Protein AF-0000000079468523 (afdb_homodimer)

Nearest PDB structures (foldseek):
  3sso-assembly1_D  TM=6.109E-01  e=6.628E-08  Micromonospora griseorubida
  3ssn-assembly1_C  TM=5.240E-01  e=1.133E-08  Micromonospora griseorubida
  3ssm-assembly1_A  TM=5.207E-01  e=1.472E-08  Micromonospora griseorubida
  3bkx-assembly1_B  TM=5.300E-01  e=3.358E-06  Lacticaseibacillus paracasei ATCC 334
  5eg5-assembly1_A  TM=4.631E-01  e=4.847E-04  Cyanidioschyzon sp. 5508

Solvent-accessible surface area (backbone atoms only — not comparable to full-atom values): 25161 Å² total; per-residue (Å²): 103,72,56,56,54,51,32,62,75,64,50,55,75,84,49,46,63,39,25,50,40,41,72,70,66,46,75,64,37,69,62,50,42,59,51,48,51,52,48,39,60,74,72,63,56,79,74,91,74,67,84,65,51,81,46,36,24,62,48,48,54,55,51,51,59,61,47,70,81,45,72,76,36,37,32,35,35,33,44,44,69,49,33,62,68,57,50,48,48,42,69,75,44,66,76,30,39,40,38,36,38,29,32,54,59,91,52,81,84,47,51,72,75,58,29,60,75,24,52,55,51,38,18,53,60,38,54,68,72,54,66,58,80,39,80,45,77,43,80,34,53,61,79,53,48,45,45,53,41,48,75,71,65,52,70,28,40,34,36,40,44,51,57,67,46,20,19,57,46,34,39,51,48,51,54,47,47,60,70,27,38,36,70,74,11,38,38,37,36,52,52,36,55,32,56,54,18,96,80,42,56,46,2,27,29,49,26,51,52,36,50,42,68,60,45,45,90,29,38,44,78,71,36,34,66,61,34,39,29,37,31,28,72,41,84,75,50,110,103,72,65,54,51,52,37,61,76,64,51,55,76,85,49,44,65,38,26,49,40,41,72,73,67,45,74,64,37,70,62,51,42,59,53,50,52,52,47,39,61,75,71,62,57,78,70,92,74,66,83,65,52,82,45,37,23,63,48,48,52,55,50,49,58,60,48,70,80,45,72,77,36,38,32,36,36,32,43,45,70,49,33,62,68,57,51,49,46,42,68,74,44,65,76,29,39,39,38,38,37,30,34,54,57,94,53,81,86,47,50,73,76,58,29,61,74,26,52,56,52,38,18,52,60,37,53,68,72,54,67,58,80,39,81,45,78,42,80,34,55,62,78,54,48,43,46,52,41,49,74,70,66,51,70,28,40,35,36,40,43,49,58,66,46,19,19,57,46,36,38,52,48,50,54,48,47,58,70,24,38,36,69,75,12,37,36,39,35,52,52,36,70,33,56,55,17,98,81,42,56,47,2,29,30,50,26,51,52,35,51,43,69,60,45,46,89,29,39,44,79,71,35,34,64,59,35,38,30,36,30,27,72,40,84,75,50,109

Structure (mmCIF, N/CA/C/O backbone):
data_AF-0000000079468523-model_v1
#
loop_
_entity.id
_entity.type
_entity.pdbx_description
1 polymer 'Class I SAM-dependent methyltransferase'
#
loop_
_atom_site.group_PDB
_atom_site.id
_atom_site.type_symbol
_atom_site.label_atom_id
_atom_site.label_alt_id
_atom_site.label_comp_id
_atom_site.label_asym_id
_atom_site.label_entity_id
_atom_site.label_seq_id
_atom_site.pdbx_PDB_ins_code
_atom_site.Cartn_x
_atom_site.Cartn_y
_atom_site.Cartn_z
_atom_site.occupancy
_atom_site.B_iso_or_equiv
_atom_site.auth_seq_id
_atom_site.auth_comp_id
_atom_site.auth_asym_id
_atom_site.auth_atom_id
_atom_site.pdbx_PDB_model_num
ATOM 1 N N . MET A 1 1 ? -14.297 -13.578 -23.281 1 49.81 1 MET A N 1
ATOM 2 C CA . MET A 1 1 ? -13.938 -12.977 -24.562 1 49.81 1 MET A CA 1
ATOM 3 C C . MET A 1 1 ? -14.062 -11.461 -24.5 1 49.81 1 MET A C 1
ATOM 5 O O . MET A 1 1 ? -13.133 -10.742 -24.891 1 49.81 1 MET A O 1
ATOM 9 N N . ALA A 1 2 ? -15.383 -11.062 -24.172 1 51.56 2 ALA A N 1
ATOM 10 C CA . ALA A 1 2 ? -15.625 -9.617 -24.141 1 51.56 2 ALA A CA 1
ATOM 11 C C . ALA A 1 2 ? -14.633 -8.93 -23.203 1 51.56 2 ALA A C 1
ATOM 13 O O . ALA A 1 2 ? -14.086 -7.875 -23.531 1 51.56 2 ALA A O 1
ATOM 14 N N . ASP A 1 3 ? -14.227 -9.609 -22.062 1 54.97 3 ASP A N 1
ATOM 15 C CA . ASP A 1 3 ? -13.297 -9.023 -21.109 1 54.97 3 ASP A CA 1
ATOM 16 C C . ASP A 1 3 ? -11.891 -8.938 -21.703 1 54.97 3 ASP A C 1
ATOM 18 O O . ASP A 1 3 ? -11.188 -7.945 -21.5 1 54.97 3 ASP A O 1
ATOM 22 N N . ALA A 1 4 ? -11.633 -9.938 -22.516 1 57.12 4 ALA A N 1
ATOM 23 C CA . ALA A 1 4 ? -10.32 -9.969 -23.156 1 57.12 4 ALA A CA 1
ATOM 24 C C . ALA A 1 4 ? -10.203 -8.891 -24.219 1 57.12 4 ALA A C 1
ATOM 26 O O . ALA A 1 4 ? -9.18 -8.219 -24.328 1 57.12 4 ALA A O 1
ATOM 27 N N . LEU A 1 5 ? -11.234 -8.75 -24.953 1 58.38 5 LEU A N 1
ATOM 28 C CA . LEU A 1 5 ? -11.219 -7.746 -26 1 58.38 5 LEU A CA 1
ATOM 29 C C . LEU A 1 5 ? -11.172 -6.344 -25.422 1 58.38 5 LEU A C 1
ATOM 31 O O . LEU A 1 5 ? -10.453 -5.477 -25.922 1 58.38 5 LEU A O 1
ATOM 35 N N . ARG A 1 6 ? -11.977 -6.133 -24.422 1 60.69 6 ARG A N 1
ATOM 36 C CA . ARG A 1 6 ? -11.93 -4.836 -23.75 1 60.69 6 ARG A CA 1
ATOM 37 C C . ARG A 1 6 ? -10.547 -4.57 -23.172 1 60.69 6 ARG A C 1
ATOM 39 O O . ARG A 1 6 ? -10.039 -3.447 -23.25 1 60.69 6 ARG A O 1
ATOM 46 N N . ALA A 1 7 ? -10.023 -5.664 -22.641 1 61.72 7 ALA A N 1
ATOM 47 C CA . ALA A 1 7 ? -8.688 -5.531 -22.062 1 61.72 7 ALA A CA 1
ATOM 48 C C . ALA A 1 7 ? -7.66 -5.152 -23.125 1 61.72 7 ALA A C 1
ATOM 50 O O . ALA A 1 7 ? -6.801 -4.301 -22.891 1 61.72 7 ALA A O 1
ATOM 51 N N . LEU A 1 8 ? -7.84 -5.707 -24.266 1 65.69 8 LEU A N 1
ATOM 52 C CA . LEU A 1 8 ? -6.902 -5.406 -25.328 1 65.69 8 LEU A CA 1
ATOM 53 C C . LEU A 1 8 ? -7.031 -3.951 -25.781 1 65.69 8 LEU A C 1
ATOM 55 O O . LEU A 1 8 ? -6.027 -3.295 -26.062 1 65.69 8 LEU A O 1
ATOM 59 N N . ALA A 1 9 ? -8.25 -3.422 -25.688 1 69.38 9 ALA A N 1
ATOM 60 C CA . ALA A 1 9 ? -8.492 -2.049 -26.109 1 69.38 9 ALA A CA 1
ATOM 61 C C . ALA A 1 9 ? -7.934 -1.047 -25.109 1 69.38 9 ALA A C 1
ATOM 63 O O . ALA A 1 9 ? -7.582 0.077 -25.469 1 69.38 9 ALA A O 1
ATOM 64 N N . THR A 1 10 ? -7.773 -1.54 -23.938 1 73.5 10 THR A N 1
ATOM 65 C CA . THR A 1 10 ? -7.348 -0.632 -22.875 1 73.5 10 THR A CA 1
ATOM 66 C C . THR A 1 10 ? -5.973 -1.032 -22.344 1 73.5 10 THR A C 1
ATOM 68 O O . THR A 1 10 ? -5.582 -0.618 -21.25 1 73.5 10 THR A O 1
ATOM 71 N N . MET A 1 11 ? -5.328 -1.744 -23.141 1 79.88 11 MET A N 1
ATOM 72 C CA . MET A 1 11 ? -4.039 -2.273 -22.703 1 79.88 11 MET A CA 1
ATOM 73 C C . MET A 1 11 ? -3.055 -1.144 -22.422 1 79.88 11 MET A C 1
ATOM 75 O O . MET A 1 11 ? -2.969 -0.183 -23.188 1 79.88 11 MET A O 1
ATOM 79 N N . ASN A 1 12 ? -2.447 -1.271 -21.281 1 85.56 12 ASN A N 1
ATOM 80 C CA . ASN A 1 12 ? -1.345 -0.375 -20.953 1 85.56 12 ASN A CA 1
ATOM 81 C C . ASN A 1 12 ? -0.247 -0.422 -22 1 85.56 12 ASN A C 1
ATOM 83 O O . ASN A 1 12 ? 0.293 -1.489 -22.297 1 85.56 12 ASN A O 1
ATOM 87 N N . HIS A 1 13 ? 0.104 0.684 -22.578 1 85.94 13 HIS A N 1
ATOM 88 C CA . HIS A 1 13 ? 1.059 0.738 -23.672 1 85.94 13 HIS A CA 1
ATOM 89 C C . HIS A 1 13 ? 2.416 0.183 -23.25 1 85.94 13 HIS A C 1
ATOM 91 O O . HIS A 1 13 ? 3.17 -0.323 -24.094 1 85.94 13 HIS A O 1
ATOM 97 N N . ARG A 1 14 ? 2.695 0.164 -22.047 1 87.44 14 ARG A N 1
ATOM 98 C CA . ARG A 1 14 ? 3.969 -0.344 -21.547 1 87.44 14 ARG A CA 1
ATOM 99 C C . ARG A 1 14 ? 3.996 -1.869 -21.562 1 87.44 14 ARG A C 1
ATOM 101 O O . ARG A 1 14 ? 5.066 -2.477 -21.656 1 87.44 14 ARG A O 1
ATOM 108 N N . PHE A 1 15 ? 2.803 -2.422 -21.5 1 89.56 15 PHE A N 1
ATOM 109 C CA . PHE A 1 15 ? 2.711 -3.877 -21.453 1 89.56 15 PHE A CA 1
ATOM 110 C C . PHE A 1 15 ? 2.49 -4.461 -22.844 1 89.56 15 PHE A C 1
ATOM 112 O O . PHE A 1 15 ? 2.688 -5.656 -23.047 1 89.56 15 PHE A O 1
ATOM 119 N N . ALA A 1 16 ? 2.145 -3.643 -23.812 1 87.81 16 ALA A N 1
ATOM 120 C CA . ALA A 1 16 ? 1.705 -4.086 -25.141 1 87.81 16 ALA A CA 1
ATOM 121 C C . ALA A 1 16 ? 2.818 -4.832 -25.859 1 87.81 16 ALA A C 1
ATOM 123 O O . ALA A 1 16 ? 2.592 -5.91 -26.422 1 87.81 16 ALA A O 1
ATOM 124 N N . PRO A 1 17 ? 4.043 -4.316 -25.859 1 85.94 17 PRO A N 1
ATOM 125 C CA . PRO A 1 17 ? 5.094 -5.047 -26.562 1 85.94 17 PRO A CA 1
ATOM 126 C C . PRO A 1 17 ? 5.332 -6.441 -25.984 1 85.94 17 PRO A C 1
ATOM 128 O O . PRO A 1 17 ? 5.484 -7.406 -26.75 1 85.94 17 PRO A O 1
ATOM 131 N N . GLN A 1 18 ? 5.332 -6.516 -24.734 1 87.31 18 GLN A N 1
ATOM 132 C CA . GLN A 1 18 ? 5.566 -7.812 -24.109 1 87.31 18 GLN A CA 1
ATOM 133 C C . GLN A 1 18 ? 4.363 -8.734 -24.297 1 87.31 18 GLN A C 1
ATOM 135 O O . GLN A 1 18 ? 4.52 -9.953 -24.406 1 87.31 18 GLN A O 1
ATOM 140 N N . PHE A 1 19 ? 3.221 -8.18 -24.266 1 86.12 19 PHE A N 1
ATOM 141 C CA . PHE A 1 19 ? 2.035 -8.969 -24.562 1 86.12 19 PHE A CA 1
ATOM 142 C C . PHE A 1 19 ? 2.16 -9.617 -25.938 1 86.12 19 PHE A C 1
ATOM 144 O O . PHE A 1 19 ? 1.941 -10.82 -26.094 1 86.12 19 PHE A O 1
ATOM 151 N N . ALA A 1 20 ? 2.518 -8.789 -26.859 1 83.5 20 ALA A N 1
ATOM 152 C CA . ALA A 1 20 ? 2.707 -9.281 -28.219 1 83.5 20 ALA A CA 1
ATOM 153 C C . ALA A 1 20 ? 3.766 -10.383 -28.25 1 83.5 20 ALA A C 1
ATOM 155 O O . ALA A 1 20 ? 3.561 -11.43 -28.875 1 83.5 20 ALA A O 1
ATOM 156 N N . LYS A 1 21 ? 4.812 -10.172 -27.625 1 85.31 21 LYS A N 1
ATOM 157 C CA . LYS A 1 21 ? 5.887 -11.164 -27.578 1 85.31 21 LYS A CA 1
ATOM 158 C C . LYS A 1 21 ? 5.422 -12.453 -26.906 1 85.31 21 LYS A C 1
ATOM 160 O O . LYS A 1 21 ? 5.684 -13.547 -27.406 1 85.31 21 LYS A O 1
ATOM 165 N N . THR A 1 22 ? 4.715 -12.344 -25.812 1 84.06 22 THR A N 1
ATOM 166 C CA . THR A 1 22 ? 4.223 -13.5 -25.078 1 84.06 22 THR A CA 1
ATOM 167 C C . THR A 1 22 ? 3.25 -14.312 -25.922 1 84.06 22 THR A C 1
ATOM 169 O O . THR A 1 22 ? 3.303 -15.539 -25.938 1 84.06 22 THR A O 1
ATOM 172 N N . MET A 1 23 ? 2.428 -13.586 -26.625 1 79.5 23 MET A N 1
ATOM 173 C CA . MET A 1 23 ? 1.366 -14.242 -27.391 1 79.5 23 MET A CA 1
ATOM 174 C C . MET A 1 23 ? 1.905 -14.812 -28.703 1 79.5 23 MET A C 1
ATOM 176 O O . MET A 1 23 ? 1.467 -15.875 -29.141 1 79.5 23 MET A O 1
ATOM 180 N N . LEU A 1 24 ? 2.902 -14.125 -29.203 1 78.81 24 LEU A N 1
ATOM 181 C CA . LEU A 1 24 ? 3.248 -14.453 -30.578 1 78.81 24 LEU A CA 1
ATOM 182 C C . LEU A 1 24 ? 4.598 -15.156 -30.641 1 78.81 24 LEU A C 1
ATOM 184 O O . LEU A 1 24 ? 4.867 -15.906 -31.578 1 78.81 24 LEU A O 1
ATOM 188 N N . ALA A 1 25 ? 5.453 -14.914 -29.688 1 76.62 25 ALA A N 1
ATOM 189 C CA . ALA A 1 25 ? 6.836 -15.336 -29.875 1 76.62 25 ALA A CA 1
ATOM 190 C C . ALA A 1 25 ? 7.258 -16.344 -28.812 1 76.62 25 ALA A C 1
ATOM 192 O O . ALA A 1 25 ? 8.219 -17.078 -28.984 1 76.62 25 ALA A O 1
ATOM 193 N N . THR A 1 26 ? 6.613 -16.375 -27.797 1 77.75 26 THR A N 1
ATOM 194 C CA . THR A 1 26 ? 6.988 -17.266 -26.688 1 77.75 26 THR A CA 1
ATOM 195 C C . THR A 1 26 ? 6.348 -18.641 -26.859 1 77.75 26 THR A C 1
ATOM 197 O O . THR A 1 26 ? 5.141 -18.75 -27.094 1 77.75 26 THR A O 1
ATOM 200 N N . PRO A 1 27 ? 7.164 -19.672 -26.797 1 78.94 27 PRO A N 1
ATOM 201 C CA . PRO A 1 27 ? 6.605 -21.031 -26.906 1 78.94 27 PRO A CA 1
ATOM 202 C C . PRO A 1 27 ? 5.59 -21.344 -25.797 1 78.94 27 PRO A C 1
ATOM 204 O O . PRO A 1 27 ? 5.812 -21 -24.641 1 78.94 27 PRO A O 1
ATOM 207 N N . ARG A 1 28 ? 4.496 -21.844 -26.219 1 86.31 28 ARG A N 1
ATOM 208 C CA . ARG A 1 28 ? 3.475 -22.312 -25.281 1 86.31 28 ARG A CA 1
ATOM 209 C C . ARG A 1 28 ? 3.637 -23.797 -25 1 86.31 28 ARG A C 1
ATOM 211 O O . ARG A 1 28 ? 4.012 -24.578 -25.891 1 86.31 28 ARG A O 1
ATOM 218 N N . ALA A 1 29 ? 3.443 -24.125 -23.734 1 90.38 29 ALA A N 1
ATOM 219 C CA . ALA A 1 29 ? 3.447 -25.547 -23.359 1 90.38 29 ALA A CA 1
ATOM 220 C C . ALA A 1 29 ? 2.029 -26.109 -23.328 1 90.38 29 ALA A C 1
ATOM 222 O O . ALA A 1 29 ? 1.544 -26.516 -22.266 1 90.38 29 ALA A O 1
ATOM 223 N N . ASP A 1 30 ? 1.417 -26.266 -24.422 1 87.75 30 ASP A N 1
ATOM 224 C CA . ASP A 1 30 ? 0.007 -26.625 -24.547 1 87.75 30 ASP A CA 1
ATOM 225 C C . ASP A 1 30 ? -0.266 -28.016 -23.953 1 87.75 30 ASP A C 1
ATOM 227 O O . ASP A 1 30 ? -1.351 -28.266 -23.422 1 87.75 30 ASP A O 1
ATOM 231 N N . ALA A 1 31 ? 0.771 -28.844 -23.969 1 92.38 31 ALA A N 1
ATOM 232 C CA . ALA A 1 31 ? 0.594 -30.219 -23.484 1 92.38 31 ALA A CA 1
ATOM 233 C C . ALA A 1 31 ? 0.616 -30.266 -21.969 1 92.38 31 ALA A C 1
ATOM 235 O O . ALA A 1 31 ? 0.189 -31.25 -21.359 1 92.38 31 ALA A O 1
ATOM 236 N N . ASP A 1 32 ? 1.139 -29.203 -21.359 1 94.25 32 ASP A N 1
ATOM 237 C CA . ASP A 1 32 ? 1.349 -29.219 -19.922 1 94.25 32 ASP A CA 1
ATOM 238 C C . ASP A 1 32 ? 0.017 -29.234 -19.172 1 94.25 32 ASP A C 1
ATOM 240 O O . ASP A 1 32 ? -0.102 -29.859 -18.125 1 94.25 32 ASP A O 1
ATOM 244 N N . ALA A 1 33 ? -0.964 -28.562 -19.719 1 92.38 33 ALA A N 1
ATOM 245 C CA . ALA A 1 33 ? -2.262 -28.547 -19.031 1 92.38 33 ALA A CA 1
ATOM 246 C C . ALA A 1 33 ? -2.842 -29.953 -18.922 1 92.38 33 ALA A C 1
ATOM 248 O O . ALA A 1 33 ? -3.281 -30.359 -17.859 1 92.38 33 ALA A O 1
ATOM 249 N N . ALA A 1 34 ? -2.781 -30.641 -20.031 1 93.31 34 ALA A N 1
ATOM 250 C CA . ALA A 1 34 ? -3.307 -32 -20.062 1 93.31 34 ALA A CA 1
ATOM 251 C C . ALA A 1 34 ? -2.471 -32.938 -19.188 1 93.31 34 ALA A C 1
ATOM 253 O O . ALA A 1 34 ? -3.012 -33.781 -18.5 1 93.31 34 ALA A O 1
ATOM 254 N N . ALA A 1 35 ? -1.186 -32.781 -19.281 1 96.31 35 ALA A N 1
ATOM 255 C CA . ALA A 1 35 ? -0.289 -33.594 -18.453 1 96.31 35 ALA A CA 1
ATOM 256 C C . ALA A 1 35 ? -0.535 -33.375 -16.969 1 96.31 35 ALA A C 1
ATOM 258 O O . ALA A 1 35 ? -0.549 -34.312 -16.188 1 96.31 35 ALA A O 1
ATOM 259 N N . PHE A 1 36 ? -0.731 -32.156 -16.594 1 96.31 36 PHE A N 1
ATOM 260 C CA . PHE A 1 36 ? -1.006 -31.812 -15.195 1 96.31 36 PHE A CA 1
ATOM 261 C C . PHE A 1 36 ? -2.355 -32.375 -14.766 1 96.31 36 PHE A C 1
ATOM 263 O O . PHE A 1 36 ? -2.498 -32.875 -13.648 1 96.31 36 PHE A O 1
ATOM 270 N N . ALA A 1 37 ? -3.322 -32.312 -15.648 1 94.81 37 ALA A N 1
ATOM 271 C CA . ALA A 1 37 ? -4.633 -32.875 -15.344 1 94.81 37 ALA A CA 1
ATOM 272 C C . ALA A 1 37 ? -4.527 -34.375 -15.055 1 94.81 37 ALA A C 1
ATOM 274 O O . ALA A 1 37 ? -5.145 -34.875 -14.109 1 94.81 37 ALA A O 1
ATOM 275 N N . ARG A 1 38 ? -3.771 -35.094 -15.852 1 96.38 38 ARG A N 1
ATOM 276 C CA . ARG A 1 38 ? -3.551 -36.5 -15.633 1 96.38 38 ARG A CA 1
ATOM 277 C C . ARG A 1 38 ? -2.854 -36.75 -14.297 1 96.38 38 ARG A C 1
ATOM 279 O O . ARG A 1 38 ? -3.182 -37.719 -13.586 1 96.38 38 ARG A O 1
ATOM 286 N N . HIS A 1 39 ? -1.91 -35.906 -14.016 1 96.75 39 HIS A N 1
ATOM 287 C CA . HIS A 1 39 ? -1.209 -36 -12.742 1 96.75 39 HIS A CA 1
ATOM 288 C C . HIS A 1 39 ? -2.17 -35.812 -11.57 1 96.75 39 HIS A C 1
ATOM 290 O O . HIS A 1 39 ? -2.094 -36.562 -10.586 1 96.75 39 HIS A O 1
ATOM 296 N N . CYS A 1 40 ? -3.051 -34.844 -11.648 1 96.44 40 CYS A N 1
ATOM 297 C CA . CYS A 1 40 ? -4.027 -34.594 -10.594 1 96.44 40 CYS A CA 1
ATOM 298 C C . CYS A 1 40 ? -4.91 -35.812 -10.367 1 96.44 40 CYS A C 1
ATOM 300 O O . CYS A 1 40 ? -5.176 -36.188 -9.219 1 96.44 40 CYS A O 1
ATOM 302 N N . GLU A 1 41 ? -5.348 -36.438 -11.469 1 95.62 41 GLU A N 1
ATOM 303 C CA . GLU A 1 41 ? -6.172 -37.625 -11.375 1 95.62 41 GLU A CA 1
ATOM 304 C C . GLU A 1 41 ? -5.406 -38.781 -10.719 1 95.62 41 GLU A C 1
ATOM 306 O O . GLU A 1 41 ? -5.93 -39.438 -9.82 1 95.62 41 GLU A O 1
ATOM 311 N N . ALA A 1 42 ? -4.262 -38.969 -11.086 1 97.25 42 ALA A N 1
ATOM 312 C CA . ALA A 1 42 ? -3.432 -40.062 -10.586 1 97.25 42 ALA A CA 1
ATOM 313 C C . ALA A 1 42 ? -3.148 -39.875 -9.094 1 97.25 42 ALA A C 1
ATOM 315 O O . ALA A 1 42 ? -3.092 -40.875 -8.352 1 97.25 42 ALA A O 1
ATOM 316 N N . LYS A 1 43 ? -2.939 -38.656 -8.641 1 97.19 43 LYS A N 1
ATOM 317 C CA . LYS A 1 43 ? -2.604 -38.375 -7.25 1 97.19 43 LYS A CA 1
ATOM 318 C C . LYS A 1 43 ? -3.857 -38.312 -6.383 1 97.19 43 LYS A C 1
ATOM 320 O O . LYS A 1 43 ? -3.768 -38.375 -5.152 1 97.19 43 LYS A O 1
ATOM 325 N N . GLY A 1 44 ? -5.043 -38.219 -6.969 1 96.69 44 GLY A N 1
ATOM 326 C CA . GLY A 1 44 ? -6.301 -38.188 -6.238 1 96.69 44 GLY A CA 1
ATOM 327 C C . GLY A 1 44 ? -6.566 -36.875 -5.555 1 96.69 44 GLY A C 1
ATOM 328 O O . GLY A 1 44 ? -7.066 -36.844 -4.43 1 96.69 44 GLY A O 1
ATOM 329 N N . PHE A 1 45 ? -6.164 -35.75 -6.168 1 96 45 PHE A N 1
ATOM 330 C CA . PHE A 1 45 ? -6.473 -34.438 -5.621 1 96 45 PHE A CA 1
ATOM 331 C C . PHE A 1 45 ? -7.973 -34.188 -5.672 1 96 45 PHE A C 1
ATOM 333 O O . PHE A 1 45 ? -8.672 -34.688 -6.547 1 96 45 PHE A O 1
ATOM 340 N N . GLU A 1 46 ? -8.531 -33.344 -4.754 1 93.38 46 GLU A N 1
ATOM 341 C CA . GLU A 1 46 ? -9.953 -33.062 -4.637 1 93.38 46 GLU A CA 1
ATOM 342 C C . GLU A 1 46 ? -10.258 -31.625 -5.047 1 93.38 46 GLU A C 1
ATOM 344 O O . GLU A 1 46 ? -10.961 -30.906 -4.332 1 93.38 46 GLU A O 1
ATOM 349 N N . PHE A 1 47 ? -9.758 -31.219 -6.145 1 92.88 47 PHE A N 1
ATOM 350 C CA . PHE A 1 47 ? -10.023 -29.875 -6.641 1 92.88 47 PHE A CA 1
ATOM 351 C C . PHE A 1 47 ? -11.43 -29.766 -7.219 1 92.88 47 PHE A C 1
ATOM 353 O O . PHE A 1 47 ? -11.852 -30.641 -7.977 1 92.88 47 PHE A O 1
ATOM 360 N N . THR A 1 48 ? -12.18 -28.672 -6.938 1 89.94 48 THR A N 1
ATOM 361 C CA . THR A 1 48 ? -13.523 -28.469 -7.461 1 89.94 48 THR A CA 1
ATOM 362 C C . THR A 1 48 ? -13.516 -27.438 -8.586 1 89.94 48 THR A C 1
ATOM 364 O O . THR A 1 48 ? -14.477 -27.328 -9.352 1 89.94 48 THR A O 1
ATOM 367 N N . GLU A 1 49 ? -12.391 -26.672 -8.695 1 85.62 49 GLU A N 1
ATOM 368 C CA . GLU A 1 49 ? -12.242 -25.625 -9.711 1 85.62 49 GLU A CA 1
ATOM 369 C C . GLU A 1 49 ? -10.883 -25.719 -10.398 1 85.62 49 GLU A C 1
ATOM 371 O O . GLU A 1 49 ? -9.914 -26.219 -9.812 1 85.62 49 GLU A O 1
ATOM 376 N N . GLY A 1 50 ? -10.883 -25.312 -11.734 1 85.25 50 GLY A N 1
ATOM 377 C CA . GLY A 1 50 ? -9.641 -25.281 -12.492 1 85.25 50 GLY A CA 1
ATOM 378 C C . GLY A 1 50 ? -9.359 -23.922 -13.094 1 85.25 50 GLY A C 1
ATOM 379 O O . GLY A 1 50 ? -8.938 -23.812 -14.25 1 85.25 50 GLY A O 1
ATOM 380 N N . TRP A 1 51 ? -9.578 -22.875 -12.312 1 77.38 51 TRP A N 1
ATOM 381 C CA . TRP A 1 51 ? -9.539 -21.516 -12.828 1 77.38 51 TRP A CA 1
ATOM 382 C C . TRP A 1 51 ? -8.164 -21.188 -13.406 1 77.38 51 TRP A C 1
ATOM 384 O O . TRP A 1 51 ? -8.062 -20.484 -14.406 1 77.38 51 TRP A O 1
ATOM 394 N N . ALA A 1 52 ? -7.133 -21.797 -12.859 1 77 52 ALA A N 1
ATOM 395 C CA . ALA A 1 52 ? -5.773 -21.391 -13.211 1 77 52 ALA A CA 1
ATOM 396 C C . ALA A 1 52 ? -5.242 -22.203 -14.391 1 77 52 ALA A C 1
ATOM 398 O O . ALA A 1 52 ? -4.164 -21.922 -14.914 1 77 52 ALA A O 1
ATOM 399 N N . ASP A 1 53 ? -6.047 -23.125 -14.875 1 85.25 53 ASP A N 1
ATOM 400 C CA . ASP A 1 53 ? -5.543 -24.047 -15.875 1 85.25 53 ASP A CA 1
ATOM 401 C C . ASP A 1 53 ? -5.258 -23.344 -17.188 1 85.25 53 ASP A C 1
ATOM 403 O O . ASP A 1 53 ? -4.344 -23.719 -17.922 1 85.25 53 ASP A O 1
ATOM 407 N N . GLN A 1 54 ? -6 -22.297 -17.406 1 84.25 54 GLN A N 1
ATOM 408 C CA . GLN A 1 54 ? -5.844 -21.578 -18.656 1 84.25 54 GLN A CA 1
ATOM 409 C C . GLN A 1 54 ? -4.504 -20.844 -18.719 1 84.25 54 GLN A C 1
ATOM 411 O O . GLN A 1 54 ? -4.039 -20.469 -19.797 1 84.25 54 GLN A O 1
ATOM 416 N N . ASN A 1 55 ? -3.9 -20.719 -17.562 1 90.81 55 ASN A N 1
ATOM 417 C CA . ASN A 1 55 ? -2.633 -20 -17.5 1 90.81 55 ASN A CA 1
ATOM 418 C C . ASN A 1 55 ? -1.449 -20.938 -17.75 1 90.81 55 ASN A C 1
ATOM 420 O O . ASN A 1 55 ? -0.347 -20.469 -18.062 1 90.81 55 ASN A O 1
ATOM 424 N N . ILE A 1 56 ? -1.635 -22.234 -17.656 1 92.94 56 ILE A N 1
ATOM 425 C CA . ILE A 1 56 ? -0.569 -23.234 -17.578 1 92.94 56 ILE A CA 1
ATOM 426 C C . ILE A 1 56 ? 0.274 -23.172 -18.859 1 92.94 56 ILE A C 1
ATOM 428 O O . ILE A 1 56 ? 1.504 -23.109 -18.797 1 92.94 56 ILE A O 1
ATOM 432 N N . PRO A 1 57 ? -0.333 -23.094 -20.062 1 90.94 57 PRO A N 1
ATOM 433 C CA . PRO A 1 57 ? 0.48 -23.094 -21.281 1 90.94 57 PRO A CA 1
ATOM 434 C C . PRO A 1 57 ? 1.426 -21.891 -21.344 1 90.94 57 PRO A C 1
ATOM 436 O O . PRO A 1 57 ? 2.486 -21.984 -21.969 1 90.94 57 PRO A O 1
ATOM 439 N N . PHE A 1 58 ? 1.087 -20.844 -20.703 1 88.88 58 PHE A N 1
ATOM 440 C CA . PHE A 1 58 ? 1.856 -19.609 -20.797 1 88.88 58 PHE A CA 1
ATOM 441 C C . PHE A 1 58 ? 2.885 -19.531 -19.672 1 88.88 58 PHE A C 1
ATOM 443 O O . PHE A 1 58 ? 4.031 -19.141 -19.906 1 88.88 58 PHE A O 1
ATOM 450 N N . VAL A 1 59 ? 2.533 -19.953 -18.5 1 92.75 59 VAL A N 1
ATOM 451 C CA . VAL A 1 59 ? 3.381 -19.688 -17.344 1 92.75 59 VAL A CA 1
ATOM 452 C C . VAL A 1 59 ? 4.387 -20.828 -17.172 1 92.75 59 VAL A C 1
ATOM 454 O O . VAL A 1 59 ? 5.461 -20.625 -16.594 1 92.75 59 VAL A O 1
ATOM 457 N N . SER A 1 60 ? 4.125 -22.031 -17.719 1 95.12 60 SER A N 1
ATOM 458 C CA . SER A 1 60 ? 4.988 -23.188 -17.516 1 95.12 60 SER A CA 1
ATOM 459 C C . SER A 1 60 ? 6.395 -22.922 -18.047 1 95.12 60 SER A C 1
ATOM 461 O O . SER A 1 60 ? 7.375 -23.078 -17.312 1 95.12 60 SER A O 1
ATOM 463 N N . PRO A 1 61 ? 6.531 -22.516 -19.297 1 93.69 61 PRO A N 1
ATOM 464 C CA . PRO A 1 61 ? 7.891 -22.281 -19.797 1 93.69 61 PRO A CA 1
ATOM 465 C C . PRO A 1 61 ? 8.609 -21.172 -19.031 1 93.69 61 PRO A C 1
ATOM 467 O O . PRO A 1 61 ? 9.812 -21.25 -18.797 1 93.69 61 PRO A O 1
ATOM 470 N N . LEU A 1 62 ? 7.875 -20.156 -18.641 1 93.75 62 LEU A N 1
ATOM 471 C CA . LEU A 1 62 ? 8.422 -19.047 -17.875 1 93.75 62 LEU A CA 1
ATOM 472 C C . LEU A 1 62 ? 8.977 -19.516 -16.531 1 93.75 62 LEU A C 1
ATOM 474 O O . LEU A 1 62 ? 10.094 -19.172 -16.156 1 93.75 62 LEU A O 1
ATOM 478 N N . LEU A 1 63 ? 8.25 -20.344 -15.859 1 95.88 63 LEU A N 1
ATOM 479 C CA . LEU A 1 63 ? 8.617 -20.828 -14.539 1 95.88 63 LEU A CA 1
ATOM 480 C C . LEU A 1 63 ? 9.781 -21.812 -14.625 1 95.88 63 LEU A C 1
ATOM 482 O O . LEU A 1 63 ? 10.672 -21.797 -13.773 1 95.88 63 LEU A O 1
ATOM 486 N N . ARG A 1 64 ? 9.789 -22.641 -15.617 1 95.06 64 ARG A N 1
ATOM 487 C CA . ARG A 1 64 ? 10.906 -23.562 -15.82 1 95.06 64 ARG A CA 1
ATOM 488 C C . ARG A 1 64 ? 12.203 -22.797 -16.062 1 95.06 64 ARG A C 1
ATOM 490 O O . ARG A 1 64 ? 13.242 -23.156 -15.508 1 95.06 64 ARG A O 1
ATOM 497 N N . ASP A 1 65 ? 12.109 -21.812 -16.922 1 93.88 65 ASP A N 1
ATOM 498 C CA . ASP A 1 65 ? 13.281 -20.984 -17.203 1 93.88 65 ASP A CA 1
ATOM 499 C C . ASP A 1 65 ? 13.773 -20.281 -15.938 1 93.88 65 ASP A C 1
ATOM 501 O O . ASP A 1 65 ? 14.977 -20.234 -15.672 1 93.88 65 ASP A O 1
ATOM 505 N N . PHE A 1 66 ? 12.859 -19.766 -15.164 1 95.88 66 PHE A N 1
ATOM 506 C CA . PHE A 1 66 ? 13.172 -19.062 -13.93 1 95.88 66 PHE A CA 1
ATOM 507 C C . PHE A 1 66 ? 13.883 -20 -12.945 1 95.88 66 PHE A C 1
ATOM 509 O O . PHE A 1 66 ? 14.883 -19.625 -12.328 1 95.88 66 PHE A O 1
ATOM 516 N N . ALA A 1 67 ? 13.391 -21.219 -12.844 1 94.88 67 ALA A N 1
ATOM 517 C CA . ALA A 1 67 ? 13.883 -22.172 -11.844 1 94.88 67 ALA A CA 1
ATOM 518 C C . ALA A 1 67 ? 15.18 -22.828 -12.312 1 94.88 67 ALA A C 1
ATOM 520 O O . ALA A 1 67 ? 15.969 -23.297 -11.492 1 94.88 67 ALA A O 1
ATOM 521 N N . ALA A 1 68 ? 15.398 -22.906 -13.594 1 93.31 68 ALA A N 1
ATOM 522 C CA . ALA A 1 68 ? 16.562 -23.594 -14.156 1 93.31 68 ALA A CA 1
ATOM 523 C C . ALA A 1 68 ? 17.859 -22.953 -13.688 1 93.31 68 ALA A C 1
ATOM 525 O O . ALA A 1 68 ? 18.875 -23.641 -13.523 1 93.31 68 ALA A O 1
ATOM 526 N N . GLN A 1 69 ? 17.812 -21.734 -13.367 1 87.06 69 GLN A N 1
ATOM 527 C CA . GLN A 1 69 ? 19.016 -20.984 -13.023 1 87.06 69 GLN A CA 1
ATOM 528 C C . GLN A 1 69 ? 19.156 -20.828 -11.508 1 87.06 69 GLN A C 1
ATOM 530 O O . GLN A 1 69 ? 19.984 -20.047 -11.039 1 87.06 69 GLN A O 1
ATOM 535 N N . ARG A 1 70 ? 18.375 -21.672 -10.867 1 91.75 70 ARG A N 1
ATOM 536 C CA . ARG A 1 70 ? 18.312 -21.469 -9.422 1 91.75 70 ARG A CA 1
ATOM 537 C C . ARG A 1 70 ? 18.312 -22.797 -8.688 1 91.75 70 ARG A C 1
ATOM 539 O O . ARG A 1 70 ? 17.922 -23.828 -9.25 1 91.75 70 ARG A O 1
ATOM 546 N N . GLY A 1 71 ? 18.938 -22.781 -7.504 1 90.06 71 GLY A N 1
ATOM 547 C CA . GLY A 1 71 ? 18.75 -23.922 -6.613 1 90.06 71 GLY A CA 1
ATOM 548 C C . GLY A 1 71 ? 17.391 -23.938 -5.949 1 90.06 71 GLY A C 1
ATOM 549 O O . GLY A 1 71 ? 16.359 -23.906 -6.629 1 90.06 71 GLY A O 1
ATOM 550 N N . SER A 1 72 ? 17.375 -23.859 -4.719 1 93.75 72 SER A N 1
ATOM 551 C CA . SER A 1 72 ? 16.109 -23.75 -3.988 1 93.75 72 SER A CA 1
ATOM 552 C C . SER A 1 72 ? 15.461 -22.391 -4.207 1 93.75 72 SER A C 1
ATOM 554 O O . SER A 1 72 ? 16.156 -21.375 -4.305 1 93.75 72 SER A O 1
ATOM 556 N N . VAL A 1 73 ? 14.164 -22.469 -4.383 1 96.75 73 VAL A N 1
ATOM 557 C CA . VAL A 1 73 ? 13.391 -21.25 -4.637 1 96.75 73 VAL A CA 1
ATOM 558 C C . VAL A 1 73 ? 12.453 -20.984 -3.463 1 96.75 73 VAL A C 1
ATOM 560 O O . VAL A 1 73 ? 11.625 -21.828 -3.115 1 96.75 73 VAL A O 1
ATOM 563 N N . ARG A 1 74 ? 12.625 -19.875 -2.789 1 97.94 74 ARG A N 1
ATOM 564 C CA . ARG A 1 74 ? 11.641 -19.422 -1.809 1 97.94 74 ARG A CA 1
ATOM 565 C C . ARG A 1 74 ? 10.406 -18.859 -2.494 1 97.94 74 ARG A C 1
ATOM 567 O O . ARG A 1 74 ? 10.477 -17.797 -3.133 1 97.94 74 ARG A O 1
ATOM 574 N N . TYR A 1 75 ? 9.312 -19.594 -2.361 1 98.38 75 TYR A N 1
ATOM 575 C CA . TYR A 1 75 ? 8.086 -19.312 -3.102 1 98.38 75 TYR A CA 1
ATOM 576 C C . TYR A 1 75 ? 6.965 -18.906 -2.16 1 98.38 75 TYR A C 1
ATOM 578 O O . TYR A 1 75 ? 6.742 -19.531 -1.127 1 98.38 75 TYR A O 1
ATOM 586 N N . MET A 1 76 ? 6.27 -17.719 -2.494 1 98.81 76 MET A N 1
ATOM 587 C CA . MET A 1 76 ? 5.09 -17.297 -1.751 1 98.81 76 MET A CA 1
ATOM 588 C C . MET A 1 76 ? 3.873 -17.203 -2.664 1 98.81 76 MET A C 1
ATOM 590 O O . MET A 1 76 ? 3.971 -16.703 -3.789 1 98.81 76 MET A O 1
ATOM 594 N N . GLU A 1 77 ? 2.77 -17.672 -2.166 1 98.62 77 GLU A N 1
ATOM 595 C CA . GLU A 1 77 ? 1.506 -17.594 -2.895 1 98.62 77 GLU A CA 1
ATOM 596 C C . GLU A 1 77 ? 0.426 -16.922 -2.051 1 98.62 77 GLU A C 1
ATOM 598 O O . GLU A 1 77 ? 0.187 -17.312 -0.908 1 98.62 77 GLU A O 1
ATOM 603 N N . ILE A 1 78 ? -0.128 -15.852 -2.609 1 98.56 78 ILE A N 1
ATOM 604 C CA . ILE A 1 78 ? -1.289 -15.195 -2.018 1 98.56 78 ILE A CA 1
ATOM 605 C C . ILE A 1 78 ? -2.564 -15.688 -2.699 1 98.56 78 ILE A C 1
ATOM 607 O O . ILE A 1 78 ? -2.742 -15.508 -3.904 1 98.56 78 ILE A O 1
ATOM 611 N N . GLY A 1 79 ? -3.484 -16.25 -1.942 1 96.19 79 GLY A N 1
ATOM 612 C CA . GLY A 1 79 ? -4.656 -16.891 -2.512 1 96.19 79 GLY A CA 1
ATOM 613 C C . GLY A 1 79 ? -4.402 -18.312 -2.939 1 96.19 79 GLY A C 1
ATOM 614 O O . GLY A 1 79 ? -4.082 -18.578 -4.102 1 96.19 79 GLY A O 1
ATOM 615 N N . ALA A 1 80 ? -4.664 -19.266 -1.962 1 94.62 80 ALA A N 1
ATOM 616 C CA . ALA A 1 80 ? -4.348 -20.672 -2.242 1 94.62 80 ALA A CA 1
ATOM 617 C C . ALA A 1 80 ? -5.617 -21.484 -2.477 1 94.62 80 ALA A C 1
ATOM 619 O O . ALA A 1 80 ? -5.574 -22.531 -3.111 1 94.62 80 ALA A O 1
ATOM 620 N N . TYR A 1 81 ? -6.719 -20.953 -1.957 1 92 81 TYR A N 1
ATOM 621 C CA . TYR A 1 81 ? -7.988 -21.656 -2.107 1 92 81 TYR A CA 1
ATOM 622 C C . TYR A 1 81 ? -7.832 -23.141 -1.804 1 92 81 TYR A C 1
ATOM 624 O O . TYR A 1 81 ? -7.422 -23.516 -0.703 1 92 81 TYR A O 1
ATOM 632 N N . GLU A 1 82 ? -8 -24.031 -2.785 1 93.5 82 GLU A N 1
ATOM 633 C CA . GLU A 1 82 ? -7.926 -25.469 -2.547 1 93.5 82 GLU A CA 1
ATOM 634 C C . GLU A 1 82 ? -6.504 -26 -2.748 1 93.5 82 GLU A C 1
ATOM 636 O O . GLU A 1 82 ? -6.234 -27.172 -2.516 1 93.5 82 GLU A O 1
ATOM 641 N N . GLY A 1 83 ? -5.586 -25.203 -3.225 1 95.94 83 GLY A N 1
ATOM 642 C CA . GLY A 1 83 ? -4.188 -25.578 -3.369 1 95.94 83 GLY A CA 1
ATOM 643 C C . GLY A 1 83 ? -3.838 -26.062 -4.762 1 95.94 83 GLY A C 1
ATOM 644 O O . GLY A 1 83 ? -2.801 -26.703 -4.965 1 95.94 83 GLY A O 1
ATOM 645 N N . ARG A 1 84 ? -4.648 -25.781 -5.789 1 96.06 84 ARG A N 1
ATOM 646 C CA . ARG A 1 84 ? -4.418 -26.312 -7.125 1 96.06 84 ARG A CA 1
ATOM 647 C C . ARG A 1 84 ? -3.164 -25.719 -7.75 1 96.06 84 ARG A C 1
ATOM 649 O O . ARG A 1 84 ? -2.381 -26.422 -8.383 1 96.06 84 ARG A O 1
ATOM 656 N N . ASN A 1 85 ? -3.002 -24.406 -7.594 1 96.06 85 ASN A N 1
ATOM 657 C CA . ASN A 1 85 ? -1.785 -23.797 -8.117 1 96.06 85 ASN A CA 1
ATOM 658 C C . ASN A 1 85 ? -0.541 -24.328 -7.414 1 96.06 85 ASN A C 1
ATOM 660 O O . ASN A 1 85 ? 0.507 -24.5 -8.039 1 96.06 85 ASN A O 1
ATOM 664 N N . LEU A 1 86 ? -0.649 -24.609 -6.176 1 96.88 86 LEU A N 1
ATOM 665 C CA . LEU A 1 86 ? 0.466 -25.219 -5.453 1 96.88 86 LEU A CA 1
ATOM 666 C C . LEU A 1 86 ? 0.789 -26.594 -6.008 1 96.88 86 LEU A C 1
ATOM 668 O O . LEU A 1 86 ? 1.961 -26.953 -6.148 1 96.88 86 LEU A O 1
ATOM 672 N N . ALA A 1 87 ? -0.248 -27.375 -6.301 1 96.88 87 ALA A N 1
ATOM 673 C CA . ALA A 1 87 ? -0.041 -28.688 -6.906 1 96.88 87 ALA A CA 1
ATOM 674 C C . ALA A 1 87 ? 0.649 -28.562 -8.258 1 96.88 87 ALA A C 1
ATOM 676 O O . ALA A 1 87 ? 1.542 -29.344 -8.586 1 96.88 87 ALA A O 1
ATOM 677 N N . PHE A 1 88 ? 0.235 -27.578 -9 1 97.12 88 PHE A N 1
ATOM 678 C CA . PHE A 1 88 ? 0.856 -27.312 -10.289 1 97.12 88 PHE A CA 1
ATOM 679 C C . PHE A 1 88 ? 2.33 -26.969 -10.117 1 97.12 88 PHE A C 1
ATOM 681 O O . PHE A 1 88 ? 3.186 -27.5 -10.828 1 97.12 88 PHE A O 1
ATOM 688 N N . MET A 1 89 ? 2.605 -26.125 -9.172 1 96.81 89 MET A N 1
ATOM 689 C CA . MET A 1 89 ? 3.98 -25.703 -8.914 1 96.81 89 MET A CA 1
ATOM 690 C C . MET A 1 89 ? 4.832 -26.906 -8.484 1 96.81 89 MET A C 1
ATOM 692 O O . MET A 1 89 ? 5.98 -27.031 -8.914 1 96.81 89 MET A O 1
ATOM 696 N N . ASP A 1 90 ? 4.301 -27.719 -7.66 1 96.75 90 ASP A N 1
ATOM 697 C CA . ASP A 1 90 ? 5 -28.922 -7.199 1 96.75 90 ASP A CA 1
ATOM 698 C C . ASP A 1 90 ? 5.309 -29.859 -8.367 1 96.75 90 ASP A C 1
ATOM 700 O O . ASP A 1 90 ? 6.398 -30.438 -8.438 1 96.75 90 ASP A O 1
ATOM 704 N N . TRP A 1 91 ? 4.328 -29.984 -9.219 1 96.44 91 TRP A N 1
ATOM 705 C CA . TRP A 1 91 ? 4.469 -30.844 -10.391 1 96.44 91 TRP A CA 1
ATOM 706 C C . TRP A 1 91 ? 5.504 -30.281 -11.359 1 96.44 91 TRP A C 1
ATOM 708 O O . TRP A 1 91 ? 6.32 -31.031 -11.906 1 96.44 91 TRP A O 1
ATOM 718 N N . LEU A 1 92 ? 5.516 -29.016 -11.531 1 96.12 92 LEU A N 1
ATOM 719 C CA . LEU A 1 92 ? 6.363 -28.344 -12.508 1 96.12 92 LEU A CA 1
ATOM 720 C C . LEU A 1 92 ? 7.801 -28.234 -12.008 1 96.12 92 LEU A C 1
ATOM 722 O O . LEU A 1 92 ? 8.75 -28.344 -12.789 1 96.12 92 LEU A O 1
ATOM 726 N N . LEU A 1 93 ? 7.949 -27.984 -10.711 1 95.44 93 LEU A N 1
ATOM 727 C CA . LEU A 1 93 ? 9.25 -27.75 -10.086 1 95.44 93 LEU A CA 1
ATOM 728 C C . LEU A 1 93 ? 9.438 -28.656 -8.875 1 95.44 93 LEU A C 1
ATOM 730 O O . LEU A 1 93 ? 9.609 -28.172 -7.75 1 95.44 93 LEU A O 1
ATOM 734 N N . PRO A 1 94 ? 9.586 -29.922 -9.141 1 92.75 94 PRO A N 1
ATOM 735 C CA . PRO A 1 94 ? 9.656 -30.875 -8.031 1 92.75 94 PRO A CA 1
ATOM 736 C C . PRO A 1 94 ? 10.898 -30.672 -7.16 1 92.75 94 PRO A C 1
ATOM 738 O O . PRO A 1 94 ? 12 -30.516 -7.684 1 92.75 94 PRO A O 1
ATOM 741 N N . ALA A 1 95 ? 10.719 -30.609 -5.809 1 89 95 ALA A N 1
ATOM 742 C CA . ALA A 1 95 ? 11.758 -30.578 -4.781 1 89 95 ALA A CA 1
ATOM 743 C C . ALA A 1 95 ? 12.578 -29.297 -4.863 1 89 95 ALA A C 1
ATOM 745 O O . ALA A 1 95 ? 13.758 -29.281 -4.512 1 89 95 ALA A O 1
ATOM 746 N N . LYS A 1 96 ? 11.984 -28.234 -5.301 1 91.88 96 LYS A N 1
ATOM 747 C CA . LYS A 1 96 ? 12.742 -27 -5.484 1 91.88 96 LYS A CA 1
ATOM 748 C C . LYS A 1 96 ? 12.172 -25.875 -4.625 1 91.88 96 LYS A C 1
ATOM 750 O O . LYS A 1 96 ? 12.836 -24.859 -4.414 1 91.88 96 LYS A O 1
ATOM 755 N N . LEU A 1 97 ? 11.062 -26.109 -4.09 1 95.94 97 LEU A N 1
ATOM 756 C CA . LEU A 1 97 ? 10.336 -24.953 -3.562 1 95.94 97 LEU A CA 1
ATOM 757 C C . LEU A 1 97 ? 10.258 -25.016 -2.039 1 95.94 97 LEU A C 1
ATOM 759 O O . LEU A 1 97 ? 9.938 -26.047 -1.469 1 95.94 97 LEU A O 1
ATOM 763 N N . ASP A 1 98 ? 10.594 -23.953 -1.355 1 96.75 98 ASP A N 1
ATOM 764 C CA . ASP A 1 98 ? 10.203 -23.625 0.008 1 96.75 98 ASP A CA 1
ATOM 765 C C . ASP A 1 98 ? 9 -22.672 0.012 1 96.75 98 ASP A C 1
ATOM 767 O O . ASP A 1 98 ? 9.125 -21.5 -0.372 1 96.75 98 ASP A O 1
ATOM 771 N N . VAL A 1 99 ? 7.879 -23.203 0.516 1 98.06 99 VAL A N 1
ATOM 772 C CA . VAL A 1 99 ? 6.617 -22.578 0.142 1 98.06 99 VAL A CA 1
ATOM 773 C C . VAL A 1 99 ? 6.008 -21.875 1.356 1 98.06 99 VAL A C 1
ATOM 775 O O . VAL A 1 99 ? 5.973 -22.438 2.453 1 98.06 99 VAL A O 1
ATOM 778 N N . THR A 1 100 ? 5.559 -20.594 1.2 1 98.62 100 THR A N 1
ATOM 779 C CA . THR A 1 100 ? 4.695 -19.859 2.109 1 98.62 100 THR A CA 1
ATOM 780 C C . THR A 1 100 ? 3.379 -19.484 1.426 1 98.62 100 THR A C 1
ATOM 782 O O . THR A 1 100 ? 3.375 -19.047 0.278 1 98.62 100 THR A O 1
ATOM 785 N N . VAL A 1 101 ? 2.27 -19.734 2.162 1 98.25 101 VAL A N 1
ATOM 786 C CA . VAL A 1 101 ? 0.962 -19.438 1.59 1 98.25 101 VAL A CA 1
ATOM 787 C C . VAL A 1 101 ? 0.193 -18.5 2.523 1 98.25 101 VAL A C 1
ATOM 789 O O . VAL A 1 101 ? 0.27 -18.641 3.746 1 98.25 101 VAL A O 1
ATOM 792 N N . ILE A 1 102 ? -0.506 -17.531 1.925 1 98.12 102 ILE A N 1
ATOM 793 C CA . ILE A 1 102 ? -1.441 -16.688 2.648 1 98.12 102 ILE A CA 1
ATOM 794 C C . ILE A 1 102 ? -2.85 -16.859 2.088 1 98.12 102 ILE A C 1
ATOM 796 O O . ILE A 1 102 ? -3.062 -16.75 0.877 1 98.12 102 ILE A O 1
ATOM 800 N N . ASP A 1 103 ? -3.754 -17.203 2.904 1 96.44 103 ASP A N 1
ATOM 801 C CA . ASP A 1 103 ? -5.168 -17.297 2.543 1 96.44 103 ASP A CA 1
ATOM 802 C C . ASP A 1 103 ? -6.059 -17.141 3.773 1 96.44 103 ASP A C 1
ATOM 804 O O . ASP A 1 103 ? -5.77 -17.703 4.828 1 96.44 103 ASP A O 1
ATOM 808 N N . PRO A 1 104 ? -7.133 -16.312 3.645 1 92.06 104 PRO A N 1
ATOM 809 C CA . PRO A 1 104 ? -8.008 -16.203 4.812 1 92.06 104 PRO A CA 1
ATOM 810 C C . PRO A 1 104 ? -8.922 -17.422 4.984 1 92.06 104 PRO A C 1
ATOM 812 O O . PRO A 1 104 ? -9.438 -17.656 6.078 1 92.06 104 PRO A O 1
ATOM 815 N N . TRP A 1 105 ? -9.164 -18.141 4.07 1 87.06 105 TRP A N 1
ATOM 816 C CA . TRP A 1 105 ? -10.148 -19.219 4.055 1 87.06 105 TRP A CA 1
ATOM 817 C C . TRP A 1 105 ? -11.398 -18.812 4.828 1 87.06 105 TRP A C 1
ATOM 819 O O . TRP A 1 105 ? -11.312 -18.328 5.957 1 87.06 105 TRP A O 1
ATOM 829 N N . PHE A 1 106 ? -12.406 -18.281 4.258 1 69.88 106 PHE A N 1
ATOM 830 C CA . PHE A 1 106 ? -13.641 -17.781 4.859 1 69.88 106 PHE A CA 1
ATOM 831 C C . PHE A 1 106 ? -14.438 -18.906 5.496 1 69.88 106 PHE A C 1
ATOM 833 O O . PHE A 1 106 ? -15.617 -19.094 5.199 1 69.88 106 PHE A O 1
ATOM 840 N N . ASP A 1 107 ? -13.828 -19.734 6.125 1 61.31 107 ASP A N 1
ATOM 841 C CA . ASP A 1 107 ? -14.586 -20.922 6.531 1 61.31 107 ASP A CA 1
ATOM 842 C C . ASP A 1 107 ? -14.969 -20.844 8.008 1 61.31 107 ASP A C 1
ATOM 844 O O . ASP A 1 107 ? -15.406 -21.828 8.594 1 61.31 107 ASP A O 1
ATOM 848 N N . GLN A 1 108 ? -14.625 -19.75 8.633 1 54.84 108 GLN A N 1
ATOM 849 C CA . GLN A 1 108 ? -14.742 -19.703 10.086 1 54.84 108 GLN A CA 1
ATOM 850 C C . GLN A 1 108 ? -16.172 -20.031 10.531 1 54.84 108 GLN A C 1
ATOM 852 O O . GLN A 1 108 ? -16.375 -20.609 11.594 1 54.84 108 GLN A O 1
ATOM 857 N N . ASP A 1 109 ? -17.094 -19.516 9.711 1 53.31 109 ASP A N 1
ATOM 858 C CA . ASP A 1 109 ? -18.438 -19.672 10.266 1 53.31 109 ASP A CA 1
ATOM 859 C C . ASP A 1 109 ? -19.094 -20.953 9.773 1 53.31 109 ASP A C 1
ATOM 861 O O . ASP A 1 109 ? -20.281 -21.172 9.992 1 53.31 109 ASP A O 1
ATOM 865 N N . LEU A 1 110 ? -18.328 -21.766 9.172 1 56.28 110 LEU A N 1
ATOM 866 C CA . LEU A 1 110 ? -18.969 -22.953 8.625 1 56.28 110 LEU A CA 1
ATOM 867 C C . LEU A 1 110 ? -19.016 -24.078 9.648 1 56.28 110 LEU A C 1
ATOM 869 O O . LEU A 1 110 ? -18.141 -24.156 10.516 1 56.28 110 LEU A O 1
ATOM 873 N N . ASN A 1 111 ? -20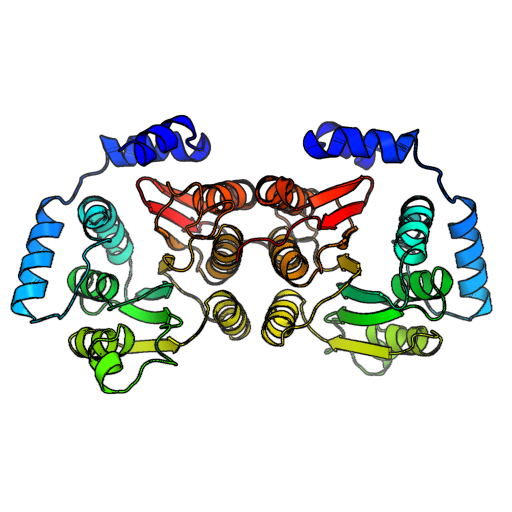.156 -24.734 9.75 1 52.5 111 ASN A N 1
ATOM 874 C CA . ASN A 1 111 ? -20.281 -25.906 10.609 1 52.5 111 ASN A CA 1
ATOM 875 C C . ASN A 1 111 ? -19.375 -27.047 10.133 1 52.5 111 ASN A C 1
ATOM 877 O O . ASN A 1 111 ? -18.828 -26.984 9.023 1 52.5 111 ASN A O 1
ATOM 881 N N . PRO A 1 112 ? -19.094 -28.016 11.062 1 52.19 112 PRO A N 1
ATOM 882 C CA . PRO A 1 112 ? -18.125 -29.078 10.766 1 52.19 112 PRO A CA 1
ATOM 883 C C . PRO A 1 112 ? -18.422 -29.781 9.438 1 52.19 112 PRO A C 1
ATOM 885 O O . PRO A 1 112 ? -17.484 -30.094 8.688 1 52.19 112 PRO A O 1
ATOM 888 N N . GLU A 1 113 ? -19.609 -30.234 9.18 1 51.22 113 GLU A N 1
ATOM 889 C CA . GLU A 1 113 ? -19.969 -30.922 7.953 1 51.22 113 GLU A CA 1
ATOM 890 C C . GLU A 1 113 ? -19.75 -30.031 6.73 1 51.22 113 GLU A C 1
ATOM 892 O O . GLU A 1 113 ? -19.25 -30.5 5.699 1 51.22 113 GLU A O 1
ATOM 897 N N . GLU A 1 114 ? -20.172 -28.781 6.898 1 54.12 114 GLU A N 1
ATOM 898 C CA . GLU A 1 114 ? -20.016 -27.812 5.816 1 54.12 114 GLU A CA 1
ATOM 899 C C . GLU A 1 114 ? -18.547 -27.484 5.59 1 54.12 114 GLU A C 1
ATOM 901 O O . GLU A 1 114 ? -18.125 -27.219 4.461 1 54.12 114 GLU A O 1
ATOM 906 N N . LYS A 1 115 ? -17.906 -27.844 6.668 1 55.09 115 LYS A N 1
ATOM 907 C CA . LYS A 1 115 ? -16.484 -27.516 6.688 1 55.09 115 LYS A CA 1
ATOM 908 C C . LYS A 1 115 ? -15.664 -28.531 5.887 1 55.09 115 LYS A C 1
ATOM 910 O O . LYS A 1 115 ? -14.672 -28.172 5.25 1 55.09 115 LYS A O 1
ATOM 915 N N . TYR A 1 116 ? -16.172 -29.875 6.102 1 50.66 116 TYR A N 1
ATOM 916 C CA . TYR A 1 116 ? -15.43 -30.875 5.344 1 50.66 116 TYR A CA 1
ATOM 917 C C . TYR A 1 116 ? -15.375 -30.516 3.865 1 50.66 116 TYR A C 1
ATOM 919 O O . TYR A 1 116 ? -14.352 -30.703 3.207 1 50.66 116 TYR A O 1
ATOM 927 N N . HIS A 1 117 ? -16.422 -29.953 3.422 1 63.31 117 HIS A N 1
ATOM 928 C CA . HIS A 1 117 ? -16.516 -29.594 2.014 1 63.31 117 HIS A CA 1
ATOM 929 C C . HIS A 1 117 ? -16.047 -28.172 1.779 1 63.31 117 HIS A C 1
ATOM 931 O O . HIS A 1 117 ? -16.031 -27.688 0.641 1 63.31 117 HIS A O 1
ATOM 937 N N . ALA A 1 118 ? -15.516 -27.781 2.883 1 77.56 118 ALA A N 1
ATOM 938 C CA . ALA A 1 118 ? -15.117 -26.391 2.795 1 77.56 118 ALA A CA 1
ATOM 939 C C . ALA A 1 118 ? -13.719 -26.25 2.189 1 77.56 118 ALA A C 1
ATOM 941 O O . ALA A 1 118 ? -13.016 -27.25 2.01 1 77.56 118 ALA A O 1
ATOM 942 N N . VAL A 1 119 ? -13.344 -25.172 1.771 1 87.25 119 VAL A N 1
ATOM 943 C CA . VAL A 1 119 ? -12.133 -24.859 1.008 1 87.25 119 VAL A CA 1
ATOM 944 C C . VAL A 1 119 ? -10.898 -25.188 1.843 1 87.25 119 VAL A C 1
ATOM 946 O O . VAL A 1 119 ? -10 -25.891 1.385 1 87.25 119 VAL A O 1
ATOM 949 N N . GLU A 1 120 ? -10.875 -24.891 3.111 1 90.06 120 GLU A N 1
ATOM 950 C CA . GLU A 1 120 ? -9.672 -25.031 3.922 1 90.06 120 GLU A CA 1
ATOM 951 C C . GLU A 1 120 ? -9.359 -26.5 4.188 1 90.06 120 GLU A C 1
ATOM 953 O O . GLU A 1 120 ? -8.219 -26.938 4.035 1 90.06 120 GLU A O 1
ATOM 958 N N . PRO A 1 121 ? -10.32 -27.344 4.578 1 90 121 PRO A N 1
ATOM 959 C CA . PRO A 1 121 ? -10.031 -28.766 4.734 1 90 121 PRO A CA 1
ATOM 960 C C . PRO A 1 121 ? -9.57 -29.422 3.436 1 90 121 PRO A C 1
ATOM 962 O O . PRO A 1 121 ? -8.695 -30.297 3.457 1 90 121 PRO A O 1
ATOM 965 N N . ARG A 1 122 ? -10.195 -29.062 2.359 1 91.88 122 ARG A N 1
ATOM 966 C CA . ARG A 1 122 ? -9.75 -29.578 1.069 1 91.88 122 ARG A CA 1
ATOM 967 C C . ARG A 1 122 ? -8.32 -29.156 0.765 1 91.88 122 ARG A C 1
ATOM 969 O O . ARG A 1 122 ? -7.531 -29.922 0.226 1 91.88 122 ARG A O 1
ATOM 976 N N . PHE A 1 123 ? -8.023 -27.922 1.112 1 94.75 123 PHE A N 1
ATOM 977 C CA . PHE A 1 123 ? -6.656 -27.422 0.978 1 94.75 123 PHE A CA 1
ATOM 978 C C . PHE A 1 123 ? -5.684 -28.312 1.752 1 94.75 123 PHE A C 1
ATOM 980 O O . PHE A 1 123 ? -4.648 -28.719 1.221 1 94.75 123 PHE A O 1
ATOM 987 N N . ALA A 1 124 ? -6.078 -28.641 2.945 1 93.44 124 ALA A N 1
ATOM 988 C CA . ALA A 1 124 ? -5.215 -29.453 3.799 1 93.44 124 ALA A CA 1
ATOM 989 C C . ALA A 1 124 ? -5.016 -30.844 3.207 1 93.44 124 ALA A C 1
ATOM 991 O O . ALA A 1 124 ? -3.893 -31.359 3.17 1 93.44 124 ALA A O 1
ATOM 992 N N . ARG A 1 125 ? -6.047 -31.422 2.748 1 94.44 125 ARG A N 1
ATOM 993 C CA . ARG A 1 125 ? -5.953 -32.75 2.17 1 94.44 125 ARG A CA 1
ATOM 994 C C . ARG A 1 125 ? -5.125 -32.75 0.89 1 94.44 125 ARG A C 1
ATOM 996 O O . ARG A 1 125 ? -4.312 -33.656 0.66 1 94.44 125 ARG A O 1
ATOM 1003 N N . ASN A 1 126 ? -5.316 -31.75 0.082 1 96.38 126 ASN A N 1
ATOM 1004 C CA . ASN A 1 126 ? -4.59 -31.656 -1.18 1 96.38 126 ASN A CA 1
ATOM 1005 C C . ASN A 1 126 ? -3.102 -31.406 -0.952 1 96.38 126 ASN A C 1
ATOM 1007 O O . ASN A 1 126 ? -2.256 -32.062 -1.575 1 96.38 126 ASN A O 1
ATOM 1011 N N . THR A 1 127 ? -2.818 -30.531 0.005 1 96.25 127 THR A N 1
ATOM 1012 C CA . THR A 1 127 ? -1.425 -30.141 0.178 1 96.25 127 THR A CA 1
ATOM 1013 C C . THR A 1 127 ? -0.648 -31.219 0.925 1 96.25 127 THR A C 1
ATOM 1015 O O . THR A 1 127 ? 0.583 -31.25 0.876 1 96.25 127 THR A O 1
ATOM 1018 N N . ALA A 1 128 ? -1.321 -32.094 1.573 1 95.62 128 ALA A N 1
ATOM 1019 C CA . ALA A 1 128 ? -0.677 -33.219 2.225 1 95.62 128 ALA A CA 1
ATOM 1020 C C . ALA A 1 128 ? -0.04 -34.156 1.197 1 95.62 128 ALA A C 1
ATOM 1022 O O . ALA A 1 128 ? 0.842 -34.938 1.532 1 95.62 128 ALA A O 1
ATOM 1023 N N . LYS A 1 129 ? -0.43 -34.031 -0.052 1 96 129 LYS A N 1
ATOM 1024 C CA . LYS A 1 129 ? 0.055 -34.906 -1.114 1 96 129 LYS A CA 1
ATOM 1025 C C . LYS A 1 129 ? 1.238 -34.281 -1.846 1 96 129 LYS A C 1
ATOM 1027 O O . LYS A 1 129 ? 1.822 -34.906 -2.738 1 96 129 LYS A O 1
ATOM 1032 N N . LEU A 1 130 ? 1.59 -33.062 -1.48 1 96.06 130 LEU A N 1
ATOM 1033 C CA . LEU A 1 130 ? 2.646 -32.375 -2.186 1 96.06 130 LEU A CA 1
ATOM 1034 C C . LEU A 1 130 ? 4.012 -32.656 -1.577 1 96.06 130 LEU A C 1
ATOM 1036 O O . LEU A 1 130 ? 4.102 -33.062 -0.414 1 96.06 130 LEU A O 1
ATOM 1040 N N . GLY A 1 131 ? 5.098 -32.531 -2.4 1 92.69 131 GLY A N 1
ATOM 1041 C CA . GLY A 1 131 ? 6.449 -32.875 -1.991 1 92.69 131 GLY A CA 1
ATOM 1042 C C . GLY A 1 131 ? 7.297 -31.656 -1.664 1 92.69 131 GLY A C 1
ATOM 1043 O O . GLY A 1 131 ? 8.492 -31.625 -1.956 1 92.69 131 GLY A O 1
ATOM 1044 N N . PHE A 1 132 ? 6.668 -30.609 -1.122 1 91 132 PHE A N 1
ATOM 1045 C CA . PHE A 1 132 ? 7.438 -29.422 -0.753 1 91 132 PHE A CA 1
ATOM 1046 C C . PHE A 1 132 ? 8.391 -29.734 0.396 1 91 132 PHE A C 1
ATOM 1048 O O . PHE A 1 132 ? 8.07 -30.547 1.273 1 91 132 PHE A O 1
ATOM 1055 N N . SER A 1 133 ? 9.578 -29.109 0.348 1 84.81 133 SER A N 1
ATOM 1056 C CA . SER A 1 133 ? 10.5 -29.219 1.47 1 84.81 133 SER A CA 1
ATOM 1057 C C . SER A 1 133 ? 9.898 -28.641 2.746 1 84.81 133 SER A C 1
ATOM 1059 O O . SER A 1 133 ? 10.102 -29.188 3.834 1 84.81 133 SER A O 1
ATOM 1061 N N . LYS A 1 134 ? 9.234 -27.562 2.588 1 92.06 134 LYS A N 1
ATOM 1062 C CA . LYS A 1 134 ? 8.562 -26.859 3.68 1 92.06 134 LYS A CA 1
ATOM 1063 C C . LYS A 1 134 ? 7.312 -26.125 3.184 1 92.06 134 LYS A C 1
ATOM 1065 O O . LYS A 1 134 ? 7.312 -25.578 2.084 1 92.06 134 LYS A O 1
ATOM 1070 N N . LEU A 1 135 ? 6.289 -26.203 3.938 1 96.5 135 LEU A N 1
ATOM 1071 C CA . LEU A 1 135 ? 5.07 -25.453 3.674 1 96.5 135 LEU A CA 1
ATOM 1072 C C . LEU A 1 135 ? 4.641 -24.656 4.906 1 96.5 135 LEU A C 1
ATOM 1074 O O . LEU A 1 135 ? 4.281 -25.25 5.93 1 96.5 135 LEU A O 1
ATOM 1078 N N . THR A 1 136 ? 4.758 -23.344 4.855 1 97.5 136 THR A N 1
ATOM 1079 C CA . THR A 1 136 ? 4.266 -22.453 5.898 1 97.5 136 THR A CA 1
ATOM 1080 C C . THR A 1 136 ? 2.953 -21.797 5.473 1 97.5 136 THR A C 1
ATOM 1082 O O . THR A 1 136 ? 2.857 -21.234 4.383 1 97.5 136 THR A O 1
ATOM 1085 N N . THR A 1 137 ? 1.987 -21.906 6.348 1 96.62 137 THR A N 1
ATOM 1086 C CA . THR A 1 137 ? 0.68 -21.344 6.023 1 96.62 137 THR A CA 1
ATOM 1087 C C . THR A 1 137 ? 0.337 -20.188 6.957 1 96.62 137 THR A C 1
ATOM 1089 O O . THR A 1 137 ? 0.48 -20.297 8.18 1 96.62 137 THR A O 1
ATOM 1092 N N . HIS A 1 138 ? -0.077 -19.062 6.391 1 96.94 138 HIS A N 1
ATOM 1093 C CA . HIS A 1 138 ? -0.654 -17.938 7.117 1 96.94 138 HIS A CA 1
ATOM 1094 C C . HIS A 1 138 ? -2.146 -17.812 6.832 1 96.94 138 HIS A C 1
ATOM 1096 O O . HIS A 1 138 ? -2.537 -17.422 5.727 1 96.94 138 HIS A O 1
ATOM 1102 N N . LYS A 1 139 ? -2.918 -18.172 7.836 1 94.69 139 LYS A N 1
ATOM 1103 C CA . LYS A 1 139 ? -4.352 -17.938 7.707 1 94.69 139 LYS A CA 1
ATOM 1104 C C . LYS A 1 139 ? -4.707 -16.484 8.016 1 94.69 139 LYS A C 1
ATOM 1106 O O . LYS A 1 139 ? -4.598 -16.047 9.164 1 94.69 139 LYS A O 1
ATOM 1111 N N . GLY A 1 140 ? -5.035 -15.727 7.004 1 94.44 140 GLY A N 1
ATOM 1112 C CA . GLY A 1 140 ? -5.348 -14.312 7.16 1 94.44 140 GLY A CA 1
ATOM 1113 C C . GLY A 1 140 ? -5.332 -13.555 5.844 1 94.44 140 GLY A C 1
ATOM 1114 O O . GLY A 1 140 ? -5.082 -14.133 4.789 1 94.44 140 GLY A O 1
ATOM 1115 N N . PHE A 1 141 ? -5.645 -12.289 5.93 1 95.69 141 PHE A N 1
ATOM 1116 C CA . PHE A 1 141 ? -5.605 -11.406 4.762 1 95.69 141 PHE A CA 1
ATOM 1117 C C . PHE A 1 141 ? -4.184 -10.945 4.484 1 95.69 141 PHE A C 1
ATOM 1119 O O . PHE A 1 141 ? -3.449 -10.578 5.406 1 95.69 141 PHE A O 1
ATOM 1126 N N . SER A 1 142 ? -3.797 -11 3.195 1 98 142 SER A N 1
ATOM 1127 C CA . SER A 1 142 ? -2.471 -10.523 2.818 1 98 142 SER A CA 1
ATOM 1128 C C . SER A 1 142 ? -2.258 -9.078 3.258 1 98 142 SER A C 1
ATOM 1130 O O . SER A 1 142 ? -1.138 -8.68 3.59 1 98 142 SER A O 1
ATOM 1132 N N . THR A 1 143 ? -3.348 -8.32 3.367 1 97.06 143 THR A N 1
ATOM 1133 C CA . THR A 1 143 ? -3.355 -6.922 3.785 1 97.06 143 THR A CA 1
ATOM 1134 C C . THR A 1 143 ? -2.625 -6.754 5.113 1 97.06 143 THR A C 1
ATOM 1136 O O . THR A 1 143 ? -1.995 -5.719 5.355 1 97.06 143 THR A O 1
ATOM 1139 N N . TYR A 1 144 ? -2.709 -7.742 5.934 1 97.94 144 TYR A N 1
ATOM 1140 C CA . TYR A 1 144 ? -2.156 -7.645 7.277 1 97.94 144 TYR A CA 1
ATOM 1141 C C . TYR A 1 144 ? -0.936 -8.547 7.434 1 97.94 144 TYR A C 1
ATOM 1143 O O . TYR A 1 144 ? -0.005 -8.219 8.172 1 97.94 144 TYR A O 1
ATOM 1151 N N . GLU A 1 145 ? -0.87 -9.641 6.699 1 98.5 145 GLU A N 1
ATOM 1152 C CA . GLU A 1 145 ? 0.22 -10.602 6.844 1 98.5 145 GLU A CA 1
ATOM 1153 C C . GLU A 1 145 ? 1.491 -10.094 6.164 1 98.5 145 GLU A C 1
ATOM 1155 O O . GLU A 1 145 ? 2.592 -10.273 6.688 1 98.5 145 GLU A O 1
ATOM 1160 N N . LEU A 1 146 ? 1.37 -9.469 5.035 1 98.88 146 LEU A N 1
ATOM 1161 C CA . LEU A 1 146 ? 2.543 -9.062 4.266 1 98.88 146 LEU A CA 1
ATOM 1162 C C . LEU A 1 146 ? 3.373 -8.039 5.031 1 98.88 146 LEU A C 1
ATOM 1164 O O . LEU A 1 146 ? 4.598 -8.156 5.105 1 98.88 146 LEU A O 1
ATOM 1168 N N . PRO A 1 147 ? 2.691 -7.004 5.637 1 98.75 147 PRO A N 1
ATOM 1169 C CA . PRO A 1 147 ? 3.484 -6.082 6.449 1 98.75 147 PRO A CA 1
ATOM 1170 C C . PRO A 1 147 ? 4.227 -6.781 7.586 1 98.75 147 PRO A C 1
ATOM 1172 O O . PRO A 1 147 ? 5.375 -6.441 7.883 1 98.75 147 PRO A O 1
ATOM 1175 N N . ARG A 1 148 ? 3.6 -7.754 8.188 1 98.44 148 ARG A N 1
ATOM 1176 C CA . ARG A 1 148 ? 4.242 -8.5 9.266 1 98.44 148 ARG A CA 1
ATOM 1177 C C . ARG A 1 148 ? 5.457 -9.266 8.758 1 98.44 148 ARG A C 1
ATOM 1179 O O . ARG A 1 148 ? 6.5 -9.297 9.414 1 98.44 148 ARG A O 1
ATOM 1186 N N . MET A 1 149 ? 5.293 -9.852 7.652 1 98.75 149 MET A N 1
ATOM 1187 C CA . MET A 1 149 ? 6.375 -10.625 7.051 1 98.75 149 MET A CA 1
ATOM 1188 C C . MET A 1 149 ? 7.551 -9.734 6.688 1 98.75 149 MET A C 1
ATOM 1190 O O . MET A 1 149 ? 8.711 -10.102 6.906 1 98.75 149 MET A O 1
ATOM 1194 N N . LEU A 1 150 ? 7.227 -8.562 6.117 1 98.69 150 LEU A N 1
ATOM 1195 C CA . LEU A 1 150 ? 8.289 -7.617 5.785 1 98.69 150 LEU A CA 1
ATOM 1196 C C . LEU A 1 150 ? 9.016 -7.152 7.039 1 98.69 150 LEU A C 1
ATOM 1198 O O . LEU A 1 150 ? 10.25 -7.051 7.047 1 98.69 150 LEU A O 1
ATOM 1202 N N . GLU A 1 151 ? 8.234 -6.863 8.055 1 97.75 151 GLU A N 1
ATOM 1203 C CA . GLU A 1 151 ? 8.82 -6.41 9.312 1 97.75 151 GLU A CA 1
ATOM 1204 C C . GLU A 1 151 ? 9.766 -7.461 9.891 1 97.75 151 GLU A C 1
ATOM 1206 O O . GLU A 1 151 ? 10.766 -7.121 10.523 1 97.75 151 GLU A O 1
ATOM 1211 N N . ARG A 1 152 ? 9.484 -8.727 9.617 1 97.88 152 ARG A N 1
ATOM 1212 C CA . ARG A 1 152 ? 10.305 -9.82 10.109 1 97.88 152 ARG A CA 1
ATOM 1213 C C . ARG A 1 152 ? 11.523 -10.039 9.211 1 97.88 152 ARG A C 1
ATOM 1215 O O . ARG A 1 152 ? 12.328 -10.938 9.461 1 97.88 152 ARG A O 1
ATOM 1222 N N . GLY A 1 153 ? 11.609 -9.359 8.133 1 97.88 153 GLY A N 1
ATOM 1223 C CA . GLY A 1 153 ? 12.773 -9.422 7.27 1 97.88 153 GLY A CA 1
ATOM 1224 C C . GLY A 1 153 ? 12.734 -10.586 6.297 1 97.88 153 GLY A C 1
ATOM 1225 O O . GLY A 1 153 ? 13.773 -11.055 5.832 1 97.88 153 GLY A O 1
ATOM 1226 N N . GLU A 1 154 ? 11.562 -11.086 5.953 1 98.44 154 GLU A N 1
ATOM 1227 C CA . GLU A 1 154 ? 11.445 -12.188 5.008 1 98.44 154 GLU A CA 1
ATOM 1228 C C . GLU A 1 154 ? 11.719 -11.719 3.58 1 98.44 154 GLU A C 1
ATOM 1230 O O . GLU A 1 154 ? 11.648 -10.523 3.289 1 98.44 154 GLU A O 1
ATOM 1235 N N . ALA A 1 155 ? 12.07 -12.641 2.752 1 98.56 155 ALA A N 1
ATOM 1236 C CA . ALA A 1 155 ? 12.328 -12.383 1.339 1 98.56 155 ALA A CA 1
ATOM 1237 C C . ALA A 1 155 ? 12.023 -13.609 0.489 1 98.56 155 ALA A C 1
ATOM 1239 O O . ALA A 1 155 ? 12.133 -14.742 0.966 1 98.56 155 ALA A O 1
ATOM 1240 N N . TYR A 1 156 ? 11.688 -13.383 -0.743 1 98.75 156 TYR A N 1
ATOM 1241 C CA . TYR A 1 156 ? 11.258 -14.461 -1.63 1 98.75 156 TYR A CA 1
ATOM 1242 C C . TYR A 1 156 ? 11.859 -14.289 -3.02 1 98.75 156 TYR A C 1
ATOM 1244 O O . TYR A 1 156 ? 12.227 -13.18 -3.414 1 98.75 156 TYR A O 1
ATOM 1252 N N . ASP A 1 157 ? 11.953 -15.391 -3.703 1 98.62 157 ASP A N 1
ATOM 1253 C CA . ASP A 1 157 ? 12.445 -15.398 -5.078 1 98.62 157 ASP A CA 1
ATOM 1254 C C . ASP A 1 157 ? 11.289 -15.344 -6.074 1 98.62 157 ASP A C 1
ATOM 1256 O O . ASP A 1 157 ? 11.445 -14.828 -7.184 1 98.62 157 ASP A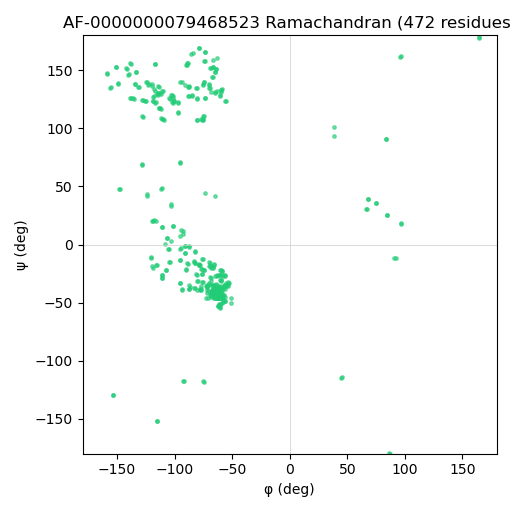 O 1
ATOM 1260 N N . LEU A 1 158 ? 10.219 -15.922 -5.73 1 98.69 158 LEU A N 1
ATOM 1261 C CA . LEU A 1 158 ? 9.031 -16.047 -6.574 1 98.69 158 LEU A CA 1
ATOM 1262 C C . LEU A 1 158 ? 7.766 -15.797 -5.77 1 98.69 158 LEU A C 1
ATOM 1264 O O . LEU A 1 158 ? 7.578 -16.391 -4.699 1 98.69 158 LEU A O 1
ATOM 1268 N N . ILE A 1 159 ? 6.938 -14.867 -6.254 1 98.88 159 ILE A N 1
ATOM 1269 C CA . ILE A 1 159 ? 5.688 -14.555 -5.57 1 98.88 159 ILE A CA 1
ATOM 1270 C C . ILE A 1 159 ? 4.523 -14.633 -6.559 1 98.88 159 ILE A C 1
ATOM 1272 O O . ILE A 1 159 ? 4.574 -14.031 -7.633 1 98.88 159 ILE A O 1
ATOM 1276 N N . TYR A 1 160 ? 3.551 -15.445 -6.234 1 98.56 160 TYR A N 1
ATOM 1277 C CA . TYR A 1 160 ? 2.303 -15.523 -6.984 1 98.56 160 TYR A CA 1
ATOM 1278 C C . TYR A 1 160 ? 1.186 -14.781 -6.266 1 98.56 160 TYR A C 1
ATOM 1280 O O . TYR A 1 160 ? 0.867 -15.086 -5.113 1 98.56 160 TYR A O 1
ATOM 1288 N N . ILE A 1 161 ? 0.567 -13.789 -6.941 1 98.25 161 ILE A N 1
ATOM 1289 C CA . ILE A 1 161 ? -0.454 -12.945 -6.328 1 98.25 161 ILE A CA 1
ATOM 1290 C C . ILE A 1 161 ? -1.812 -13.234 -6.961 1 98.25 161 ILE A C 1
ATOM 1292 O O . ILE A 1 161 ? -2.053 -12.898 -8.117 1 98.25 161 ILE A O 1
ATOM 1296 N N . ASP A 1 162 ? -2.686 -13.875 -6.215 1 96.62 162 ASP A N 1
ATOM 1297 C CA . ASP A 1 162 ? -4.031 -14.211 -6.672 1 96.62 162 ASP A CA 1
ATOM 1298 C C . ASP A 1 162 ? -5.02 -14.211 -5.508 1 96.62 162 ASP A C 1
ATOM 1300 O O . ASP A 1 162 ? -5.773 -15.172 -5.324 1 96.62 162 ASP A O 1
ATOM 1304 N N . GLY A 1 163 ? -4.922 -13.117 -4.738 1 94.56 163 GLY A N 1
ATOM 1305 C CA . GLY A 1 163 ? -5.855 -12.93 -3.639 1 94.56 163 GLY A CA 1
ATOM 1306 C C . GLY A 1 163 ? -7.082 -12.125 -4.027 1 94.56 163 GLY A C 1
ATOM 1307 O O . GLY A 1 163 ? -7.852 -12.539 -4.898 1 94.56 163 GLY A O 1
ATOM 1308 N N . SER A 1 164 ? -7.254 -10.984 -3.406 1 93.56 164 SER A N 1
ATOM 1309 C CA . SER A 1 164 ? -8.359 -10.078 -3.699 1 93.56 164 SER A CA 1
ATOM 1310 C C . SER A 1 164 ? -8.211 -9.453 -5.082 1 93.56 164 SER A C 1
ATOM 1312 O O . SER A 1 164 ? -7.098 -9.234 -5.551 1 93.56 164 SER A O 1
ATOM 1314 N N . HIS A 1 165 ? -9.367 -9.133 -5.637 1 95.19 165 HIS A N 1
ATOM 1315 C CA . HIS A 1 165 ? -9.336 -8.508 -6.957 1 95.19 165 HIS A CA 1
ATOM 1316 C C . HIS A 1 165 ? -9.664 -7.023 -6.867 1 95.19 165 HIS A C 1
ATOM 1318 O O . HIS A 1 165 ? -9.859 -6.363 -7.891 1 95.19 165 HIS A O 1
ATOM 1324 N N . THR A 1 166 ? -9.812 -6.484 -5.637 1 97 166 THR A N 1
ATOM 1325 C CA . THR A 1 166 ? -9.984 -5.043 -5.492 1 97 166 THR A CA 1
ATOM 1326 C C . THR A 1 166 ? -8.664 -4.312 -5.719 1 97 166 THR A C 1
ATOM 1328 O O . THR A 1 166 ? -7.609 -4.777 -5.281 1 97 166 THR A O 1
ATOM 1331 N N . ALA A 1 167 ? -8.75 -3.213 -6.395 1 98.12 167 ALA A N 1
ATOM 1332 C CA . ALA A 1 167 ? -7.539 -2.449 -6.668 1 98.12 167 ALA A CA 1
ATOM 1333 C C . ALA A 1 167 ? -6.816 -2.082 -5.375 1 98.12 167 ALA A C 1
ATOM 1335 O O . ALA A 1 167 ? -5.586 -2.029 -5.336 1 98.12 167 ALA A O 1
ATOM 1336 N N . TRP A 1 168 ? -7.602 -1.795 -4.352 1 98.44 168 TRP A N 1
ATOM 1337 C CA . TRP A 1 168 ? -6.996 -1.414 -3.08 1 98.44 168 TRP A CA 1
ATOM 1338 C C . TRP A 1 168 ? -6.133 -2.543 -2.525 1 98.44 168 TRP A C 1
ATOM 1340 O O . TRP A 1 168 ? -4.949 -2.35 -2.25 1 98.44 168 TRP A O 1
ATOM 1350 N N . ALA A 1 169 ? -6.688 -3.717 -2.449 1 98.06 169 ALA A N 1
ATOM 1351 C CA . ALA A 1 169 ? -5.965 -4.863 -1.897 1 98.06 169 ALA A CA 1
ATOM 1352 C C . ALA A 1 169 ? -4.805 -5.266 -2.801 1 98.06 169 ALA A C 1
ATOM 1354 O O . ALA A 1 169 ? -3.723 -5.605 -2.316 1 98.06 169 ALA A O 1
ATOM 1355 N N . VAL A 1 170 ? -5.027 -5.215 -4.09 1 98.44 170 VAL A N 1
ATOM 1356 C CA . VAL A 1 170 ? -3.988 -5.562 -5.055 1 98.44 170 VAL A CA 1
ATOM 1357 C C . VAL A 1 170 ? -2.83 -4.574 -4.941 1 98.44 170 VAL A C 1
ATOM 1359 O O . VAL A 1 170 ? -1.663 -4.965 -5.004 1 98.44 170 VAL A O 1
ATOM 1362 N N . GLY A 1 171 ? -3.172 -3.295 -4.801 1 98.62 171 GLY A N 1
ATOM 1363 C CA . GLY A 1 171 ? -2.133 -2.295 -4.617 1 98.62 171 GLY A CA 1
ATOM 1364 C C . GLY A 1 171 ? -1.271 -2.549 -3.393 1 98.62 171 GLY A C 1
ATOM 1365 O O . GLY A 1 171 ? -0.048 -2.408 -3.449 1 98.62 171 GLY A O 1
ATOM 1366 N N . VAL A 1 172 ? -1.875 -2.906 -2.295 1 98.69 172 VAL A N 1
ATOM 1367 C CA . VAL A 1 172 ? -1.166 -3.246 -1.065 1 98.69 172 VAL A CA 1
ATOM 1368 C C . VAL A 1 172 ? -0.286 -4.473 -1.298 1 98.69 172 VAL A C 1
ATOM 1370 O O . VAL A 1 172 ? 0.894 -4.477 -0.937 1 98.69 172 VAL A O 1
ATOM 1373 N N . ASP A 1 173 ? -0.856 -5.477 -1.942 1 98.81 173 ASP A N 1
ATOM 1374 C CA . ASP A 1 173 ? -0.093 -6.684 -2.24 1 98.81 173 ASP A CA 1
ATOM 1375 C C . ASP A 1 173 ? 1.14 -6.359 -3.082 1 98.81 173 ASP A C 1
ATOM 1377 O O . ASP A 1 173 ? 2.242 -6.82 -2.779 1 98.81 173 ASP A O 1
ATOM 1381 N N . LEU A 1 174 ? 0.935 -5.562 -4.121 1 98.81 174 LEU A N 1
ATOM 1382 C CA . LEU A 1 174 ? 2.025 -5.234 -5.031 1 98.81 174 LEU A CA 1
ATOM 1383 C C . LEU A 1 174 ? 3.141 -4.492 -4.301 1 98.81 174 LEU A C 1
ATOM 1385 O O . LEU A 1 174 ? 4.32 -4.793 -4.488 1 98.81 174 LEU A O 1
ATOM 1389 N N . ALA A 1 175 ? 2.758 -3.566 -3.461 1 98.75 175 ALA A N 1
ATOM 1390 C CA . ALA A 1 175 ? 3.756 -2.791 -2.73 1 98.75 175 ALA A CA 1
ATOM 1391 C C . ALA A 1 175 ? 4.598 -3.689 -1.83 1 98.75 175 ALA A C 1
ATOM 1393 O O . ALA A 1 175 ? 5.828 -3.688 -1.916 1 98.75 175 ALA A O 1
ATOM 1394 N N . TYR A 1 176 ? 3.965 -4.445 -1.037 1 98.88 176 TYR A N 1
ATOM 1395 C CA . TYR A 1 176 ? 4.699 -5.25 -0.069 1 98.88 176 TYR A CA 1
ATOM 1396 C C . TYR A 1 176 ? 5.43 -6.398 -0.757 1 98.88 176 TYR A C 1
ATOM 1398 O O . TYR A 1 176 ? 6.543 -6.758 -0.368 1 98.88 176 TYR A O 1
ATOM 1406 N N . CYS A 1 177 ? 4.828 -6.992 -1.785 1 98.94 177 CYS A N 1
ATOM 1407 C CA . CYS A 1 177 ? 5.508 -8.062 -2.51 1 98.94 177 CYS A CA 1
ATOM 1408 C C . CYS A 1 177 ? 6.758 -7.535 -3.203 1 98.94 177 CYS A C 1
ATOM 1410 O O . CYS A 1 177 ? 7.777 -8.227 -3.264 1 98.94 177 CYS A O 1
ATOM 1412 N N . ALA A 1 178 ? 6.68 -6.312 -3.721 1 98.81 178 ALA A N 1
ATOM 1413 C CA . ALA A 1 178 ? 7.863 -5.707 -4.332 1 98.81 178 ALA A CA 1
ATOM 1414 C C . ALA A 1 178 ? 8.992 -5.578 -3.318 1 98.81 178 ALA A C 1
ATOM 1416 O O . ALA A 1 178 ? 10.164 -5.754 -3.66 1 98.81 178 ALA A O 1
ATOM 1417 N N . ALA A 1 179 ? 8.617 -5.281 -2.084 1 98.75 179 ALA A N 1
ATOM 1418 C CA . ALA A 1 179 ? 9.617 -5.125 -1.026 1 98.75 179 ALA A CA 1
ATOM 1419 C C . ALA A 1 179 ? 10.148 -6.484 -0.572 1 98.75 179 ALA A C 1
ATOM 1421 O O . ALA A 1 179 ? 11.305 -6.602 -0.175 1 98.75 179 ALA A O 1
ATOM 1422 N N . LEU A 1 180 ? 9.312 -7.457 -0.626 1 98.88 180 LEU A N 1
ATOM 1423 C CA . LEU A 1 180 ? 9.656 -8.797 -0.154 1 98.88 180 LEU A CA 1
ATOM 1424 C C . LEU A 1 180 ? 10.422 -9.57 -1.222 1 98.88 180 LEU A C 1
ATOM 1426 O O . LEU A 1 180 ? 11.023 -10.602 -0.931 1 98.88 180 LEU A O 1
ATOM 1430 N N . LEU A 1 181 ? 10.367 -9.102 -2.426 1 98.88 181 LEU A N 1
ATOM 1431 C CA . LEU A 1 181 ? 10.953 -9.805 -3.562 1 98.88 181 LEU A CA 1
ATOM 1432 C C . LEU A 1 181 ? 12.438 -9.477 -3.695 1 98.88 181 LEU A C 1
ATOM 1434 O O . LEU A 1 181 ? 12.82 -8.305 -3.695 1 98.88 181 LEU A O 1
ATOM 1438 N N . ASN A 1 182 ? 13.25 -10.469 -3.785 1 98.5 182 ASN A N 1
ATOM 1439 C CA . ASN A 1 182 ? 14.672 -10.297 -4.051 1 98.5 182 ASN A CA 1
ATOM 1440 C C . ASN A 1 182 ? 14.914 -9.703 -5.438 1 98.5 182 ASN A C 1
ATOM 1442 O O . ASN A 1 182 ? 14.141 -9.945 -6.363 1 98.5 182 ASN A O 1
ATOM 1446 N N . VAL A 1 183 ? 16.031 -8.922 -5.504 1 98.5 183 VAL A N 1
ATOM 1447 C CA . VAL A 1 183 ? 16.469 -8.562 -6.848 1 98.5 183 VAL A CA 1
ATOM 1448 C C . VAL A 1 183 ? 16.781 -9.828 -7.648 1 98.5 183 VAL A C 1
ATOM 1450 O O . VAL A 1 183 ? 17.438 -10.734 -7.148 1 98.5 183 VAL A O 1
ATOM 1453 N N . GLY A 1 184 ? 16.297 -9.891 -8.82 1 98.19 184 GLY A N 1
ATOM 1454 C CA . GLY A 1 184 ? 16.375 -11.102 -9.617 1 98.19 184 GLY A CA 1
ATOM 1455 C C . GLY A 1 184 ? 15.172 -12.008 -9.461 1 98.19 184 GLY A C 1
ATOM 1456 O O . GLY A 1 184 ? 14.992 -12.953 -10.227 1 98.19 184 GLY A O 1
ATOM 1457 N N . GLY A 1 185 ? 14.32 -11.695 -8.43 1 98.56 185 GLY A N 1
ATOM 1458 C CA . GLY A 1 185 ? 13.086 -12.438 -8.234 1 98.56 185 GLY A CA 1
ATOM 1459 C C . GLY A 1 185 ? 11.969 -12.016 -9.172 1 98.56 185 GLY A C 1
ATOM 1460 O O . GLY A 1 185 ? 12.094 -11 -9.859 1 98.56 185 GLY A O 1
ATOM 1461 N N . MET A 1 186 ? 10.875 -12.828 -9.188 1 98.56 186 MET A N 1
ATOM 1462 C CA . MET A 1 186 ? 9.75 -12.586 -10.094 1 98.56 186 MET A CA 1
ATOM 1463 C C . MET A 1 186 ? 8.422 -12.641 -9.344 1 98.56 186 MET A C 1
ATOM 1465 O O . MET A 1 186 ? 8.234 -13.484 -8.461 1 98.56 186 MET A O 1
ATOM 1469 N N . MET A 1 187 ? 7.566 -11.695 -9.633 1 98.62 187 MET A N 1
ATOM 1470 C CA . MET A 1 187 ? 6.191 -11.812 -9.156 1 98.62 187 MET A CA 1
ATOM 1471 C C . MET A 1 187 ? 5.223 -11.977 -10.32 1 98.62 187 MET A C 1
ATOM 1473 O O . MET A 1 187 ? 5.395 -11.352 -11.367 1 98.62 187 MET A O 1
ATOM 1477 N N . VAL A 1 188 ? 4.301 -12.883 -10.164 1 97.94 188 VAL A N 1
ATOM 1478 C CA . VAL A 1 188 ? 3.266 -13.172 -11.156 1 97.94 188 VAL A CA 1
ATOM 1479 C C . VAL A 1 188 ? 1.898 -12.766 -10.609 1 97.94 188 VAL A C 1
ATOM 1481 O O . VAL A 1 188 ? 1.444 -13.305 -9.594 1 97.94 188 VAL A O 1
ATOM 1484 N N . LEU A 1 189 ? 1.264 -11.828 -11.273 1 96.81 189 LEU A N 1
ATOM 1485 C CA . LEU A 1 189 ? -0.045 -11.312 -10.883 1 96.81 189 LEU A CA 1
ATOM 1486 C C . LEU A 1 189 ? -1.146 -11.922 -11.75 1 96.81 189 LEU A C 1
ATOM 1488 O O . LEU A 1 189 ? -1.074 -11.867 -12.977 1 96.81 189 LEU A O 1
ATOM 1492 N N . ASP A 1 190 ? -2.117 -12.453 -11.102 1 95 190 ASP A N 1
ATOM 1493 C CA . ASP A 1 190 ? -3.229 -13.062 -11.828 1 95 190 ASP A CA 1
ATOM 1494 C C . ASP A 1 190 ? -4.324 -12.039 -12.117 1 95 190 ASP A C 1
ATOM 1496 O O . ASP A 1 190 ? -4.34 -10.961 -11.531 1 95 190 ASP A O 1
ATOM 1500 N N . ASP A 1 191 ? -5.105 -12.305 -13.133 1 92.44 191 ASP A N 1
ATOM 1501 C CA . ASP A 1 191 ? -6.355 -11.625 -13.453 1 92.44 191 ASP A CA 1
ATOM 1502 C C . ASP A 1 191 ? -6.105 -10.18 -13.883 1 92.44 191 ASP A C 1
ATOM 1504 O O . ASP A 1 191 ? -6.859 -9.273 -13.523 1 92.44 191 ASP A O 1
ATOM 1508 N N . TYR A 1 192 ? -5.082 -9.961 -14.625 1 92.5 192 TYR A N 1
ATOM 1509 C CA . TYR A 1 192 ? -4.727 -8.617 -15.047 1 92.5 192 TYR A CA 1
ATOM 1510 C C . TYR A 1 192 ? -5.863 -7.973 -15.836 1 92.5 192 TYR A C 1
ATOM 1512 O O . TYR A 1 192 ? -6.055 -6.758 -15.781 1 92.5 192 TYR A O 1
ATOM 1520 N N . TRP A 1 193 ? -6.746 -8.727 -16.422 1 86.81 193 TRP A N 1
ATOM 1521 C CA . TRP A 1 193 ? -7.781 -8.164 -17.266 1 86.81 193 TRP A CA 1
ATOM 1522 C C . TRP A 1 193 ? -9.008 -7.758 -16.453 1 86.81 193 TRP A C 1
ATOM 1524 O O . TRP A 1 193 ? -9.969 -7.215 -17 1 86.81 193 TRP A O 1
ATOM 1534 N N . HIS A 1 194 ? -8.977 -7.973 -15.195 1 88.44 194 HIS A N 1
ATOM 1535 C CA . HIS A 1 194 ? -10.102 -7.574 -14.352 1 88.44 194 HIS A CA 1
ATOM 1536 C C . HIS A 1 194 ? -10.109 -6.066 -14.125 1 88.44 194 HIS A C 1
ATOM 1538 O O . HIS A 1 194 ? -9.336 -5.559 -13.305 1 88.44 194 HIS A O 1
ATOM 1544 N N . HIS A 1 195 ? -11.023 -5.434 -14.766 1 89 195 HIS A N 1
ATOM 1545 C CA . HIS A 1 195 ? -11.148 -3.986 -14.664 1 89 195 HIS A CA 1
ATOM 1546 C C . HIS A 1 195 ? -11.93 -3.588 -13.414 1 89 195 HIS A C 1
ATOM 1548 O O . HIS A 1 195 ? -11.664 -2.543 -12.812 1 89 195 HIS A O 1
ATOM 1554 N N . GLU A 1 196 ? -12.898 -4.398 -13.156 1 92.44 196 GLU A N 1
ATOM 1555 C CA . GLU A 1 196 ? -13.742 -4.156 -11.984 1 92.44 196 GLU A CA 1
ATOM 1556 C C . GLU A 1 196 ? -13.734 -5.355 -11.047 1 92.44 196 GLU A C 1
ATOM 1558 O O . GLU A 1 196 ? -13.797 -6.504 -11.492 1 92.44 196 GLU A O 1
ATOM 1563 N N . SER A 1 197 ? -13.648 -5.047 -9.773 1 91.62 197 SER A N 1
ATOM 1564 C CA . SER A 1 197 ? -13.695 -6.137 -8.797 1 91.62 197 SER A CA 1
ATOM 1565 C C . SER A 1 197 ? -15.109 -6.691 -8.664 1 91.62 197 SER A C 1
ATOM 1567 O O . SER A 1 197 ? -16.078 -6.07 -9.109 1 91.62 197 SER A O 1
ATOM 1569 N N . GLU A 1 198 ? -15.172 -7.816 -8.062 1 88.88 198 GLU A N 1
ATOM 1570 C CA . GLU A 1 198 ? -16.453 -8.484 -7.887 1 88.88 198 GLU A CA 1
ATOM 1571 C C . GLU A 1 198 ? -17.359 -7.695 -6.953 1 88.88 198 GLU A C 1
ATOM 1573 O O . GLU A 1 198 ? -18.594 -7.852 -6.988 1 88.88 198 GLU A O 1
ATOM 1578 N N . ILE A 1 199 ? -16.797 -6.82 -6.148 1 91.5 199 ILE A N 1
ATOM 1579 C CA . ILE A 1 199 ? -17.609 -6.074 -5.191 1 91.5 199 ILE A CA 1
ATOM 1580 C C . ILE A 1 199 ? -17.672 -4.605 -5.605 1 91.5 199 ILE A C 1
ATOM 1582 O O . ILE A 1 199 ? -18 -3.736 -4.793 1 91.5 199 ILE A O 1
ATOM 1586 N N . GLY A 1 200 ? -17.281 -4.383 -6.836 1 91.19 200 GLY A N 1
ATOM 1587 C CA . GLY A 1 200 ? -17.328 -3.029 -7.371 1 91.19 200 GLY A CA 1
ATOM 1588 C C . GLY A 1 200 ? -16 -2.293 -7.258 1 91.19 200 GLY A C 1
ATOM 1589 O O . GLY A 1 200 ? -15.086 -2.754 -6.574 1 91.19 200 GLY A O 1
ATOM 1590 N N . GLY A 1 201 ? -15.867 -1.225 -8.07 1 94.56 201 GLY A N 1
ATOM 1591 C CA . GLY A 1 201 ? -14.664 -0.405 -8.031 1 94.56 201 GLY A CA 1
ATOM 1592 C C . GLY A 1 201 ? -13.562 -0.918 -8.93 1 94.56 201 GLY A C 1
ATOM 1593 O O . GLY A 1 201 ? -13.75 -1.902 -9.648 1 94.56 201 GLY A O 1
ATOM 1594 N N . PRO A 1 202 ? -12.469 -0.195 -8.906 1 95.94 202 PRO A N 1
ATOM 1595 C CA . PRO A 1 202 ? -11.344 -0.605 -9.758 1 95.94 202 PRO A CA 1
ATOM 1596 C C . PRO A 1 202 ? -10.773 -1.965 -9.359 1 95.94 202 PRO A C 1
ATOM 1598 O O . PRO A 1 202 ? -10.852 -2.355 -8.195 1 95.94 202 PRO A O 1
ATOM 1601 N N . GLY A 1 203 ? -10.242 -2.619 -10.375 1 95.5 203 GLY A N 1
ATOM 1602 C CA . GLY A 1 203 ? -9.781 -3.979 -10.156 1 95.5 203 GLY A CA 1
ATOM 1603 C C . GLY A 1 203 ? -8.281 -4.129 -10.328 1 95.5 203 GLY A C 1
ATOM 1604 O O . GLY A 1 203 ? -7.523 -3.191 -10.055 1 95.5 203 GLY A O 1
ATOM 1605 N N . VAL A 1 204 ? -7.863 -5.301 -10.703 1 96.12 204 VAL A N 1
ATOM 1606 C CA . VAL A 1 204 ? -6.465 -5.711 -10.781 1 96.12 204 VAL A CA 1
ATOM 1607 C C . VAL A 1 204 ? -5.73 -4.863 -11.82 1 96.12 204 VAL A C 1
ATOM 1609 O O . VAL A 1 204 ? -4.617 -4.395 -11.578 1 96.12 204 VAL A O 1
ATOM 1612 N N . LYS A 1 205 ? -6.352 -4.586 -12.875 1 94.75 205 LYS A N 1
ATOM 1613 C CA . LYS A 1 205 ? -5.723 -3.869 -13.984 1 94.75 205 LYS A CA 1
ATOM 1614 C C . LYS A 1 205 ? -5.242 -2.49 -13.547 1 94.75 205 LYS A C 1
ATOM 1616 O O . LYS A 1 205 ? -4.09 -2.121 -13.789 1 94.75 205 LYS A O 1
ATOM 1621 N N . GLN A 1 206 ? -6.125 -1.744 -12.938 1 95.94 206 GLN A N 1
ATOM 1622 C CA . GLN A 1 206 ? -5.789 -0.383 -12.531 1 95.94 206 GLN A CA 1
ATOM 1623 C C . GLN A 1 206 ? -4.652 -0.377 -11.516 1 95.94 206 GLN A C 1
ATOM 1625 O O . GLN A 1 206 ? -3.754 0.466 -11.578 1 95.94 206 GLN A O 1
ATOM 1630 N N . ALA A 1 207 ? -4.68 -1.344 -10.602 1 97.44 207 ALA A N 1
ATOM 1631 C CA . ALA A 1 207 ? -3.639 -1.432 -9.578 1 97.44 207 ALA A CA 1
ATOM 1632 C C . ALA A 1 207 ? -2.287 -1.771 -10.203 1 97.44 207 ALA A C 1
ATOM 1634 O O . ALA A 1 207 ? -1.274 -1.144 -9.883 1 97.44 207 ALA A O 1
ATOM 1635 N N . VAL A 1 208 ? -2.285 -2.699 -11.125 1 97.31 208 VAL A N 1
ATOM 1636 C CA . VAL A 1 208 ? -1.052 -3.143 -11.766 1 97.31 208 VAL A CA 1
ATOM 1637 C C . VAL A 1 208 ? -0.495 -2.023 -12.648 1 97.31 208 VAL A C 1
ATOM 1639 O O . VAL A 1 208 ? 0.706 -1.746 -12.625 1 97.31 208 VAL A O 1
ATOM 1642 N N . ASP A 1 209 ? -1.348 -1.358 -13.391 1 96.44 209 ASP A N 1
ATOM 1643 C CA . ASP A 1 209 ? -0.927 -0.254 -14.25 1 96.44 209 ASP A CA 1
ATOM 1644 C C . ASP A 1 209 ? -0.314 0.876 -13.422 1 96.44 209 ASP A C 1
ATOM 1646 O O . ASP A 1 209 ? 0.732 1.418 -13.789 1 96.44 209 ASP A O 1
ATOM 1650 N N . ALA A 1 210 ? -0.948 1.184 -12.383 1 97.25 210 ALA A N 1
ATOM 1651 C CA . ALA A 1 210 ? -0.467 2.264 -11.523 1 97.25 210 ALA A CA 1
ATOM 1652 C C . ALA A 1 210 ? 0.869 1.899 -10.883 1 97.25 210 ALA A C 1
ATOM 1654 O O . ALA A 1 210 ? 1.797 2.711 -10.859 1 97.25 210 ALA A O 1
ATOM 1655 N N . PHE A 1 211 ? 0.964 0.684 -10.352 1 98.38 211 PHE A N 1
ATOM 1656 C CA . PHE A 1 211 ? 2.193 0.219 -9.719 1 98.38 211 PHE A CA 1
ATOM 1657 C C . PHE A 1 211 ? 3.361 0.275 -10.695 1 98.38 211 PHE A C 1
ATOM 1659 O O . PHE A 1 211 ? 4.414 0.832 -10.375 1 98.38 211 PHE A O 1
ATOM 1666 N N . HIS A 1 212 ? 3.084 -0.287 -11.828 1 97.56 212 HIS A N 1
ATOM 1667 C CA . HIS A 1 212 ? 4.156 -0.317 -12.82 1 97.56 212 HIS A CA 1
ATOM 1668 C C . HIS A 1 212 ? 4.504 1.089 -13.297 1 97.56 212 HIS A C 1
ATOM 1670 O O . HIS A 1 212 ? 5.664 1.38 -13.586 1 97.56 212 HIS A O 1
ATOM 1676 N N . GLY A 1 213 ? 3.518 1.95 -13.383 1 96.56 213 GLY A N 1
ATOM 1677 C CA . GLY A 1 213 ? 3.783 3.332 -13.75 1 96.56 213 GLY A CA 1
ATOM 1678 C C . GLY A 1 213 ? 4.773 4.016 -12.828 1 96.56 213 GLY A C 1
ATOM 1679 O O . GLY A 1 213 ? 5.617 4.793 -13.281 1 96.56 213 GLY A O 1
ATOM 1680 N N . VAL A 1 214 ? 4.746 3.688 -11.609 1 97.56 214 VAL A N 1
ATOM 1681 C CA . VAL A 1 214 ? 5.59 4.336 -10.609 1 97.56 214 VAL A CA 1
ATOM 1682 C C . VAL A 1 214 ? 6.941 3.625 -10.531 1 97.56 214 VAL A C 1
ATOM 1684 O O . VAL A 1 214 ? 7.98 4.273 -10.391 1 97.56 214 VAL A O 1
ATOM 1687 N N . PHE A 1 215 ? 6.953 2.301 -10.719 1 98.12 215 PHE A N 1
ATOM 1688 C CA . PHE A 1 215 ? 8.141 1.537 -10.367 1 98.12 215 PHE A CA 1
ATOM 1689 C C . PHE A 1 215 ? 8.719 0.833 -11.586 1 98.12 215 PHE A C 1
ATOM 1691 O O . PHE A 1 215 ? 9.484 -0.126 -11.461 1 98.12 215 PHE A O 1
ATOM 1698 N N . ARG A 1 216 ? 8.406 1.271 -12.758 1 96.44 216 ARG A N 1
ATOM 1699 C CA . ARG A 1 216 ? 8.781 0.613 -14.008 1 96.44 216 ARG A CA 1
ATOM 1700 C C . ARG A 1 216 ? 10.289 0.46 -14.117 1 96.44 216 ARG A C 1
ATOM 1702 O O . ARG A 1 216 ? 10.781 -0.505 -14.711 1 96.44 216 ARG A O 1
ATOM 1709 N N . ARG A 1 217 ? 11.086 1.329 -13.477 1 97.12 217 ARG A N 1
ATOM 1710 C CA . ARG A 1 217 ? 12.539 1.286 -13.586 1 97.12 217 ARG A CA 1
ATOM 1711 C C . ARG A 1 217 ? 13.117 0.137 -12.773 1 97.12 217 ARG A C 1
ATOM 1713 O O . ARG A 1 217 ? 14.266 -0.252 -12.969 1 97.12 217 ARG A O 1
ATOM 1720 N N . TYR A 1 218 ? 12.289 -0.383 -11.984 1 98.5 218 TYR A N 1
ATOM 1721 C CA . TYR A 1 218 ? 12.797 -1.381 -11.047 1 98.5 218 TYR A CA 1
ATOM 1722 C C . TYR A 1 218 ? 12.375 -2.785 -11.469 1 98.5 218 TYR A C 1
ATOM 1724 O O . TYR A 1 218 ? 12.758 -3.77 -10.836 1 98.5 218 TYR A O 1
ATOM 1732 N N . PHE A 1 219 ? 11.562 -2.883 -12.547 1 98.44 219 PHE A N 1
ATOM 1733 C CA . PHE A 1 219 ? 11.047 -4.176 -12.977 1 98.44 219 PHE A CA 1
ATOM 1734 C C . PHE A 1 219 ? 11.172 -4.332 -14.492 1 98.44 219 PHE A C 1
ATOM 1736 O O . PHE A 1 219 ? 10.914 -3.393 -15.242 1 98.44 219 PHE A O 1
ATOM 1743 N N . ASP A 1 220 ? 11.578 -5.52 -14.906 1 97.94 220 ASP A N 1
ATOM 1744 C CA . ASP A 1 220 ? 11.352 -5.945 -16.281 1 97.94 220 ASP A CA 1
ATOM 1745 C C . ASP A 1 220 ? 9.984 -6.609 -16.422 1 97.94 220 ASP A C 1
ATOM 1747 O O . ASP A 1 220 ? 9.562 -7.379 -15.562 1 97.94 220 ASP A O 1
ATOM 1751 N N . ILE A 1 221 ? 9.305 -6.234 -17.5 1 97.31 221 ILE A N 1
ATOM 1752 C CA . ILE A 1 221 ? 8.094 -6.965 -17.859 1 97.31 221 ILE A CA 1
ATOM 1753 C C . ILE A 1 221 ? 8.469 -8.297 -18.516 1 97.31 221 ILE A C 1
ATOM 1755 O O . ILE A 1 221 ? 8.898 -8.328 -19.672 1 97.31 221 ILE A O 1
ATOM 1759 N N . THR A 1 222 ? 8.258 -9.344 -17.781 1 96.25 222 THR A N 1
ATOM 1760 C CA . THR A 1 222 ? 8.75 -10.641 -18.203 1 96.25 222 THR A CA 1
ATOM 1761 C C . THR A 1 222 ? 7.723 -11.336 -19.109 1 96.25 222 THR A C 1
ATOM 1763 O O . THR A 1 222 ? 8.094 -11.992 -20.078 1 96.25 222 THR A O 1
ATOM 1766 N N . ALA A 1 223 ? 6.496 -11.195 -18.797 1 94.06 223 ALA A N 1
ATOM 1767 C CA . ALA A 1 223 ? 5.41 -11.766 -19.594 1 94.06 223 ALA A CA 1
ATOM 1768 C C . ALA A 1 223 ? 4.094 -11.047 -19.328 1 94.06 223 ALA A C 1
ATOM 1770 O O . ALA A 1 223 ? 3.871 -10.539 -18.219 1 94.06 223 ALA A O 1
ATOM 1771 N N . VAL A 1 224 ? 3.246 -10.961 -20.359 1 92.25 224 VAL A N 1
ATOM 1772 C CA . VAL A 1 224 ? 1.908 -10.391 -20.219 1 92.25 224 VAL A CA 1
ATOM 1773 C C . VAL A 1 224 ? 0.897 -11.273 -20.969 1 92.25 224 VAL A C 1
ATOM 1775 O O . VAL A 1 224 ? 1.08 -11.586 -22.141 1 92.25 224 VAL A O 1
ATOM 1778 N N . TYR A 1 225 ? -0.084 -11.672 -20.297 1 87.88 225 TYR A N 1
ATOM 1779 C CA . TYR A 1 225 ? -1.286 -12.359 -20.75 1 87.88 225 TYR A CA 1
ATOM 1780 C C . TYR A 1 225 ? -2.457 -12.102 -19.812 1 87.88 225 TYR A C 1
ATOM 1782 O O . TYR A 1 225 ? -2.709 -10.953 -19.422 1 87.88 225 TYR A O 1
ATOM 1790 N N . ARG A 1 226 ? -3.145 -13.141 -19.375 1 88.38 226 ARG A N 1
ATOM 1791 C CA . ARG A 1 226 ? -4.125 -12.969 -18.297 1 88.38 226 ARG A CA 1
ATOM 1792 C C . ARG A 1 226 ? -3.438 -12.672 -16.969 1 88.38 226 ARG A C 1
ATOM 1794 O O . ARG A 1 226 ? -4.043 -12.086 -16.078 1 88.38 226 ARG A O 1
ATOM 1801 N N . GLN A 1 227 ? -2.174 -13.039 -17.062 1 93.5 227 GLN A N 1
ATOM 1802 C CA . GLN A 1 227 ? -1.284 -12.727 -15.938 1 93.5 227 GLN A CA 1
ATOM 1803 C C . GLN A 1 227 ? -0.172 -11.773 -16.375 1 93.5 227 GLN A C 1
ATOM 1805 O O . GLN A 1 227 ? 0.143 -11.68 -17.562 1 93.5 227 GLN A O 1
ATOM 1810 N N . VAL A 1 228 ? 0.382 -11.031 -15.43 1 95.94 228 VAL A N 1
ATOM 1811 C CA . VAL A 1 228 ? 1.562 -10.195 -15.641 1 95.94 228 VAL A CA 1
ATOM 1812 C C . VAL A 1 228 ? 2.707 -10.688 -14.758 1 95.94 228 VAL A C 1
ATOM 1814 O O . VAL A 1 228 ? 2.541 -10.844 -13.539 1 95.94 228 VAL A O 1
ATOM 1817 N N . ALA A 1 229 ? 3.793 -11.023 -15.383 1 97.69 229 ALA A N 1
ATOM 1818 C CA . ALA A 1 229 ? 5.004 -11.383 -14.656 1 97.69 229 ALA A CA 1
ATOM 1819 C C . ALA A 1 229 ? 6.02 -10.242 -14.688 1 97.69 229 ALA A C 1
ATOM 1821 O O . ALA A 1 229 ? 6.336 -9.711 -15.75 1 97.69 229 ALA A O 1
ATOM 1822 N N . LEU A 1 230 ? 6.469 -9.805 -13.531 1 98.5 230 LEU A N 1
ATOM 1823 C CA . LEU A 1 230 ? 7.469 -8.758 -13.375 1 98.5 230 LEU A CA 1
ATOM 1824 C C . LEU A 1 230 ? 8.711 -9.289 -12.672 1 98.5 230 LEU A C 1
ATOM 1826 O O . LEU A 1 230 ? 8.609 -9.898 -11.602 1 98.5 230 LEU A O 1
ATOM 1830 N N . THR A 1 231 ? 9.891 -9.078 -13.266 1 98.56 231 THR A N 1
ATOM 1831 C CA . THR A 1 231 ? 11.164 -9.43 -12.641 1 98.56 231 THR A CA 1
ATOM 1832 C C . THR A 1 231 ? 11.82 -8.195 -12.031 1 98.56 231 THR A C 1
ATOM 1834 O O . THR A 1 231 ? 12.023 -7.195 -12.719 1 98.56 231 THR A O 1
ATOM 1837 N N . LYS A 1 232 ? 12.094 -8.297 -10.75 1 98.75 232 LYS A N 1
ATOM 1838 C CA . LYS A 1 232 ? 12.75 -7.18 -10.07 1 98.75 232 LYS A CA 1
ATOM 1839 C C . LYS A 1 232 ? 14.219 -7.082 -10.469 1 98.75 232 LYS A C 1
ATOM 1841 O O . LYS A 1 232 ? 14.977 -8.047 -10.312 1 98.75 232 LYS A O 1
ATOM 1846 N N . ILE A 1 233 ? 14.648 -5.871 -10.938 1 98.69 233 ILE A N 1
ATOM 1847 C CA . ILE A 1 233 ? 16 -5.77 -11.469 1 98.69 233 ILE A CA 1
ATOM 1848 C C . ILE A 1 233 ? 16.828 -4.82 -10.602 1 98.69 233 ILE A C 1
ATOM 1850 O O . ILE A 1 233 ? 18.062 -4.797 -10.695 1 98.69 233 ILE A O 1
ATOM 1854 N N . LEU A 1 234 ? 16.156 -4 -9.805 1 98.5 234 LEU A N 1
ATOM 1855 C CA . LEU A 1 234 ? 16.797 -3.086 -8.867 1 98.5 234 LEU A CA 1
ATOM 1856 C C . LEU A 1 234 ? 16.016 -3.01 -7.559 1 98.5 234 LEU A C 1
ATOM 1858 O O . LEU A 1 234 ? 14.797 -3.197 -7.551 1 98.5 234 LEU A O 1
ATOM 1862 N N . GLU A 1 235 ? 16.734 -2.73 -6.488 1 98 235 GLU A N 1
ATOM 1863 C CA . GLU A 1 235 ? 16.047 -2.518 -5.219 1 98 235 GLU A CA 1
ATOM 1864 C C . GLU A 1 235 ? 15.25 -1.214 -5.238 1 98 235 GLU A C 1
ATOM 1866 O O . GLU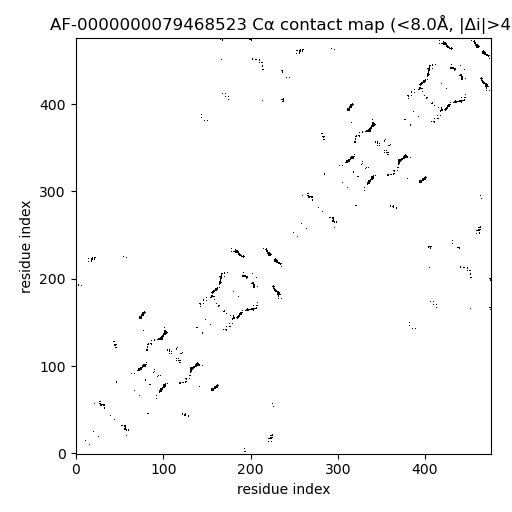 A 1 235 ? 15.734 -0.194 -5.734 1 98 235 GLU A O 1
ATOM 1871 N N . ILE A 1 236 ? 14.039 -1.248 -4.777 1 97.38 236 ILE A N 1
ATOM 1872 C CA . ILE A 1 236 ? 13.195 -0.059 -4.672 1 97.38 236 ILE A CA 1
ATOM 1873 C C . ILE A 1 236 ? 13.57 0.726 -3.416 1 97.38 236 ILE A C 1
ATOM 1875 O O . ILE A 1 236 ? 13.586 0.175 -2.312 1 97.38 236 ILE A O 1
ATOM 1879 N N . PRO A 1 237 ? 13.883 2.006 -3.59 1 95.38 237 PRO A N 1
ATOM 1880 C CA . PRO A 1 237 ? 14.094 2.816 -2.389 1 95.38 237 PRO A CA 1
ATOM 1881 C C . PRO A 1 237 ? 12.859 2.889 -1.495 1 95.38 237 PRO A C 1
ATOM 1883 O O . PRO A 1 237 ? 11.758 3.168 -1.979 1 95.38 237 PRO A O 1
ATOM 1886 N N . ARG A 1 238 ? 13.109 2.559 -0.182 1 91.38 238 ARG A N 1
ATOM 1887 C CA . ARG A 1 238 ? 11.945 2.562 0.701 1 91.38 238 ARG A CA 1
ATOM 1888 C C . ARG A 1 238 ? 12.328 3.025 2.104 1 91.38 238 ARG A C 1
ATOM 1890 O O . ARG A 1 238 ? 11.547 3.711 2.77 1 91.38 238 ARG A O 1
ATOM 1897 N N . MET B 1 1 ? 11.094 28.984 -6.609 1 49.44 1 MET B N 1
ATOM 1898 C CA . MET B 1 1 ? 10.555 29.344 -7.918 1 49.44 1 MET B CA 1
ATOM 1899 C C . MET B 1 1 ? 10.727 28.203 -8.906 1 49.44 1 MET B C 1
ATOM 1901 O O . MET B 1 1 ? 9.773 27.797 -9.57 1 49.44 1 MET B O 1
ATOM 1905 N N . ALA B 1 2 ? 12.078 27.891 -9.07 1 51.03 2 ALA B N 1
ATOM 1906 C CA . ALA B 1 2 ? 12.367 26.828 -10.023 1 51.03 2 ALA B CA 1
ATOM 1907 C C . ALA B 1 2 ? 11.578 25.562 -9.695 1 51.03 2 ALA B C 1
ATOM 1909 O O . ALA B 1 2 ? 11.023 24.922 -10.594 1 51.03 2 ALA B O 1
ATOM 1910 N N . ASP B 1 3 ? 11.336 25.266 -8.391 1 54.25 3 ASP B N 1
ATOM 1911 C CA . ASP B 1 3 ? 10.602 24.062 -7.988 1 54.25 3 ASP B CA 1
ATOM 1912 C C . ASP B 1 3 ? 9.117 24.188 -8.328 1 54.25 3 ASP B C 1
ATOM 1914 O O . ASP B 1 3 ? 8.492 23.219 -8.773 1 54.25 3 ASP B O 1
ATOM 1918 N N . ALA B 1 4 ? 8.672 25.422 -8.188 1 57 4 ALA B N 1
ATOM 1919 C CA . ALA B 1 4 ? 7.281 25.703 -8.516 1 57 4 ALA B CA 1
ATOM 1920 C C . ALA B 1 4 ? 7.035 25.578 -10.023 1 57 4 ALA B C 1
ATOM 1922 O O . ALA B 1 4 ? 6.031 25.016 -10.453 1 57 4 ALA B O 1
ATOM 1923 N N . LEU B 1 5 ? 7.91 26.125 -10.719 1 58.81 5 LEU B N 1
ATOM 1924 C CA . LEU B 1 5 ? 7.754 26.078 -12.172 1 58.81 5 LEU B CA 1
ATOM 1925 C C . LEU B 1 5 ? 7.82 24.656 -12.68 1 58.81 5 LEU B C 1
ATOM 1927 O O . LEU B 1 5 ? 7.059 24.266 -13.57 1 58.81 5 LEU B O 1
ATOM 1931 N N . ARG B 1 6 ? 8.758 23.969 -12.203 1 60.69 6 ARG B N 1
ATOM 1932 C CA . ARG B 1 6 ? 8.844 22.562 -12.578 1 60.69 6 ARG B CA 1
ATOM 1933 C C . ARG B 1 6 ? 7.578 21.797 -12.188 1 60.69 6 ARG B C 1
ATOM 1935 O O . ARG B 1 6 ? 7.086 20.969 -12.945 1 60.69 6 ARG B O 1
ATOM 1942 N N . ALA B 1 7 ? 7.121 22.172 -10.992 1 62.28 7 ALA B N 1
ATOM 1943 C CA . ALA B 1 7 ? 5.891 21.531 -10.531 1 62.28 7 ALA B CA 1
ATOM 1944 C C . ALA B 1 7 ? 4.727 21.844 -11.469 1 62.28 7 ALA B C 1
ATOM 1946 O O . ALA B 1 7 ? 3.93 20.953 -11.789 1 62.28 7 ALA B O 1
ATOM 1947 N N . LEU B 1 8 ? 4.707 22.984 -11.961 1 67.06 8 LEU B N 1
ATOM 1948 C CA . LEU B 1 8 ? 3.621 23.375 -12.852 1 67.06 8 LEU B CA 1
ATOM 1949 C C . LEU B 1 8 ? 3.723 22.641 -14.188 1 67.06 8 LEU B C 1
ATOM 1951 O O . LEU B 1 8 ? 2.709 22.219 -14.742 1 67.06 8 LEU B O 1
ATOM 1955 N N . ALA B 1 9 ? 4.926 22.359 -14.625 1 69.38 9 ALA B N 1
ATOM 1956 C CA . ALA B 1 9 ? 5.137 21.734 -15.93 1 69.38 9 ALA B CA 1
ATOM 1957 C C . ALA B 1 9 ? 4.762 20.266 -15.891 1 69.38 9 ALA B C 1
ATOM 1959 O O . ALA B 1 9 ? 4.391 19.688 -16.922 1 69.38 9 ALA B O 1
ATOM 1960 N N . THR B 1 10 ? 4.766 19.734 -14.734 1 73.94 10 THR B N 1
ATOM 1961 C CA . THR B 1 10 ? 4.527 18.297 -14.625 1 73.94 10 THR B CA 1
ATOM 1962 C C . THR B 1 10 ? 3.264 18.016 -13.82 1 73.94 10 THR B C 1
ATOM 1964 O O . THR B 1 10 ? 3.061 16.906 -13.344 1 73.94 10 THR B O 1
ATOM 1967 N N . MET B 1 11 ? 2.473 19.016 -13.773 1 79.94 11 MET B N 1
ATOM 1968 C CA . MET B 1 11 ? 1.283 18.891 -12.938 1 79.94 11 MET B CA 1
ATOM 1969 C C . MET B 1 11 ? 0.305 17.875 -13.516 1 79.94 11 MET B C 1
ATOM 1971 O O . MET B 1 11 ? 0.077 17.844 -14.727 1 79.94 11 MET B O 1
ATOM 1975 N N . ASN B 1 12 ? -0.129 17.016 -12.648 1 85.38 12 ASN B N 1
ATOM 1976 C CA . ASN B 1 12 ? -1.22 16.109 -13 1 85.38 12 ASN B CA 1
ATOM 1977 C C . ASN B 1 12 ? -2.451 16.875 -13.477 1 85.38 12 ASN B C 1
ATOM 1979 O O . ASN B 1 12 ? -2.969 17.734 -12.758 1 85.38 12 ASN B O 1
ATOM 1983 N N . HIS B 1 13 ? -2.941 16.609 -14.641 1 85.75 13 HIS B N 1
ATOM 1984 C CA . HIS B 1 13 ? -4.047 17.359 -15.234 1 85.75 13 HIS B CA 1
ATOM 1985 C C . HIS B 1 13 ? -5.297 17.266 -14.367 1 85.75 13 HIS B C 1
ATOM 1987 O O . HIS B 1 13 ? -6.129 18.188 -14.383 1 85.75 13 HIS B O 1
ATOM 1993 N N . ARG B 1 14 ? -5.398 16.312 -13.578 1 87.5 14 ARG B N 1
ATOM 1994 C CA . ARG B 1 14 ? -6.559 16.141 -12.711 1 87.5 14 ARG B CA 1
ATOM 1995 C C . ARG B 1 14 ? -6.496 17.109 -11.531 1 87.5 14 ARG B C 1
ATOM 1997 O O . ARG B 1 14 ? -7.531 17.484 -10.969 1 87.5 14 ARG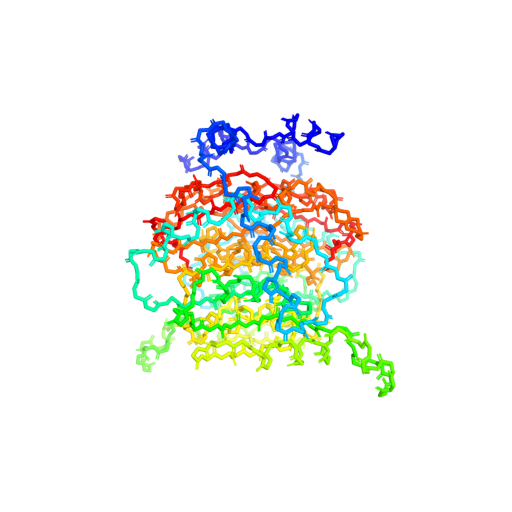 B O 1
ATOM 2004 N N . PHE B 1 15 ? -5.281 17.484 -11.219 1 89.62 15 PHE B N 1
ATOM 2005 C CA . PHE B 1 15 ? -5.094 18.359 -10.062 1 89.62 15 PHE B CA 1
ATOM 2006 C C . PHE B 1 15 ? -5.027 19.812 -10.492 1 89.62 15 PHE B C 1
ATOM 2008 O O . PHE B 1 15 ? -5.176 20.719 -9.664 1 89.62 15 PHE B O 1
ATOM 2015 N N . ALA B 1 16 ? -4.867 20.094 -11.766 1 87.75 16 ALA B N 1
ATOM 2016 C CA . ALA B 1 16 ? -4.586 21.422 -12.289 1 87.75 16 ALA B CA 1
ATOM 2017 C C . ALA B 1 16 ? -5.738 22.391 -12.008 1 87.75 16 ALA B C 1
ATOM 2019 O O . ALA B 1 16 ? -5.523 23.5 -11.539 1 87.75 16 ALA B O 1
ATOM 2020 N N . PRO B 1 17 ? -6.98 21.984 -12.242 1 85.88 17 PRO B N 1
ATOM 2021 C CA . PRO B 1 17 ? -8.07 22.922 -11.969 1 85.88 17 PRO B CA 1
ATOM 2022 C C . PRO B 1 17 ? -8.141 23.328 -10.5 1 85.88 17 PRO B C 1
ATOM 2024 O O . PRO B 1 17 ? -8.336 24.516 -10.195 1 85.88 17 PRO B O 1
ATOM 2027 N N . GLN B 1 18 ? -7.953 22.375 -9.688 1 87.12 18 GLN B N 1
ATOM 2028 C CA . GLN B 1 18 ? -8.023 22.688 -8.258 1 87.12 18 GLN B CA 1
ATOM 2029 C C . GLN B 1 18 ? -6.801 23.484 -7.82 1 87.12 18 GLN B C 1
ATOM 2031 O O . GLN B 1 18 ? -6.895 24.344 -6.93 1 87.12 18 GLN B O 1
ATOM 2036 N N . PHE B 1 19 ? -5.699 23.203 -8.375 1 86.88 19 PHE B N 1
ATOM 2037 C CA . PHE B 1 19 ? -4.52 24.031 -8.109 1 86.88 19 PHE B CA 1
ATOM 2038 C C . PHE B 1 19 ? -4.793 25.484 -8.43 1 86.88 19 PHE B C 1
ATOM 2040 O O . PHE B 1 19 ? -4.52 26.375 -7.617 1 86.88 19 PHE B O 1
ATOM 2047 N N . ALA B 1 20 ? -5.34 25.656 -9.578 1 83.38 20 ALA B N 1
ATOM 2048 C CA . ALA B 1 20 ? -5.684 27.016 -10 1 83.38 20 ALA B CA 1
ATOM 2049 C C . ALA B 1 20 ? -6.664 27.656 -9.023 1 83.38 20 ALA B C 1
ATOM 2051 O O . ALA B 1 20 ? -6.48 28.812 -8.625 1 83.38 20 ALA B O 1
ATOM 2052 N N . LYS B 1 21 ? -7.617 26.969 -8.656 1 85 21 LYS B N 1
ATOM 2053 C CA . LYS B 1 21 ? -8.609 27.484 -7.719 1 85 21 LYS B CA 1
ATOM 2054 C C . LYS B 1 21 ? -7.973 27.797 -6.367 1 85 21 LYS B C 1
ATOM 2056 O O . LYS B 1 21 ? -8.227 28.844 -5.785 1 85 21 LYS B O 1
ATOM 2061 N N . THR B 1 22 ? -7.133 26.906 -5.891 1 84 22 THR B N 1
ATOM 2062 C CA . THR B 1 22 ? -6.469 27.094 -4.605 1 84 22 THR B CA 1
ATOM 2063 C C . THR B 1 22 ? -5.574 28.328 -4.629 1 84 22 THR B C 1
ATOM 2065 O O . THR B 1 22 ? -5.551 29.109 -3.672 1 84 22 THR B O 1
ATOM 2068 N N . MET B 1 23 ? -4.914 28.484 -5.742 1 79 23 MET B N 1
ATOM 2069 C CA . MET B 1 23 ? -3.93 29.562 -5.848 1 79 23 MET B CA 1
ATOM 2070 C C . MET B 1 23 ? -4.609 30.891 -6.129 1 79 23 MET B C 1
ATOM 2072 O O . MET B 1 23 ? -4.172 31.938 -5.633 1 79 23 MET B O 1
ATOM 2076 N N . LEU B 1 24 ? -5.703 30.781 -6.828 1 78.44 24 LEU B N 1
ATOM 2077 C CA . LEU B 1 24 ? -6.215 32.031 -7.371 1 78.44 24 LEU B CA 1
ATOM 2078 C C . LEU B 1 24 ? -7.516 32.438 -6.688 1 78.44 24 LEU B C 1
ATOM 2080 O O . LEU B 1 24 ? -7.867 33.625 -6.656 1 78.44 24 LEU B O 1
ATOM 2084 N N . ALA B 1 25 ? -8.227 31.484 -6.18 1 76.5 25 ALA B N 1
ATOM 2085 C CA . ALA B 1 25 ? -9.602 31.812 -5.781 1 76.5 25 ALA B CA 1
ATOM 2086 C C . ALA B 1 25 ? -9.805 31.562 -4.289 1 76.5 25 ALA B C 1
ATOM 2088 O O . ALA B 1 25 ? -10.734 32.125 -3.691 1 76.5 25 ALA B O 1
ATOM 2089 N N . THR B 1 26 ? -9.016 30.844 -3.715 1 77.94 26 THR B N 1
ATOM 2090 C CA . THR B 1 26 ? -9.172 30.516 -2.301 1 77.94 26 THR B CA 1
ATOM 2091 C C . THR B 1 26 ? -8.477 31.547 -1.424 1 77.94 26 THR B C 1
ATOM 2093 O O . THR B 1 26 ? -7.312 31.875 -1.646 1 77.94 26 THR B O 1
ATOM 2096 N N . PRO B 1 27 ? -9.211 32.094 -0.459 1 79.19 27 PRO B N 1
ATOM 2097 C CA . PRO B 1 27 ? -8.586 33.062 0.447 1 79.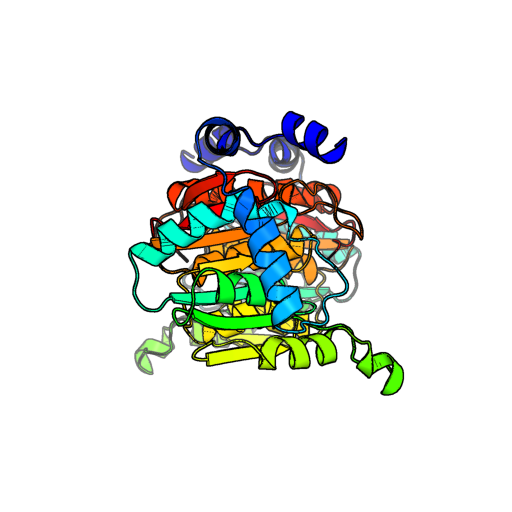19 27 PRO B CA 1
ATOM 2098 C C . PRO B 1 27 ? -7.406 32.469 1.22 1 79.19 27 PRO B C 1
ATOM 2100 O O . PRO B 1 27 ? -7.477 31.344 1.683 1 79.19 27 PRO B O 1
ATOM 2103 N N . ARG B 1 28 ? -6.359 33.219 1.219 1 86.38 28 ARG B N 1
ATOM 2104 C CA . ARG B 1 28 ? -5.188 32.844 2.012 1 86.38 28 ARG B CA 1
ATOM 2105 C C . ARG B 1 28 ? -5.211 33.531 3.369 1 86.38 28 ARG B C 1
ATOM 2107 O O . ARG B 1 28 ? -5.648 34.688 3.477 1 86.38 28 ARG B O 1
ATOM 2114 N N . ALA B 1 29 ? -4.828 32.781 4.383 1 90.56 29 ALA B N 1
ATOM 2115 C CA . ALA B 1 29 ? -4.688 33.375 5.711 1 90.56 29 ALA B CA 1
ATOM 2116 C C . ALA B 1 29 ? -3.246 33.781 5.977 1 90.56 29 ALA B C 1
ATOM 2118 O O . ALA B 1 29 ? -2.594 33.25 6.879 1 90.56 29 ALA B O 1
ATOM 2119 N N . ASP B 1 30 ? -2.764 34.781 5.355 1 88 30 ASP B N 1
ATOM 2120 C CA . ASP B 1 30 ? -1.363 35.188 5.363 1 88 30 ASP B CA 1
ATOM 2121 C C . ASP B 1 30 ? -0.923 35.625 6.762 1 88 30 ASP B C 1
ATOM 2123 O O . ASP B 1 30 ? 0.24 35.438 7.133 1 88 30 ASP B O 1
ATOM 2127 N N . ALA B 1 31 ? -1.909 36.094 7.539 1 92.44 31 ALA B N 1
ATOM 2128 C CA . ALA B 1 31 ? -1.579 36.594 8.875 1 92.44 31 ALA B CA 1
ATOM 2129 C C . ALA B 1 31 ? -1.385 35.438 9.852 1 92.44 31 ALA B C 1
ATOM 2131 O O . ALA B 1 31 ? -0.813 35.594 10.93 1 92.44 31 ALA B O 1
ATOM 2132 N N . ASP B 1 32 ? -1.878 34.25 9.477 1 94.25 32 ASP B N 1
ATOM 2133 C CA . ASP B 1 32 ? -1.887 33.125 10.398 1 94.25 32 ASP B CA 1
ATOM 2134 C C . ASP B 1 32 ? -0.467 32.656 10.688 1 94.25 32 ASP B C 1
ATOM 2136 O O . ASP B 1 32 ? -0.165 32.219 11.812 1 94.25 32 ASP B O 1
ATOM 2140 N N . ALA B 1 33 ? 0.391 32.719 9.703 1 92.44 33 ALA B N 1
ATOM 2141 C CA . ALA B 1 33 ? 1.764 32.25 9.922 1 92.44 33 ALA B CA 1
ATOM 2142 C C . ALA B 1 33 ? 2.441 33.094 11.008 1 92.44 33 ALA B C 1
ATOM 2144 O O . ALA B 1 33 ? 3.057 32.562 11.93 1 92.44 33 ALA B O 1
ATOM 2145 N N . ALA B 1 34 ? 2.271 34.375 10.867 1 93.38 34 ALA B N 1
ATOM 2146 C CA . ALA B 1 34 ? 2.873 35.281 11.844 1 93.38 34 ALA B CA 1
ATOM 2147 C C . ALA B 1 34 ? 2.225 35.125 13.211 1 93.38 34 ALA B C 1
ATOM 2149 O O . ALA B 1 34 ? 2.908 35.188 14.234 1 93.38 34 ALA B O 1
ATOM 2150 N N . ALA B 1 35 ? 0.933 35.031 13.227 1 96.31 35 ALA B N 1
ATOM 2151 C CA . ALA B 1 35 ? 0.209 34.844 14.477 1 96.31 35 ALA B CA 1
ATOM 2152 C C . ALA B 1 35 ? 0.642 33.562 15.172 1 96.31 35 ALA B C 1
ATOM 2154 O O . ALA B 1 35 ? 0.821 33.531 16.391 1 96.31 35 ALA B O 1
ATOM 2155 N N . PHE B 1 36 ? 0.819 32.5 14.43 1 96.31 36 PHE B N 1
ATOM 2156 C CA . PHE B 1 36 ? 1.2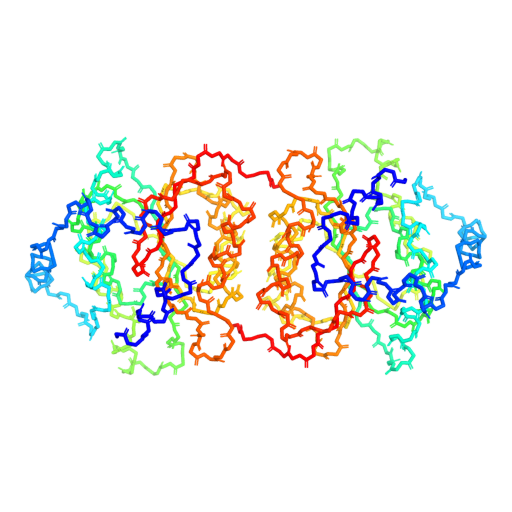62 31.219 14.992 1 96.31 36 PHE B CA 1
ATOM 2157 C C . PHE B 1 36 ? 2.691 31.328 15.508 1 96.31 36 PHE B C 1
ATOM 2159 O O . PHE B 1 36 ? 3.018 30.781 16.562 1 96.31 36 PHE B O 1
ATOM 2166 N N . ALA B 1 37 ? 3.521 32.031 14.797 1 94.88 37 ALA B N 1
ATOM 2167 C CA . ALA B 1 37 ? 4.895 32.25 15.242 1 94.88 37 ALA B CA 1
ATOM 2168 C C . ALA B 1 37 ? 4.93 32.938 16.594 1 94.88 37 ALA B C 1
ATOM 2170 O O . ALA B 1 37 ? 5.703 32.562 17.484 1 94.88 37 ALA B O 1
ATOM 2171 N N . ARG B 1 38 ? 4.117 33.969 16.766 1 96.5 38 ARG B N 1
ATOM 2172 C CA . ARG B 1 38 ? 4.023 34.656 18.031 1 96.5 38 ARG B CA 1
ATOM 2173 C C . ARG B 1 38 ? 3.531 33.75 19.141 1 96.5 38 ARG B C 1
ATOM 2175 O O . ARG B 1 38 ? 4.016 33.781 20.266 1 96.5 38 ARG B O 1
ATOM 2182 N N . HIS B 1 39 ? 2.58 32.906 18.781 1 96.81 39 HIS B N 1
ATOM 2183 C CA . HIS B 1 39 ? 2.066 31.938 19.719 1 96.81 39 HIS B CA 1
ATOM 2184 C C . HIS B 1 39 ? 3.168 30.984 20.172 1 96.81 39 HIS B C 1
ATOM 2186 O O . HIS B 1 39 ? 3.275 30.672 21.359 1 96.81 39 HIS B O 1
ATOM 2192 N N . CYS B 1 40 ? 3.967 30.5 19.25 1 96.56 40 CYS B N 1
ATOM 2193 C CA . CYS B 1 40 ? 5.059 29.578 19.562 1 96.56 40 CYS B CA 1
ATOM 2194 C C . CYS B 1 40 ? 6.043 30.219 20.531 1 96.56 40 CYS B C 1
ATOM 2196 O O . CYS B 1 40 ? 6.488 29.578 21.484 1 96.56 40 CYS B O 1
ATOM 2198 N N . GLU B 1 41 ? 6.371 31.484 20.281 1 95.81 41 GLU B N 1
ATOM 2199 C CA . GLU B 1 41 ? 7.277 32.219 21.156 1 95.81 41 GLU B CA 1
ATOM 2200 C C . GLU B 1 41 ? 6.684 32.375 22.562 1 95.81 41 GLU B C 1
ATOM 2202 O O . GLU B 1 41 ? 7.367 32.125 23.562 1 95.81 41 GLU B O 1
ATOM 2207 N N . ALA B 1 42 ? 5.516 32.719 22.641 1 97.38 42 ALA B N 1
ATOM 2208 C CA . ALA B 1 42 ? 4.84 32.938 23.906 1 97.38 42 ALA B CA 1
ATOM 2209 C C . ALA B 1 42 ? 4.746 31.656 24.734 1 97.38 42 ALA B C 1
ATOM 2211 O O . ALA B 1 42 ? 4.859 31.703 25.953 1 97.38 42 ALA B O 1
ATOM 2212 N N . LYS B 1 43 ? 4.523 30.531 24.078 1 97.25 43 LYS B N 1
ATOM 2213 C CA . LYS B 1 43 ? 4.363 29.25 24.766 1 97.25 43 LYS B CA 1
ATOM 2214 C C . LYS B 1 43 ? 5.719 28.625 25.078 1 97.25 43 LYS B C 1
ATOM 2216 O O . LYS B 1 43 ? 5.801 27.688 25.891 1 97.25 43 LYS B O 1
ATOM 2221 N N . GLY B 1 44 ? 6.801 29.094 24.469 1 96.81 44 GLY B N 1
ATOM 2222 C CA . GLY B 1 44 ? 8.141 28.594 24.719 1 96.81 44 GLY B CA 1
ATOM 2223 C C . GLY B 1 44 ? 8.406 27.25 24.078 1 96.81 44 GLY B C 1
ATOM 2224 O O . GLY B 1 44 ? 9.047 26.375 24.672 1 96.81 44 GLY B O 1
ATOM 2225 N N . PHE B 1 45 ? 7.859 27 22.891 1 96.12 45 PHE B N 1
ATOM 2226 C CA . PHE B 1 45 ? 8.148 25.766 22.156 1 96.12 45 PHE B CA 1
ATOM 2227 C C . PHE B 1 45 ? 9.609 25.75 21.719 1 96.12 45 PHE B C 1
ATOM 2229 O O . PHE B 1 45 ? 10.211 26.797 21.484 1 96.12 45 PHE B O 1
ATOM 2236 N N . GLU B 1 46 ? 10.234 24.547 21.547 1 93.56 46 GLU B N 1
ATOM 2237 C CA . GLU B 1 46 ? 11.641 24.375 21.203 1 93.56 46 GLU B CA 1
ATOM 2238 C C . GLU B 1 46 ? 11.797 23.812 19.797 1 93.56 46 GLU B C 1
ATOM 2240 O O . GLU B 1 46 ? 12.547 22.859 19.578 1 93.56 46 GLU B O 1
ATOM 2245 N N . PHE B 1 47 ? 11.117 24.375 18.875 1 93.31 47 PHE B N 1
ATOM 2246 C CA . PHE B 1 47 ? 11.227 23.922 17.484 1 93.31 47 PHE B CA 1
ATOM 2247 C C . PHE B 1 47 ? 12.531 24.406 16.859 1 93.31 47 PHE B C 1
ATOM 2249 O O . PHE B 1 47 ? 12.906 25.562 17.016 1 93.31 47 PHE B O 1
ATOM 2256 N N . THR B 1 48 ? 13.227 23.562 16.078 1 90.56 48 THR B N 1
ATOM 2257 C CA . THR B 1 48 ? 14.477 23.922 15.414 1 90.56 48 THR B CA 1
ATOM 2258 C C . THR B 1 48 ? 14.25 24.156 13.922 1 90.56 48 THR B C 1
ATOM 2260 O O . THR B 1 48 ? 15.094 24.734 13.242 1 90.56 48 THR B O 1
ATOM 2263 N N . GLU B 1 49 ? 13.062 23.703 13.406 1 86.31 49 GLU B N 1
ATOM 2264 C CA . GLU B 1 49 ? 12.711 23.828 11.992 1 86.31 49 GLU B CA 1
ATOM 2265 C C . GLU B 1 49 ? 11.281 24.344 11.828 1 86.31 49 GLU B C 1
ATOM 2267 O O . GLU B 1 49 ? 10.445 24.156 12.711 1 86.31 49 GLU B O 1
ATOM 2272 N N . GLY B 1 50 ? 11.086 25.125 10.688 1 85.62 50 GLY B N 1
ATOM 2273 C CA . GLY B 1 50 ? 9.758 25.625 10.367 1 85.62 50 GLY B CA 1
ATOM 2274 C C . GLY B 1 50 ? 9.289 25.219 8.977 1 85.62 50 GLY B C 1
ATOM 2275 O O . GLY B 1 50 ? 8.695 26.016 8.258 1 85.62 50 GLY B O 1
ATOM 2276 N N . TRP B 1 51 ? 9.547 23.984 8.617 1 78.12 51 TRP B N 1
ATOM 2277 C CA . TRP B 1 51 ? 9.328 23.516 7.25 1 78.12 51 TRP B CA 1
ATOM 2278 C C . TRP B 1 51 ? 7.871 23.672 6.844 1 78.12 51 TRP B C 1
ATOM 2280 O O . TRP B 1 51 ? 7.57 24.016 5.695 1 78.12 51 TRP B O 1
ATOM 2290 N N . ALA B 1 52 ? 6.969 23.562 7.785 1 77.19 52 ALA B N 1
ATOM 2291 C CA . ALA B 1 52 ? 5.547 23.484 7.453 1 77.19 52 ALA B CA 1
ATOM 2292 C C . ALA B 1 52 ? 4.918 24.875 7.43 1 77.19 52 ALA B C 1
ATOM 2294 O O . ALA B 1 52 ? 3.764 25.031 7.023 1 77.19 52 ALA B O 1
ATOM 2295 N N . ASP B 1 53 ? 5.711 25.875 7.723 1 85.31 53 ASP B N 1
ATOM 2296 C CA . ASP B 1 53 ? 5.141 27.203 7.898 1 85.31 53 ASP B CA 1
ATOM 2297 C C . ASP B 1 53 ? 4.633 27.766 6.57 1 85.31 53 ASP B C 1
ATOM 2299 O O . ASP B 1 53 ? 3.654 28.516 6.539 1 85.31 53 ASP B O 1
ATOM 2303 N N . GLN B 1 54 ? 5.266 27.312 5.535 1 84.31 54 GLN B N 1
ATOM 2304 C CA . GLN B 1 54 ? 4.891 27.828 4.223 1 84.31 54 GLN B CA 1
ATOM 2305 C C . GLN B 1 54 ? 3.508 27.328 3.811 1 84.31 54 GLN B C 1
ATOM 2307 O O . GLN B 1 54 ? 2.873 27.906 2.924 1 84.31 54 GLN B O 1
ATOM 2312 N N . ASN B 1 55 ? 3.055 26.328 4.508 1 90.81 55 ASN B N 1
ATOM 2313 C CA . ASN B 1 55 ? 1.759 25.75 4.164 1 90.81 55 ASN B CA 1
ATOM 2314 C C . ASN B 1 55 ? 0.621 26.453 4.898 1 90.81 55 ASN B C 1
ATOM 2316 O O . ASN B 1 55 ? -0.542 26.344 4.512 1 90.81 55 ASN B O 1
ATOM 2320 N N . ILE B 1 56 ? 0.905 27.203 5.93 1 92.81 56 ILE B N 1
ATOM 2321 C CA . ILE B 1 56 ? -0.067 27.703 6.898 1 92.81 56 ILE B CA 1
ATOM 2322 C C . ILE B 1 56 ? -1.08 28.609 6.199 1 92.81 56 ILE B C 1
ATOM 2324 O O . ILE B 1 56 ? -2.291 28.422 6.359 1 92.81 56 ILE B O 1
ATOM 2328 N N . PRO B 1 57 ? -0.651 29.516 5.309 1 90.81 57 PRO B N 1
ATOM 2329 C CA . PRO B 1 57 ? -1.625 30.422 4.672 1 90.81 57 PRO B CA 1
ATOM 2330 C C . PRO B 1 57 ? -2.65 29.656 3.826 1 90.81 57 PRO B C 1
ATOM 2332 O O . PRO B 1 57 ? -3.779 30.125 3.658 1 90.81 57 PRO B O 1
ATOM 2335 N N . PHE B 1 58 ? -2.291 28.547 3.361 1 88.81 58 PHE B N 1
ATOM 2336 C CA . PHE B 1 58 ? -3.145 27.797 2.441 1 88.81 58 PHE B CA 1
ATOM 2337 C C . PHE B 1 58 ? -4.016 26.797 3.197 1 88.81 58 PHE B C 1
ATOM 2339 O O . PHE B 1 58 ? -5.203 26.656 2.902 1 88.81 58 PHE B O 1
ATOM 2346 N N . VAL B 1 59 ? -3.48 26.172 4.207 1 92.75 59 VAL B N 1
ATOM 2347 C CA . VAL B 1 59 ? -4.176 25.047 4.82 1 92.75 59 VAL B CA 1
ATOM 2348 C C . VAL B 1 59 ? -5.074 25.547 5.949 1 92.75 59 VAL B C 1
ATOM 2350 O O . VAL B 1 59 ? -6.066 24.906 6.293 1 92.75 59 VAL B O 1
ATOM 2353 N N . SER B 1 60 ? -4.82 26.75 6.512 1 95.12 60 SER B N 1
ATOM 2354 C CA . SER B 1 60 ? -5.566 27.266 7.656 1 95.12 60 SER B CA 1
ATOM 2355 C C . SER B 1 60 ? -7.051 27.406 7.324 1 95.12 60 SER B C 1
ATOM 2357 O O . SER B 1 60 ? -7.906 26.875 8.031 1 95.12 60 SER B O 1
ATOM 2359 N N . PRO B 1 61 ? -7.387 28.125 6.254 1 93.69 61 PRO B N 1
ATOM 2360 C CA . PRO B 1 61 ? -8.812 28.266 5.945 1 93.69 61 PRO B CA 1
ATOM 2361 C C . PRO B 1 61 ? -9.484 26.922 5.656 1 93.69 61 PRO B C 1
ATOM 2363 O O . PRO B 1 61 ? -10.648 26.719 6.023 1 93.69 61 PRO B O 1
ATOM 2366 N N . LEU B 1 62 ? -8.773 26.047 5.008 1 93.75 62 LEU B N 1
ATOM 2367 C CA . LEU B 1 62 ? -9.281 24.719 4.684 1 93.75 62 LEU B CA 1
ATOM 2368 C C . LEU B 1 62 ? -9.602 23.938 5.953 1 93.75 62 LEU B C 1
ATOM 2370 O O . LEU B 1 62 ? -10.68 23.344 6.062 1 93.75 62 LEU B O 1
ATOM 2374 N N . LEU B 1 63 ? -8.742 23.969 6.898 1 95.88 63 LEU B N 1
ATOM 2375 C CA . LEU B 1 63 ? -8.898 23.219 8.141 1 95.88 63 LEU B CA 1
ATOM 2376 C C . LEU B 1 63 ? -10 23.812 9.008 1 95.88 63 LEU B C 1
ATOM 2378 O O . LEU B 1 63 ? -10.766 23.094 9.641 1 95.88 63 LEU B O 1
ATOM 2382 N N . ARG B 1 64 ? -10.078 25.125 9.055 1 95.06 64 ARG B N 1
ATOM 2383 C CA . ARG B 1 64 ? -11.148 25.781 9.797 1 95.06 64 ARG B CA 1
ATOM 2384 C C . ARG B 1 64 ? -12.516 25.406 9.234 1 95.06 64 ARG B C 1
ATOM 2386 O O . ARG B 1 64 ? -13.445 25.125 9.992 1 95.06 64 ARG B O 1
ATOM 2393 N N . ASP B 1 65 ? -12.617 25.453 7.93 1 93.88 65 ASP B N 1
ATOM 2394 C CA . ASP B 1 65 ? -13.875 25.078 7.281 1 93.88 65 ASP B CA 1
ATOM 2395 C C . ASP B 1 65 ? -14.227 23.625 7.57 1 93.88 65 ASP B C 1
ATOM 2397 O O . ASP B 1 65 ? -15.383 23.297 7.855 1 93.88 65 ASP B O 1
ATOM 2401 N N . PHE B 1 66 ? -13.25 22.766 7.52 1 95.81 66 PHE B N 1
ATOM 2402 C CA . PHE B 1 66 ? -13.43 21.344 7.781 1 95.81 66 PHE B CA 1
ATOM 2403 C C . PHE B 1 66 ? -13.93 21.109 9.203 1 95.81 66 PHE B C 1
ATOM 2405 O O . PHE B 1 66 ? -14.859 20.328 9.422 1 95.81 66 PHE B O 1
ATOM 2412 N N . ALA B 1 67 ? -13.359 21.828 10.148 1 94.94 67 ALA B N 1
ATOM 2413 C CA . ALA B 1 67 ? -13.648 21.609 11.562 1 94.94 67 ALA B CA 1
ATOM 2414 C C . ALA B 1 67 ? -14.945 22.297 11.961 1 94.94 67 ALA B C 1
ATOM 2416 O O . ALA B 1 67 ? -15.586 21.906 12.945 1 94.94 67 ALA B O 1
ATOM 2417 N N . ALA B 1 68 ? -15.336 23.328 11.266 1 93.25 68 ALA B N 1
ATOM 2418 C CA . ALA B 1 68 ? -16.516 24.125 11.609 1 93.25 68 ALA B CA 1
ATOM 2419 C C . ALA B 1 68 ? -17.781 23.266 11.578 1 93.25 68 ALA B C 1
ATOM 2421 O O . ALA B 1 68 ? -18.719 23.5 12.344 1 93.25 68 ALA B O 1
ATOM 2422 N N . GLN B 1 69 ? -17.766 22.25 10.82 1 86.88 69 GLN B N 1
ATOM 2423 C CA . GLN B 1 69 ? -18.953 21.438 10.602 1 86.88 69 GLN B CA 1
ATOM 2424 C C . GLN B 1 69 ? -18.891 20.156 11.43 1 86.88 69 GLN B C 1
ATOM 2426 O O . GLN B 1 69 ? -19.688 19.234 11.227 1 86.88 69 GLN B O 1
ATOM 2431 N N . ARG B 1 70 ? -17.984 20.234 12.375 1 91.75 70 ARG B N 1
ATOM 2432 C CA . ARG B 1 70 ? -17.734 19 13.102 1 91.75 70 ARG B CA 1
ATOM 2433 C C . ARG B 1 70 ? -17.531 19.266 14.586 1 91.75 70 ARG B C 1
ATOM 2435 O O . ARG B 1 70 ? -17.172 20.375 14.984 1 91.75 70 ARG B O 1
ATOM 2442 N N . GLY B 1 71 ? -18 18.281 15.398 1 90 71 GLY B N 1
ATOM 2443 C CA . GLY B 1 71 ? -17.625 18.328 16.797 1 90 71 GLY B CA 1
ATOM 2444 C C . GLY B 1 71 ? -16.188 17.906 17.047 1 90 71 GLY B C 1
ATOM 2445 O O . GLY B 1 71 ? -15.266 18.469 16.453 1 90 71 GLY B O 1
ATOM 2446 N N . SER B 1 72 ? -16 16.906 17.734 1 93.69 72 SER B N 1
ATOM 2447 C CA . SER B 1 72 ? -14.672 16.344 17.938 1 93.69 72 SER B CA 1
ATOM 2448 C C . SER B 1 72 ? -14.141 15.711 16.656 1 93.69 72 SER B C 1
ATOM 2450 O O . SER B 1 72 ? -14.906 15.102 15.898 1 93.69 72 SER B O 1
ATOM 2452 N N . VAL B 1 73 ? -12.875 15.984 16.422 1 96.81 73 VAL B N 1
ATOM 2453 C CA . VAL B 1 73 ? -12.227 15.469 15.219 1 96.81 73 VAL B CA 1
ATOM 2454 C C . VAL B 1 73 ? -11.148 14.453 15.602 1 96.81 73 VAL B C 1
ATOM 2456 O O . VAL B 1 73 ? -10.227 14.766 16.359 1 96.81 73 VAL B O 1
ATOM 2459 N N . ARG B 1 74 ? -11.305 13.219 15.172 1 97.94 74 ARG B N 1
ATOM 2460 C CA . ARG B 1 74 ? -10.227 12.242 15.297 1 97.94 74 ARG B CA 1
ATOM 2461 C C . ARG B 1 74 ? -9.133 12.5 14.258 1 97.94 74 ARG B C 1
ATOM 2463 O O . ARG B 1 74 ? -9.367 12.336 13.055 1 97.94 74 ARG B O 1
ATOM 2470 N N . TYR B 1 75 ? -8 12.93 14.758 1 98.38 75 TYR B N 1
ATOM 2471 C CA . TYR B 1 75 ? -6.91 13.414 13.93 1 98.38 75 TYR B CA 1
ATOM 2472 C C . TYR B 1 75 ? -5.695 12.5 14.023 1 98.38 75 TYR B C 1
ATOM 2474 O O . TYR B 1 75 ? -5.293 12.109 15.125 1 98.38 75 TYR B O 1
ATOM 2482 N N . MET B 1 76 ? -5.133 12.055 12.812 1 98.81 76 MET B N 1
ATOM 2483 C CA . MET B 1 76 ? -3.895 11.281 12.773 1 98.81 76 MET B CA 1
ATOM 2484 C C . MET B 1 76 ? -2.822 12.016 11.977 1 98.81 76 MET B C 1
ATOM 2486 O O . MET B 1 76 ? -3.105 12.578 10.914 1 98.81 76 MET B O 1
ATOM 2490 N N . GLU B 1 77 ? -1.638 12.008 12.508 1 98.62 77 GLU B N 1
ATOM 2491 C CA . GLU B 1 77 ? -0.492 12.602 11.82 1 98.62 77 GLU B CA 1
ATOM 2492 C C . GLU B 1 77 ? 0.646 11.602 11.672 1 98.62 77 GLU B C 1
ATOM 2494 O O . GLU B 1 77 ? 1.063 10.977 12.648 1 98.62 77 GLU B O 1
ATOM 2499 N N . ILE B 1 78 ? 1.042 11.398 10.422 1 98.69 78 ILE B N 1
ATOM 2500 C CA . ILE B 1 78 ? 2.227 10.602 10.117 1 98.69 78 ILE B CA 1
ATOM 2501 C C . ILE B 1 78 ? 3.426 11.523 9.906 1 98.69 78 ILE B C 1
ATOM 2503 O O . ILE B 1 78 ? 3.426 12.359 9 1 98.69 78 ILE B O 1
ATOM 2507 N N . GLY B 1 79 ? 4.48 11.336 10.68 1 96.69 79 GLY B N 1
ATOM 2508 C CA . GLY B 1 79 ? 5.605 12.258 10.664 1 96.69 79 GLY B CA 1
ATOM 2509 C C . GLY B 1 79 ? 5.391 13.469 11.547 1 96.69 79 GLY B C 1
ATOM 2510 O O . GLY B 1 79 ? 4.934 14.516 11.078 1 96.69 79 GLY B O 1
ATOM 2511 N N . ALA B 1 80 ? 5.84 13.32 12.844 1 95.12 80 ALA B N 1
ATOM 2512 C CA . ALA B 1 80 ? 5.574 14.391 13.805 1 95.12 80 ALA B CA 1
ATOM 2513 C C . ALA B 1 80 ? 6.852 15.172 14.125 1 95.12 80 ALA B C 1
ATOM 2515 O O . ALA B 1 80 ? 6.789 16.312 14.562 1 95.12 80 ALA B O 1
ATOM 2516 N N . TYR B 1 81 ? 7.984 14.508 13.875 1 92.81 81 TYR B N 1
ATOM 2517 C CA . TYR B 1 81 ? 9.266 15.148 14.156 1 92.81 81 TYR B CA 1
ATOM 2518 C C . TYR B 1 81 ? 9.242 15.836 15.516 1 92.81 81 TYR B C 1
ATOM 2520 O O . TYR B 1 81 ? 9 15.188 16.547 1 92.81 81 TYR B O 1
ATOM 2528 N N . GLU B 1 82 ? 9.344 17.172 15.586 1 94.19 82 GLU B N 1
ATOM 2529 C CA . GLU B 1 82 ? 9.398 17.891 16.859 1 94.19 82 GLU B CA 1
ATOM 2530 C C . GLU B 1 82 ? 8 18.281 17.328 1 94.19 82 GLU B C 1
ATOM 2532 O O . GLU B 1 82 ? 7.844 18.812 18.438 1 94.19 82 GLU B O 1
ATOM 2537 N N . GLY B 1 83 ? 6.977 18.094 16.562 1 96.19 83 GLY B N 1
ATOM 2538 C CA . GLY B 1 83 ? 5.602 18.344 16.969 1 96.19 83 GLY B CA 1
ATOM 2539 C C . GLY B 1 83 ? 5.098 19.719 16.531 1 96.19 83 GLY B C 1
ATOM 2540 O O . GLY B 1 83 ? 4.086 20.203 17.047 1 96.19 83 GLY B O 1
ATOM 2541 N N . ARG B 1 84 ? 5.738 20.375 15.562 1 96.31 84 ARG B N 1
ATOM 2542 C CA . ARG B 1 84 ? 5.363 21.734 15.195 1 96.31 84 ARG B CA 1
ATOM 2543 C C . ARG B 1 84 ? 3.998 21.766 14.516 1 96.31 84 ARG B C 1
ATOM 2545 O O . ARG B 1 84 ? 3.182 22.641 14.789 1 96.31 84 ARG B O 1
ATOM 2552 N N . ASN B 1 85 ? 3.768 20.812 13.609 1 96.19 85 ASN B N 1
ATOM 2553 C CA . ASN B 1 85 ? 2.453 20.766 12.977 1 96.19 85 ASN B CA 1
ATOM 2554 C C . ASN B 1 85 ? 1.355 20.469 14 1 96.19 85 ASN B C 1
ATOM 2556 O O . ASN B 1 85 ? 0.244 20.984 13.891 1 96.19 85 ASN B O 1
ATOM 2560 N N . LEU B 1 86 ? 1.652 19.688 14.969 1 97 86 LEU B N 1
ATOM 2561 C CA . LEU B 1 86 ? 0.69 19.438 16.031 1 97 86 LEU B CA 1
ATOM 2562 C C . LEU B 1 86 ? 0.388 20.703 16.812 1 97 86 LEU B C 1
ATOM 2564 O O . LEU B 1 86 ? -0.765 20.969 17.172 1 97 86 LEU B O 1
ATOM 2568 N N . ALA B 1 87 ? 1.417 21.484 17.094 1 96.94 87 ALA B N 1
ATOM 2569 C CA . ALA B 1 87 ? 1.219 22.766 17.766 1 96.94 87 ALA B CA 1
ATOM 2570 C C . ALA B 1 87 ? 0.348 23.703 16.938 1 96.94 87 ALA B C 1
ATOM 2572 O O . ALA B 1 87 ? -0.523 24.391 17.469 1 96.94 87 ALA B O 1
ATOM 2573 N N . PHE B 1 88 ? 0.59 23.688 15.648 1 97.12 88 PHE B N 1
ATOM 2574 C CA . PHE B 1 88 ? -0.215 24.484 14.734 1 97.12 88 PHE B CA 1
ATOM 2575 C C . PHE B 1 88 ? -1.673 24.047 14.766 1 97.12 88 PHE B C 1
ATOM 2577 O O . PHE B 1 88 ? -2.578 24.875 14.867 1 97.12 88 PHE B O 1
ATOM 2584 N N . MET B 1 89 ? -1.876 22.766 14.75 1 96.88 89 MET B N 1
ATOM 2585 C CA . MET B 1 89 ? -3.229 22.203 14.773 1 96.88 89 MET B CA 1
ATOM 2586 C C . MET B 1 89 ? -3.934 22.562 16.078 1 96.88 89 MET B C 1
ATOM 2588 O O . MET B 1 89 ? -5.117 22.891 16.078 1 96.88 89 MET B O 1
ATOM 2592 N N . ASP B 1 90 ? -3.24 22.469 17.156 1 96.81 90 ASP B N 1
ATOM 2593 C CA . ASP B 1 90 ? -3.789 22.812 18.469 1 96.81 90 ASP B CA 1
ATOM 2594 C C . ASP B 1 90 ? -4.191 24.281 18.516 1 96.81 90 ASP B C 1
ATOM 2596 O O . ASP B 1 90 ? -5.242 24.625 19.078 1 96.81 90 ASP B O 1
ATOM 2600 N N . TRP B 1 91 ? -3.34 25.094 17.953 1 96.5 91 TRP B N 1
ATOM 2601 C CA . TRP B 1 91 ? -3.58 26.531 17.922 1 96.5 91 TRP B CA 1
ATOM 2602 C C . TRP B 1 91 ? -4.77 26.875 17.031 1 96.5 91 TRP B C 1
ATOM 2604 O O . TRP B 1 91 ? -5.602 27.703 17.391 1 96.5 91 TRP B O 1
ATOM 2614 N N . LEU B 1 92 ? -4.883 26.203 15.938 1 96.19 92 LEU B N 1
ATOM 2615 C CA . LEU B 1 92 ? -5.902 26.484 14.93 1 96.19 92 LEU B CA 1
ATOM 2616 C C . LEU B 1 92 ? -7.258 25.938 15.359 1 96.19 92 LEU B C 1
ATOM 2618 O O . LEU B 1 92 ? -8.297 26.547 15.086 1 96.19 92 LEU B O 1
ATOM 2622 N N . LEU B 1 93 ? -7.242 24.766 15.984 1 95.5 93 LEU B N 1
ATOM 2623 C CA . LEU B 1 93 ? -8.453 24.047 16.359 1 95.5 93 LEU B CA 1
ATOM 2624 C C . LEU B 1 93 ? -8.422 23.656 17.828 1 95.5 93 LEU B C 1
ATOM 2626 O O . LEU B 1 93 ? -8.461 22.469 18.172 1 95.5 93 LEU B O 1
ATOM 2630 N N . PRO B 1 94 ? -8.508 24.656 18.672 1 92.88 94 PRO B N 1
ATOM 2631 C CA . PRO B 1 94 ? -8.367 24.375 20.109 1 92.88 94 PRO B CA 1
ATOM 2632 C C . PRO B 1 94 ? -9.484 23.5 20.656 1 92.88 94 PRO B C 1
ATOM 2634 O O . PRO B 1 94 ? -10.656 23.734 20.359 1 92.88 94 PRO B O 1
ATOM 2637 N N . ALA B 1 95 ? -9.141 22.406 21.406 1 89.06 95 ALA B N 1
ATOM 2638 C CA . ALA B 1 95 ? -10.031 21.531 22.156 1 89.06 95 ALA B CA 1
ATOM 2639 C C . ALA B 1 95 ? -10.938 20.734 21.219 1 89.06 95 ALA B C 1
ATOM 2641 O O . ALA B 1 95 ? -12.055 20.375 21.594 1 89.06 95 ALA B O 1
ATOM 2642 N N . LYS B 1 96 ? -10.477 20.438 20.047 1 92.06 96 LYS B N 1
ATOM 2643 C CA . LYS B 1 96 ? -11.328 19.766 19.078 1 92.06 96 LYS B CA 1
ATOM 2644 C C . LYS B 1 96 ? -10.719 18.422 18.656 1 92.06 96 LYS B C 1
ATOM 2646 O O . LYS B 1 96 ? -11.406 17.578 18.078 1 92.06 96 LYS B O 1
ATOM 2651 N N . LEU B 1 97 ? -9.531 18.234 19.016 1 96.06 97 LEU B N 1
ATOM 2652 C CA . LEU B 1 97 ? -8.812 17.156 18.344 1 96.06 97 LEU B CA 1
ATOM 2653 C C . LEU B 1 97 ? -8.523 16.016 19.312 1 96.06 97 LEU B C 1
ATOM 2655 O O . LEU B 1 97 ? -8.062 16.25 20.438 1 96.06 97 LEU B O 1
ATOM 2659 N N . ASP B 1 98 ? -8.836 14.797 18.953 1 96.88 98 ASP B N 1
ATOM 2660 C CA . ASP B 1 98 ? -8.281 13.547 19.484 1 96.88 98 ASP B CA 1
ATOM 2661 C C . ASP B 1 98 ? -7.16 13.031 18.578 1 96.88 98 ASP B C 1
ATOM 2663 O O . ASP B 1 98 ? -7.41 12.594 17.453 1 96.88 98 ASP B O 1
ATOM 2667 N N . VAL B 1 99 ? -5.949 13.047 19.141 1 98.12 99 VAL B N 1
ATOM 2668 C CA . VAL B 1 99 ? -4.793 13.023 18.25 1 98.12 99 VAL B CA 1
ATOM 2669 C C . VAL B 1 99 ? -4.07 11.688 18.359 1 98.12 99 VAL B C 1
ATOM 2671 O O . VAL B 1 99 ? -3.852 11.188 19.469 1 98.12 99 VAL B O 1
ATOM 2674 N N . THR B 1 100 ? -3.734 11.031 17.219 1 98.62 100 THR B N 1
ATOM 2675 C CA . THR B 1 100 ? -2.805 9.914 17.078 1 98.62 100 THR B CA 1
ATOM 2676 C C . THR B 1 100 ? -1.622 10.305 16.203 1 98.62 100 THR B C 1
ATOM 2678 O O . THR B 1 100 ? -1.803 10.906 15.141 1 98.62 100 THR B O 1
ATOM 2681 N N . VAL B 1 101 ? -0.417 9.977 16.703 1 98.38 101 VAL B N 1
ATOM 2682 C CA . VAL B 1 101 ? 0.78 10.312 15.945 1 98.38 101 VAL B CA 1
ATOM 2683 C C . VAL B 1 101 ? 1.605 9.055 15.688 1 98.38 101 VAL B C 1
ATOM 2685 O O . VAL B 1 101 ? 1.701 8.18 16.547 1 98.38 101 VAL B O 1
ATOM 2688 N N . ILE B 1 102 ? 2.156 8.953 14.461 1 98.38 102 ILE B N 1
ATOM 2689 C CA . ILE B 1 102 ? 3.123 7.918 14.117 1 98.38 102 ILE B CA 1
ATOM 2690 C C . ILE B 1 102 ? 4.449 8.562 13.719 1 98.38 102 ILE B C 1
ATOM 2692 O O . ILE B 1 102 ? 4.488 9.445 12.859 1 98.38 102 ILE B O 1
ATOM 2696 N N . ASP B 1 103 ? 5.469 8.211 14.375 1 96.88 103 ASP B N 1
ATOM 2697 C CA . ASP B 1 103 ? 6.82 8.633 14.023 1 96.88 103 ASP B CA 1
ATOM 2698 C C . ASP B 1 1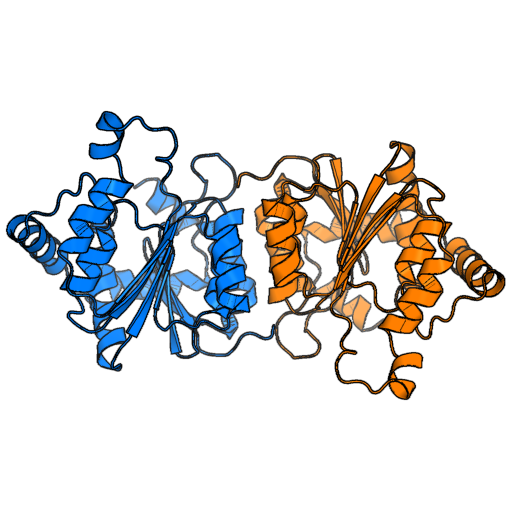03 ? 7.859 7.637 14.539 1 96.88 103 ASP B C 1
ATOM 2700 O O . ASP B 1 103 ? 7.754 7.156 15.672 1 96.88 103 ASP B O 1
ATOM 2704 N N . PRO B 1 104 ? 8.859 7.289 13.688 1 92.81 104 PRO B N 1
ATOM 2705 C CA . PRO B 1 104 ? 9.875 6.371 14.203 1 92.81 104 PRO B CA 1
ATOM 2706 C C . PRO B 1 104 ? 10.875 7.055 15.133 1 92.81 104 PRO B C 1
ATOM 2708 O O . PRO B 1 104 ? 11.539 6.387 15.93 1 92.81 104 PRO B O 1
ATOM 2711 N N . TRP B 1 105 ? 11.023 8.203 15.086 1 87.88 105 TRP B N 1
ATOM 2712 C CA . TRP B 1 105 ? 12.07 8.945 15.781 1 87.88 105 TRP B CA 1
ATOM 2713 C C . TRP B 1 105 ? 13.383 8.18 15.773 1 87.88 105 TRP B C 1
ATOM 2715 O O . TRP B 1 105 ? 13.406 6.973 16.031 1 87.88 105 TRP B O 1
ATOM 2725 N N . PHE B 1 106 ? 14.312 8.438 15 1 72.81 106 PHE B N 1
ATOM 2726 C CA . PHE B 1 106 ? 15.586 7.754 14.805 1 72.81 106 PHE B CA 1
ATOM 2727 C C . PHE B 1 106 ? 16.531 8.031 15.961 1 72.81 106 PHE B C 1
ATOM 2729 O O . PHE B 1 106 ? 17.688 8.422 15.742 1 72.81 106 PHE B O 1
ATOM 2736 N N . ASP B 1 107 ? 16.047 7.957 17.094 1 65.38 107 ASP B N 1
ATOM 2737 C CA . ASP B 1 107 ? 16.906 8.438 18.172 1 65.38 107 ASP B CA 1
ATOM 2738 C C . ASP B 1 107 ? 17.438 7.273 19.016 1 65.38 107 ASP B C 1
ATOM 2740 O O . ASP B 1 107 ? 18 7.484 20.094 1 65.38 107 ASP B O 1
ATOM 2744 N N . GLN B 1 108 ? 17.078 6.105 18.656 1 59.19 108 GLN B N 1
ATOM 2745 C CA . GLN B 1 108 ? 17.344 4.957 19.516 1 59.19 108 GLN B CA 1
ATOM 2746 C C . GLN B 1 108 ? 18.812 4.848 19.859 1 59.19 108 GLN B C 1
ATOM 2748 O O . GLN B 1 108 ? 19.172 4.426 20.969 1 59.19 108 GLN B O 1
ATOM 2753 N N . ASP B 1 109 ? 19.609 5.219 18.875 1 58.75 109 ASP B N 1
ATOM 2754 C CA . ASP B 1 109 ? 21.016 4.926 19.156 1 58.75 109 ASP B CA 1
ATOM 2755 C C . ASP B 1 109 ? 21.719 6.141 19.766 1 58.75 109 ASP B C 1
ATOM 2757 O O . ASP B 1 109 ? 22.938 6.141 19.922 1 58.75 109 ASP B O 1
ATOM 2761 N N . LEU B 1 110 ? 20.953 7.059 20.141 1 61.53 110 LEU B N 1
ATOM 2762 C CA . LEU B 1 110 ? 21.609 8.266 20.641 1 61.53 110 LEU B CA 1
ATOM 2763 C C . LEU B 1 110 ? 21.828 8.18 22.141 1 61.53 110 LEU B C 1
ATOM 2765 O O . LEU B 1 110 ? 21.062 7.527 22.859 1 61.53 110 LEU B O 1
ATOM 2769 N N . ASN B 1 111 ? 22.984 8.602 22.547 1 56.62 111 ASN B N 1
ATOM 2770 C CA . ASN B 1 111 ? 23.25 8.688 23.969 1 56.62 111 ASN B CA 1
ATOM 2771 C C . ASN B 1 111 ? 22.391 9.742 24.656 1 56.62 111 ASN B C 1
ATOM 2773 O O . ASN B 1 111 ? 21.719 10.531 23.984 1 56.62 111 ASN B O 1
ATOM 2777 N N . PRO B 1 112 ? 22.234 9.586 26.031 1 55.81 112 PRO B N 1
ATOM 2778 C CA . PRO B 1 112 ? 21.312 10.461 26.75 1 55.81 112 PRO B CA 1
ATOM 2779 C C . PRO B 1 112 ? 21.562 11.945 26.453 1 55.81 112 PRO B C 1
ATOM 2781 O O . PRO B 1 112 ? 20.594 12.711 26.328 1 55.81 112 PRO B O 1
ATOM 2784 N N . GLU B 1 113 ? 22.734 12.398 26.469 1 55.09 113 GLU B N 1
ATOM 2785 C CA . GLU B 1 113 ? 23.047 13.797 26.203 1 55.09 113 GLU B CA 1
ATOM 2786 C C . GLU B 1 113 ? 22.625 14.203 24.797 1 55.09 113 GLU B C 1
ATOM 2788 O O . GLU B 1 113 ? 22.078 15.289 24.594 1 55.09 113 GLU B O 1
ATOM 2793 N N . GLU B 1 114 ? 22.938 13.312 23.875 1 59.12 114 GLU B N 1
ATOM 2794 C CA . GLU B 1 114 ? 22.578 13.555 22.484 1 59.12 114 GLU B CA 1
ATOM 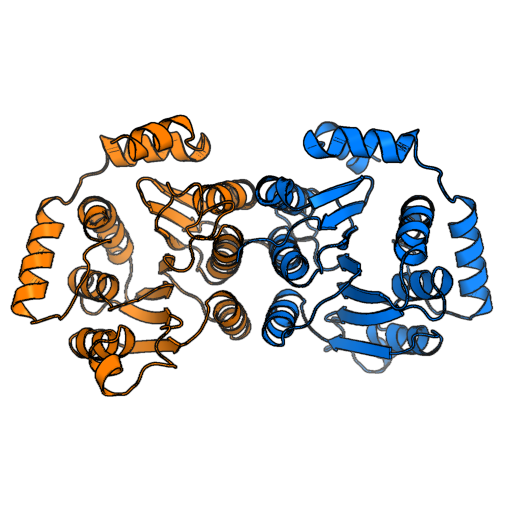2795 C C . GLU B 1 114 ? 21.078 13.492 22.266 1 59.12 114 GLU B C 1
ATOM 2797 O O . GLU B 1 114 ? 20.531 14.195 21.422 1 59.12 114 GLU B O 1
ATOM 2802 N N . LYS B 1 115 ? 20.594 12.828 23.266 1 59.78 115 LYS B N 1
ATOM 2803 C CA . LYS B 1 115 ? 19.156 12.57 23.172 1 59.78 115 LYS B CA 1
ATOM 2804 C C . LYS B 1 115 ? 18.344 13.805 23.531 1 59.78 115 LYS B C 1
ATOM 2806 O O . LYS B 1 115 ? 17.266 14.039 22.984 1 59.78 115 LYS B O 1
ATOM 2811 N N . TYR B 1 116 ? 19 14.5 24.562 1 54.94 116 TYR B N 1
ATOM 2812 C CA . TYR B 1 116 ? 18.25 15.695 24.953 1 54.94 116 TYR B CA 1
ATOM 2813 C C . TYR B 1 116 ? 18 16.594 23.734 1 54.94 116 TYR B C 1
ATOM 2815 O O . TYR B 1 116 ? 16.938 17.203 23.625 1 54.94 116 TYR B O 1
ATOM 2823 N N . HIS B 1 117 ? 18.938 16.547 22.891 1 65.81 117 HIS B N 1
ATOM 2824 C CA . HIS B 1 117 ? 18.844 17.422 21.734 1 65.81 117 HIS B CA 1
ATOM 2825 C C . HIS B 1 117 ? 18.234 16.672 20.547 1 65.81 117 HIS B C 1
ATOM 2827 O O . HIS B 1 117 ? 18.062 17.25 19.469 1 65.81 117 HIS B O 1
ATOM 2833 N N . ALA B 1 118 ? 17.859 15.57 20.984 1 80.56 118 ALA B N 1
ATOM 2834 C CA . ALA B 1 118 ? 17.344 14.742 19.906 1 80.56 118 ALA B CA 1
ATOM 2835 C C . ALA B 1 118 ? 15.883 15.047 19.609 1 80.56 118 ALA B C 1
ATOM 2837 O O . ALA B 1 118 ? 15.25 15.82 20.344 1 80.56 118 ALA B O 1
ATOM 2838 N N . VAL B 1 119 ? 15.359 14.656 18.578 1 89.12 119 VAL B N 1
ATOM 2839 C CA . VAL B 1 119 ? 14.039 14.984 18.031 1 89.12 119 VAL B CA 1
ATOM 2840 C C . VAL B 1 119 ? 12.953 14.461 18.969 1 89.12 119 VAL B C 1
ATOM 2842 O O . VAL B 1 119 ? 12.047 15.203 19.359 1 89.12 119 VAL B O 1
ATOM 2845 N N . GLU B 1 120 ? 13.062 13.266 19.5 1 91.06 120 GLU B N 1
ATOM 2846 C CA . GLU B 1 120 ? 11.984 12.648 20.266 1 91.06 120 GLU B CA 1
ATOM 2847 C C . GLU B 1 120 ? 11.812 13.344 21.625 1 91.06 120 GLU B C 1
ATOM 2849 O O . GLU B 1 120 ? 10.688 13.664 22.016 1 91.06 120 GLU B O 1
ATOM 2854 N N . PRO B 1 121 ? 12.883 13.625 22.375 1 90.5 121 PRO B N 1
ATOM 2855 C CA . PRO B 1 121 ? 12.711 14.375 23.625 1 90.5 121 PRO B CA 1
ATOM 2856 C C . PRO B 1 121 ? 12.125 15.766 23.391 1 90.5 121 PRO B C 1
ATOM 2858 O O . PRO B 1 121 ? 11.328 16.234 24.203 1 90.5 121 PRO B O 1
ATOM 2861 N N . ARG B 1 122 ? 12.578 16.406 22.375 1 92.31 122 ARG B N 1
ATOM 2862 C CA . ARG B 1 122 ? 12.008 17.719 22.047 1 92.31 122 ARG B CA 1
ATOM 2863 C C . ARG B 1 122 ? 10.523 17.594 21.719 1 92.31 122 ARG B C 1
ATOM 2865 O O . ARG B 1 122 ? 9.727 18.453 22.109 1 92.31 122 ARG B O 1
ATOM 2872 N N . PHE B 1 123 ? 10.18 16.531 21.016 1 95.06 123 PHE B N 1
ATOM 2873 C CA . PHE B 1 123 ? 8.781 16.25 20.734 1 95.06 123 PHE B CA 1
ATOM 2874 C C . PHE B 1 123 ? 7.98 16.141 22.016 1 95.06 123 PHE B C 1
ATOM 2876 O O . PHE B 1 123 ? 6.914 16.734 22.156 1 95.06 123 PHE B O 1
ATOM 2883 N N . ALA B 1 124 ? 8.555 15.453 22.953 1 93.56 124 ALA B N 1
ATOM 2884 C CA . ALA B 1 124 ? 7.871 15.242 24.234 1 93.56 124 ALA B CA 1
ATOM 2885 C C . ALA B 1 124 ? 7.688 16.562 24.984 1 93.56 124 ALA B C 1
ATOM 2887 O O . ALA B 1 124 ? 6.605 16.828 25.5 1 93.56 124 ALA B O 1
ATOM 2888 N N . ARG B 1 125 ? 8.688 17.344 25 1 94.56 125 ARG B N 1
ATOM 2889 C CA . ARG B 1 125 ? 8.609 18.609 25.703 1 94.56 125 ARG B CA 1
ATOM 2890 C C . ARG B 1 125 ? 7.613 19.547 25.016 1 94.56 125 ARG B C 1
ATOM 2892 O O . ARG B 1 125 ? 6.848 20.25 25.688 1 94.56 125 ARG B O 1
ATOM 2899 N N . ASN B 1 126 ? 7.633 19.578 23.734 1 96.56 126 ASN B N 1
ATOM 2900 C CA . ASN B 1 126 ? 6.738 20.453 22.984 1 96.56 126 ASN B CA 1
ATOM 2901 C C . ASN B 1 126 ? 5.281 20.016 23.125 1 96.56 126 ASN B C 1
ATOM 2903 O O . ASN B 1 126 ? 4.406 20.859 23.375 1 96.56 126 ASN B O 1
ATOM 2907 N N . THR B 1 127 ? 5.062 18.719 23.078 1 96.44 127 THR B N 1
ATOM 2908 C CA . THR B 1 127 ? 3.682 18.25 23.078 1 96.44 127 THR B CA 1
ATOM 2909 C C . THR B 1 127 ? 3.088 18.281 24.484 1 96.44 127 THR B C 1
ATOM 2911 O O . THR B 1 127 ? 1.866 18.266 24.641 1 96.44 127 THR B O 1
ATOM 2914 N N . ALA B 1 128 ? 3.904 18.375 25.453 1 95.69 128 ALA B N 1
ATOM 2915 C CA . ALA B 1 128 ? 3.434 18.531 26.828 1 95.69 128 ALA B CA 1
ATOM 2916 C C . ALA B 1 128 ? 2.723 19.875 27.016 1 95.69 128 ALA B C 1
ATOM 2918 O O . ALA B 1 128 ? 1.951 20.047 27.953 1 95.69 128 ALA B O 1
ATOM 2919 N N . LYS B 1 129 ? 2.93 20.797 26.109 1 96.19 129 LYS B N 1
ATOM 2920 C CA . LYS B 1 129 ? 2.363 22.141 26.203 1 96.19 129 LYS B CA 1
ATOM 2921 C C . LYS B 1 129 ? 1.052 22.234 25.438 1 96.19 129 LYS B C 1
ATOM 2923 O O . LYS B 1 129 ? 0.393 23.281 25.453 1 96.19 129 LYS B O 1
ATOM 2928 N N . LEU B 1 130 ? 0.66 21.156 24.766 1 96.25 130 LEU B N 1
ATOM 2929 C CA . LEU B 1 130 ? -0.527 21.203 23.906 1 96.25 130 LEU B CA 1
ATOM 2930 C C . LEU B 1 130 ? -1.774 20.828 24.703 1 96.25 130 LEU B C 1
ATOM 2932 O O . LEU B 1 130 ? -1.681 20.172 25.75 1 96.25 130 LEU B O 1
ATOM 2936 N N . GLY B 1 131 ? -2.965 21.328 24.25 1 92.81 131 GLY B N 1
ATOM 2937 C CA . GLY B 1 131 ? -4.227 21.141 24.953 1 92.81 131 GLY B CA 1
ATOM 2938 C C . GLY B 1 131 ? -5.102 20.078 24.312 1 92.81 131 GLY B C 1
ATOM 2939 O O . GLY B 1 131 ? -6.328 20.203 24.281 1 92.81 131 GLY B O 1
ATOM 2940 N N . PHE B 1 132 ? -4.492 19.016 23.75 1 91 132 PHE B N 1
ATOM 2941 C CA . PHE B 1 132 ? -5.281 17.938 23.156 1 91 132 PHE B CA 1
ATOM 2942 C C . PHE B 1 132 ? -6.047 17.188 24.234 1 91 132 PHE B C 1
ATOM 2944 O O . PHE B 1 132 ? -5.562 17.031 25.359 1 91 132 PHE B O 1
ATOM 2951 N N . SER B 1 133 ? -7.266 16.766 23.875 1 84.81 133 SER B N 1
ATOM 2952 C CA . SER B 1 133 ? -8.023 15.898 24.766 1 84.81 133 SER B CA 1
ATOM 2953 C C . SER B 1 133 ? -7.285 14.586 25.031 1 84.81 133 SER B C 1
ATOM 2955 O O . SER B 1 133 ? -7.309 14.062 26.141 1 84.81 133 SER B O 1
ATOM 2957 N N . LYS B 1 134 ? -6.715 14.07 24 1 92.25 134 LYS B N 1
ATOM 2958 C CA . LYS B 1 134 ? -5.945 12.836 24.031 1 92.25 134 LYS B CA 1
ATOM 2959 C C . LYS B 1 134 ? -4.828 12.852 23 1 92.25 134 LYS B C 1
ATOM 2961 O O . LYS B 1 134 ? -5.012 13.359 21.891 1 92.25 134 LYS B O 1
ATOM 2966 N N . LEU B 1 135 ? -3.709 12.375 23.375 1 96.62 135 LEU B N 1
ATOM 2967 C CA . LEU B 1 135 ? -2.588 12.195 22.453 1 96.62 135 LEU B CA 1
ATOM 2968 C C . LEU B 1 135 ? -2.045 10.773 22.547 1 96.62 135 LEU B C 1
ATOM 2970 O O . LEU B 1 135 ? -1.506 10.367 23.578 1 96.62 135 LEU B O 1
ATOM 2974 N N . THR B 1 136 ? -2.248 9.977 21.5 1 97.56 136 THR B N 1
ATOM 2975 C CA . THR B 1 136 ? -1.68 8.633 21.375 1 97.56 136 THR B CA 1
ATOM 2976 C C . THR B 1 136 ? -0.484 8.641 20.422 1 97.56 136 THR B C 1
ATOM 2978 O O . THR B 1 136 ? -0.575 9.148 19.312 1 97.56 136 THR B O 1
ATOM 2981 N N . THR B 1 137 ? 0.586 8.094 20.922 1 96.81 137 THR B N 1
ATOM 2982 C CA . THR B 1 137 ? 1.798 8.086 20.109 1 96.81 137 THR B CA 1
ATOM 2983 C C . THR B 1 137 ? 2.193 6.656 19.734 1 96.81 137 THR B C 1
ATOM 2985 O O . THR B 1 137 ? 2.23 5.777 20.594 1 96.81 137 THR B O 1
ATOM 2988 N N . HIS B 1 138 ? 2.449 6.418 18.453 1 97.12 138 HIS B N 1
ATOM 2989 C CA . HIS B 1 138 ? 3.043 5.184 17.953 1 97.12 138 HIS B CA 1
ATOM 2990 C C . HIS B 1 138 ? 4.469 5.422 17.453 1 97.12 138 HIS B C 1
ATOM 2992 O O . HIS B 1 138 ? 4.68 6.066 16.438 1 97.12 138 HIS B O 1
ATOM 2998 N N . LYS B 1 139 ? 5.398 4.914 18.25 1 95.06 139 LYS B N 1
ATOM 2999 C CA . LYS B 1 139 ? 6.785 4.961 17.797 1 95.06 139 LYS B CA 1
ATOM 3000 C C . LYS B 1 139 ? 7.074 3.836 16.812 1 95.06 139 LYS B C 1
ATOM 3002 O O . LYS B 1 139 ? 7.086 2.662 17.188 1 95.06 139 LYS B O 1
ATOM 3007 N N . GLY B 1 140 ? 7.219 4.164 15.547 1 95 140 GLY B N 1
ATOM 3008 C CA . GLY B 1 140 ? 7.453 3.18 14.5 1 95 140 GLY B CA 1
ATOM 3009 C C . GLY B 1 140 ? 7.211 3.725 13.109 1 95 140 GLY B C 1
ATOM 3010 O O . GLY B 1 140 ? 6.859 4.895 12.945 1 95 140 GLY B O 1
ATOM 3011 N N . PHE B 1 141 ? 7.445 2.883 12.133 1 96.25 141 PHE B N 1
ATOM 3012 C CA . PHE B 1 141 ? 7.188 3.238 10.742 1 96.25 141 PHE B CA 1
ATOM 3013 C C . PHE B 1 141 ? 5.711 3.072 10.406 1 96.25 141 PHE B C 1
ATOM 3015 O O . PHE B 1 141 ? 5.09 2.076 10.781 1 96.25 141 PHE B O 1
ATOM 3022 N N . SER B 1 142 ? 5.164 4.09 9.703 1 98.19 142 SER B N 1
ATOM 3023 C CA . SER B 1 142 ? 3.77 3.996 9.289 1 98.19 142 SER B CA 1
ATOM 3024 C C . SER B 1 142 ? 3.521 2.74 8.461 1 98.19 142 SER B C 1
ATOM 3026 O O . SER B 1 142 ? 2.432 2.164 8.508 1 98.19 142 SER B O 1
ATOM 3028 N N . THR B 1 143 ? 4.559 2.246 7.793 1 97.31 143 THR B N 1
ATOM 3029 C CA . THR B 1 143 ? 4.531 1.049 6.961 1 97.31 143 THR B CA 1
ATOM 3030 C C . THR B 1 143 ? 3.984 -0.141 7.746 1 97.31 143 THR B C 1
ATOM 3032 O O . THR B 1 143 ? 3.328 -1.017 7.18 1 97.31 143 THR B O 1
ATOM 3035 N N . TYR B 1 144 ? 4.246 -0.149 9.008 1 98.06 144 TYR B N 1
ATOM 3036 C CA . TYR B 1 144 ? 3.879 -1.291 9.836 1 98.06 144 TYR B CA 1
ATOM 3037 C C . TYR B 1 144 ? 2.756 -0.925 10.805 1 98.06 144 TYR B C 1
ATOM 3039 O O . TYR B 1 144 ? 1.915 -1.766 11.133 1 98.06 144 TYR B O 1
ATOM 3047 N N . GLU B 1 145 ? 2.66 0.325 11.203 1 98.56 145 GLU B N 1
ATOM 3048 C CA . GLU B 1 145 ? 1.668 0.748 12.188 1 98.56 145 GLU B CA 1
ATOM 3049 C C . GLU B 1 145 ? 0.285 0.876 11.555 1 98.56 145 GLU B C 1
ATOM 3051 O O . GLU B 1 145 ? -0.719 0.507 12.172 1 98.56 145 GLU B O 1
ATOM 3056 N N . LEU B 1 146 ? 0.2 1.368 10.352 1 98.88 146 LEU B N 1
ATOM 3057 C CA . LEU B 1 146 ? -1.091 1.641 9.727 1 98.88 146 LEU B CA 1
ATOM 3058 C C . LEU B 1 146 ? -1.874 0.35 9.516 1 98.88 146 LEU B C 1
ATOM 3060 O O . LEU B 1 146 ? -3.068 0.285 9.82 1 98.88 146 LEU B O 1
ATOM 3064 N N . PRO B 1 147 ? -1.182 -0.725 8.984 1 98.75 147 PRO B N 1
ATOM 3065 C CA . PRO B 1 147 ? -1.918 -1.986 8.875 1 98.75 147 PRO B CA 1
ATOM 3066 C C . PRO B 1 147 ? -2.451 -2.48 10.219 1 98.75 147 PRO B C 1
ATOM 3068 O O . PRO B 1 147 ? -3.568 -2.996 10.289 1 98.75 147 PRO B O 1
ATOM 3071 N N . ARG B 1 148 ? -1.681 -2.297 11.266 1 98.44 148 ARG B N 1
ATOM 3072 C CA . ARG B 1 148 ? -2.117 -2.713 12.594 1 98.44 148 ARG B CA 1
ATOM 3073 C C . ARG B 1 148 ? -3.338 -1.914 13.039 1 98.44 148 ARG B C 1
ATOM 3075 O O . ARG B 1 148 ? -4.273 -2.475 13.617 1 98.44 148 ARG B O 1
ATOM 3082 N N . MET B 1 149 ? -3.291 -0.681 12.797 1 98.69 149 MET B N 1
ATOM 3083 C CA . MET B 1 149 ? -4.391 0.2 13.18 1 98.69 149 MET B CA 1
ATOM 3084 C C . MET B 1 149 ? -5.664 -0.158 12.422 1 98.69 149 MET B C 1
ATOM 3086 O O . MET B 1 149 ? -6.754 -0.174 13 1 98.69 149 MET B O 1
ATOM 3090 N N . LEU B 1 150 ? -5.5 -0.423 11.109 1 98.69 150 LEU B N 1
ATOM 3091 C CA . LEU B 1 150 ? -6.656 -0.823 10.312 1 98.69 150 LEU B CA 1
ATOM 3092 C C . LEU B 1 150 ? -7.238 -2.137 10.828 1 98.69 150 LEU B C 1
ATOM 3094 O O . LEU B 1 150 ? -8.453 -2.287 10.922 1 98.69 150 LEU B O 1
ATOM 3098 N N . GLU B 1 151 ? -6.344 -3.059 11.117 1 97.62 151 GLU B N 1
ATOM 3099 C CA . GLU B 1 151 ? -6.777 -4.359 11.617 1 97.62 151 GLU B CA 1
ATOM 3100 C C . GLU B 1 151 ? -7.562 -4.215 12.922 1 97.62 151 GLU B C 1
ATOM 3102 O O . GLU B 1 151 ? -8.484 -4.988 13.18 1 97.62 151 GLU B O 1
ATOM 3107 N N . ARG B 1 152 ? -7.238 -3.197 13.703 1 97.81 152 ARG B N 1
ATOM 3108 C CA . ARG B 1 152 ? -7.914 -2.949 14.969 1 97.81 152 ARG B CA 1
ATOM 3109 C C . ARG B 1 152 ? -9.227 -2.199 14.758 1 97.81 152 ARG B C 1
ATOM 3111 O O . ARG B 1 152 ? -9.922 -1.871 15.719 1 97.81 152 ARG B O 1
ATOM 3118 N N . GLY B 1 153 ? -9.5 -1.788 13.578 1 97.75 153 GLY B N 1
ATOM 3119 C CA . GLY B 1 153 ? -10.773 -1.151 13.258 1 97.75 153 GLY B CA 1
ATOM 3120 C C . GLY B 1 153 ? -10.789 0.334 13.562 1 97.75 153 GLY B C 1
ATOM 3121 O O . GLY B 1 153 ? -11.852 0.917 13.789 1 97.75 153 GLY B O 1
ATOM 3122 N N . GLU B 1 154 ? -9.641 0.994 13.562 1 98.44 154 GLU B N 1
ATOM 3123 C CA . GLU B 1 154 ? -9.578 2.428 13.82 1 98.44 154 GLU B CA 1
ATOM 3124 C C . GLU B 1 154 ? -10.078 3.229 12.625 1 98.44 154 GLU B C 1
ATOM 3126 O O . GLU B 1 154 ? -10.133 2.709 11.508 1 98.44 154 GLU B O 1
ATOM 3131 N N . ALA B 1 155 ? -10.477 4.426 12.883 1 98.56 155 ALA B N 1
ATOM 3132 C CA . ALA B 1 155 ? -10.945 5.344 11.852 1 98.56 155 ALA B CA 1
ATOM 3133 C C . ALA B 1 155 ? -10.68 6.797 12.242 1 98.56 155 ALA B C 1
ATOM 3135 O O . ALA B 1 155 ? -10.641 7.129 13.43 1 98.56 155 ALA B O 1
ATOM 3136 N N . TYR B 1 156 ? -10.531 7.629 11.25 1 98.75 156 TYR B N 1
ATOM 3137 C CA . TYR B 1 156 ? -10.156 9.016 11.477 1 98.75 156 TYR B CA 1
ATOM 3138 C C . TYR B 1 156 ? -10.953 9.953 10.578 1 98.75 156 TYR B C 1
ATOM 3140 O O . TYR B 1 156 ? -11.453 9.547 9.531 1 98.75 156 TYR B O 1
ATOM 3148 N N . ASP B 1 157 ? -11.062 11.172 11.031 1 98.62 157 ASP B N 1
ATOM 3149 C CA . ASP B 1 157 ? -11.734 12.219 10.266 1 98.62 157 ASP B CA 1
ATOM 3150 C C . ASP B 1 157 ? -10.734 13.031 9.453 1 98.62 157 ASP B C 1
ATOM 3152 O O . ASP B 1 157 ? -11.078 13.562 8.398 1 98.62 157 ASP B O 1
ATOM 3156 N N . LEU B 1 158 ? -9.594 13.195 9.961 1 98.69 158 LEU B N 1
ATOM 3157 C CA . LEU B 1 158 ? -8.531 14.008 9.375 1 98.69 158 LEU B CA 1
ATOM 3158 C C . LEU B 1 158 ? -7.18 13.312 9.508 1 98.69 158 LEU B C 1
ATOM 3160 O O . LEU B 1 158 ? -6.812 12.859 10.594 1 98.69 158 LEU B O 1
ATOM 3164 N N . ILE B 1 159 ? -6.492 13.148 8.375 1 98.88 159 ILE B N 1
ATOM 3165 C CA . ILE B 1 159 ? -5.184 12.508 8.391 1 98.88 159 ILE B CA 1
ATOM 3166 C C . ILE B 1 159 ? -4.164 13.398 7.684 1 98.88 159 ILE B C 1
ATOM 3168 O O . ILE B 1 159 ? -4.402 13.859 6.562 1 98.88 159 ILE B O 1
ATOM 3172 N N . TYR B 1 160 ? -3.102 13.727 8.375 1 98.56 160 TYR B N 1
ATOM 3173 C CA . TYR B 1 160 ? -1.965 14.438 7.805 1 98.56 160 TYR B CA 1
ATOM 3174 C C . TYR B 1 160 ? -0.813 13.484 7.516 1 98.56 160 TYR B C 1
ATOM 3176 O O . TYR B 1 160 ? -0.324 12.797 8.414 1 98.56 160 TYR B O 1
ATOM 3184 N N . ILE B 1 161 ? -0.369 13.414 6.246 1 98.31 161 ILE B N 1
ATOM 3185 C CA . ILE B 1 161 ? 0.667 12.477 5.828 1 98.31 161 ILE B CA 1
ATOM 3186 C C . ILE B 1 161 ? 1.944 13.234 5.48 1 98.31 161 ILE B C 1
ATOM 3188 O O . ILE B 1 161 ? 2.002 13.938 4.469 1 98.31 161 ILE B O 1
ATOM 3192 N N . ASP B 1 162 ? 2.953 13.133 6.316 1 97 162 ASP B N 1
ATOM 3193 C CA . ASP B 1 162 ? 4.242 13.781 6.117 1 97 162 ASP B CA 1
ATOM 3194 C C . ASP B 1 162 ? 5.379 12.945 6.695 1 97 162 ASP B C 1
ATOM 3196 O O . ASP B 1 162 ? 6.211 13.453 7.453 1 97 162 ASP B O 1
ATOM 3200 N N . GLY B 1 163 ? 5.316 11.656 6.332 1 95.12 163 GLY B N 1
ATOM 3201 C CA . GLY B 1 163 ? 6.379 10.742 6.73 1 95.12 163 GLY B CA 1
ATOM 3202 C C . GLY B 1 163 ? 7.484 10.625 5.699 1 95.12 163 GLY B C 1
ATOM 3203 O O . GLY B 1 163 ? 8.148 11.609 5.379 1 95.12 163 GLY B O 1
ATOM 3204 N N . SER B 1 164 ? 7.668 9.445 5.16 1 94.25 164 SER B N 1
ATOM 3205 C CA . SER B 1 164 ? 8.664 9.18 4.129 1 94.25 164 SER B CA 1
ATOM 3206 C C . SER B 1 164 ? 8.289 9.859 2.814 1 94.25 164 SER B C 1
ATOM 3208 O O . SER B 1 164 ? 7.109 10.016 2.506 1 94.25 164 SER B O 1
ATOM 3210 N N . HIS B 1 165 ? 9.336 10.164 2.068 1 95.81 165 HIS B N 1
ATOM 3211 C CA . HIS B 1 165 ? 9.086 10.797 0.778 1 95.81 165 HIS B CA 1
ATOM 3212 C C . HIS B 1 165 ? 9.32 9.82 -0.369 1 95.81 165 HIS B C 1
ATOM 3214 O O . HIS B 1 165 ? 9.328 10.219 -1.537 1 95.81 165 HIS B O 1
ATOM 3220 N N . THR B 1 166 ? 9.602 8.531 -0.048 1 97.44 166 THR B N 1
ATOM 3221 C CA . THR B 1 166 ? 9.695 7.527 -1.105 1 97.44 166 THR B CA 1
ATOM 3222 C C . THR B 1 166 ? 8.312 7.16 -1.629 1 97.44 166 THR B C 1
ATOM 3224 O O . THR B 1 166 ? 7.359 7.043 -0.854 1 97.44 166 THR B O 1
ATOM 3227 N N . ALA B 1 167 ? 8.234 7 -2.918 1 98.25 167 ALA B N 1
ATOM 3228 C CA . ALA B 1 167 ? 6.945 6.66 -3.514 1 98.25 167 ALA B CA 1
ATOM 3229 C C . ALA B 1 167 ? 6.383 5.375 -2.906 1 98.25 167 ALA B C 1
ATOM 3231 O O . ALA B 1 167 ? 5.168 5.234 -2.754 1 98.25 167 ALA B O 1
ATOM 3232 N N . TRP B 1 168 ? 7.273 4.453 -2.604 1 98.56 168 TRP B N 1
ATOM 3233 C CA . TRP B 1 168 ? 6.824 3.186 -2.037 1 98.56 168 TRP B CA 1
ATOM 3234 C C . TRP B 1 168 ? 6.125 3.404 -0.701 1 98.56 168 TRP B C 1
ATOM 3236 O O . TRP B 1 168 ? 4.977 2.994 -0.52 1 98.56 168 TRP B O 1
ATOM 3246 N N . ALA B 1 169 ? 6.766 4.109 0.185 1 98.31 169 ALA B N 1
ATOM 3247 C CA . ALA B 1 169 ? 6.203 4.352 1.512 1 98.31 169 ALA B CA 1
ATOM 3248 C C . ALA B 1 169 ? 4.961 5.227 1.43 1 98.31 169 ALA B C 1
ATOM 3250 O O . ALA B 1 169 ? 3.979 4.992 2.141 1 98.31 169 ALA B O 1
ATOM 3251 N N . VAL B 1 170 ? 4.996 6.215 0.568 1 98.56 170 VAL B N 1
ATOM 3252 C CA . VAL B 1 170 ? 3.861 7.109 0.389 1 98.56 170 VAL B CA 1
ATOM 3253 C C . VAL B 1 170 ? 2.666 6.328 -0.153 1 98.56 170 VAL B C 1
ATOM 3255 O O . VAL B 1 170 ? 1.529 6.543 0.275 1 98.56 170 VAL B O 1
ATOM 3258 N N . GLY B 1 171 ? 2.934 5.445 -1.112 1 98.62 171 GLY B N 1
ATOM 3259 C CA . GLY B 1 171 ? 1.866 4.605 -1.633 1 98.62 171 GLY B CA 1
ATOM 3260 C C . GLY B 1 171 ? 1.199 3.76 -0.566 1 98.62 171 GLY B C 1
ATOM 3261 O O . GLY B 1 171 ? -0.027 3.635 -0.542 1 98.62 171 GLY B O 1
ATOM 3262 N N . VAL B 1 172 ? 1.971 3.164 0.304 1 98.69 172 VAL B N 1
ATOM 3263 C CA . VAL B 1 172 ? 1.461 2.373 1.42 1 98.69 172 VAL B CA 1
ATOM 3264 C C . VAL B 1 172 ? 0.642 3.262 2.352 1 98.69 172 VAL B C 1
ATOM 3266 O O . VAL B 1 172 ? -0.475 2.906 2.736 1 98.69 172 VAL B O 1
ATOM 3269 N N . ASP B 1 173 ? 1.186 4.43 2.662 1 98.81 173 ASP B N 1
ATOM 3270 C CA . ASP B 1 173 ? 0.47 5.371 3.521 1 98.81 173 ASP B CA 1
ATOM 3271 C C . ASP B 1 173 ? -0.886 5.738 2.924 1 98.81 173 ASP B C 1
ATOM 3273 O O . ASP B 1 173 ? -1.903 5.719 3.619 1 98.81 173 ASP B O 1
ATOM 3277 N N . LEU B 1 174 ? -0.876 6.059 1.634 1 98.81 174 LEU B N 1
ATOM 3278 C CA . LEU B 1 174 ? -2.1 6.492 0.969 1 98.81 174 LEU B CA 1
ATOM 3279 C C . LEU B 1 174 ? -3.152 5.391 0.992 1 98.81 174 LEU B C 1
ATOM 3281 O O . LEU B 1 174 ? -4.324 5.648 1.276 1 98.81 174 LEU B O 1
ATOM 3285 N N . ALA B 1 175 ? -2.725 4.184 0.734 1 98.75 175 ALA B N 1
ATOM 3286 C CA . ALA B 1 175 ? -3.666 3.066 0.715 1 98.75 175 ALA B CA 1
ATOM 3287 C C . ALA B 1 175 ? -4.312 2.871 2.082 1 98.75 175 ALA B C 1
ATOM 3289 O O . ALA B 1 175 ? -5.543 2.854 2.197 1 98.75 175 ALA B O 1
ATOM 3290 N N . TYR B 1 176 ? -3.523 2.764 3.074 1 98.88 176 TYR B N 1
ATOM 3291 C CA . TYR B 1 176 ? -4.062 2.469 4.395 1 98.88 176 TYR B CA 1
ATOM 3292 C C . TYR B 1 176 ? -4.805 3.674 4.965 1 98.88 176 TYR B C 1
ATOM 3294 O O . TYR B 1 176 ? -5.828 3.521 5.637 1 98.88 176 TYR B O 1
ATOM 3302 N N . CYS B 1 177 ? -4.316 4.883 4.707 1 98.94 177 CYS B N 1
ATOM 3303 C CA . CYS B 1 177 ? -5.02 6.07 5.184 1 98.94 177 CYS B CA 1
ATOM 3304 C C . CYS B 1 177 ? -6.387 6.195 4.52 1 98.94 177 CYS B C 1
ATOM 3306 O O . CYS B 1 177 ? -7.352 6.609 5.16 1 98.94 177 CYS B O 1
ATOM 3308 N N . ALA B 1 178 ? -6.449 5.84 3.242 1 98.81 178 ALA B N 1
ATOM 3309 C CA . ALA B 1 178 ? -7.738 5.859 2.562 1 98.81 178 ALA B CA 1
ATOM 3310 C C . ALA B 1 178 ? -8.727 4.914 3.238 1 98.81 178 ALA B C 1
ATOM 3312 O O . ALA B 1 178 ? -9.922 5.215 3.324 1 98.81 178 ALA B O 1
ATOM 3313 N N . ALA B 1 179 ? -8.211 3.807 3.719 1 98.75 179 ALA B N 1
ATOM 3314 C CA . ALA B 1 179 ? -9.062 2.826 4.387 1 98.75 179 ALA B CA 1
ATOM 3315 C C . ALA B 1 179 ? -9.43 3.289 5.793 1 98.75 179 ALA B C 1
ATOM 3317 O O . ALA B 1 179 ? -10.516 2.982 6.289 1 98.75 179 ALA B O 1
ATOM 3318 N N . LEU B 1 180 ? -8.555 3.988 6.406 1 98.88 180 LEU B N 1
ATOM 3319 C CA . LEU B 1 180 ? -8.734 4.438 7.781 1 98.88 180 LEU B CA 1
ATOM 3320 C C . LEU B 1 180 ? -9.586 5.703 7.832 1 98.88 180 LEU B C 1
ATOM 3322 O O . LEU B 1 180 ? -10.07 6.086 8.898 1 98.88 180 LEU B O 1
ATOM 3326 N N . LEU B 1 181 ? -9.734 6.348 6.719 1 98.88 181 LEU B N 1
ATOM 3327 C CA . LEU B 1 181 ? -10.422 7.633 6.645 1 98.88 181 LEU B CA 1
ATOM 3328 C C . LEU B 1 181 ? -11.93 7.438 6.512 1 98.88 181 LEU B C 1
ATOM 3330 O O . LEU B 1 181 ? -12.391 6.68 5.656 1 98.88 181 LEU B O 1
ATOM 3334 N N . ASN B 1 182 ? -12.68 8.07 7.352 1 98.5 182 ASN B N 1
ATOM 3335 C CA . ASN B 1 182 ? -14.133 8.07 7.242 1 98.5 182 ASN B CA 1
ATOM 3336 C C . ASN B 1 182 ? -14.602 8.766 5.965 1 98.5 182 ASN B C 1
ATOM 3338 O O . ASN B 1 182 ? -13.953 9.695 5.484 1 98.5 182 ASN B O 1
ATOM 3342 N N . VAL B 1 183 ? -15.75 8.258 5.473 1 98.5 183 VAL B N 1
ATOM 3343 C CA . VAL B 1 183 ? -16.391 9.047 4.426 1 98.5 183 VAL B CA 1
ATOM 3344 C C . VAL B 1 183 ? -16.719 10.438 4.957 1 98.5 183 VAL B C 1
ATOM 3346 O O . VAL B 1 183 ? -17.25 10.578 6.062 1 98.5 183 VAL B O 1
ATOM 3349 N N . GLY B 1 184 ? -16.422 11.43 4.219 1 98.19 184 GLY B N 1
ATOM 3350 C CA . GLY B 1 184 ? -16.531 12.805 4.68 1 98.19 184 GLY B CA 1
ATOM 3351 C C . GLY B 1 184 ? -15.25 13.32 5.312 1 98.19 184 GLY B C 1
ATOM 3352 O O . GLY B 1 184 ? -15.109 14.523 5.547 1 98.19 184 GLY B O 1
ATOM 3353 N N . GLY B 1 185 ? -14.289 12.375 5.586 1 98.56 185 GLY B N 1
ATOM 3354 C CA . GLY B 1 185 ? -12.992 12.766 6.117 1 98.56 185 GLY B CA 1
ATOM 3355 C C . GLY B 1 185 ? -12.055 13.305 5.055 1 98.56 185 GLY B C 1
ATOM 3356 O O . GLY B 1 185 ? -12.336 13.195 3.859 1 98.56 185 GLY B O 1
ATOM 3357 N N . MET B 1 186 ? -10.922 13.906 5.531 1 98.56 186 MET B N 1
ATOM 3358 C CA . MET B 1 186 ? -9.953 14.531 4.637 1 98.56 186 MET B CA 1
ATOM 3359 C C . MET B 1 186 ? -8.531 14.07 4.957 1 98.56 186 MET B C 1
ATOM 3361 O O . MET B 1 186 ? -8.172 13.922 6.129 1 98.56 186 MET B O 1
ATOM 3365 N N . MET B 1 187 ? -7.781 13.75 3.922 1 98.62 187 MET B N 1
ATOM 3366 C CA . MET B 1 187 ? -6.352 13.539 4.121 1 98.62 187 MET B CA 1
ATOM 3367 C C . MET B 1 187 ? -5.539 14.609 3.398 1 98.62 187 MET B C 1
ATOM 3369 O O . MET B 1 187 ? -5.895 15.023 2.293 1 98.62 187 MET B O 1
ATOM 3373 N N . VAL B 1 188 ? -4.555 15.125 4.07 1 97.94 188 VAL B N 1
ATOM 3374 C CA . VAL B 1 188 ? -3.65 16.141 3.555 1 97.94 188 VAL B CA 1
ATOM 3375 C C . VAL B 1 188 ? -2.252 15.562 3.387 1 97.94 188 VAL B C 1
ATOM 3377 O O . VAL B 1 188 ? -1.628 15.133 4.359 1 97.94 188 VAL B O 1
ATOM 3380 N N . LEU B 1 189 ? -1.775 15.523 2.16 1 96.88 189 LEU B N 1
ATOM 3381 C CA . LEU B 1 189 ? -0.464 14.984 1.82 1 96.88 189 LEU B CA 1
ATOM 3382 C C . LEU B 1 189 ? 0.549 16.094 1.608 1 96.88 189 LEU B C 1
ATOM 3384 O O . LEU B 1 189 ? 0.313 17.016 0.815 1 96.88 189 LEU B O 1
ATOM 3388 N N . ASP B 1 190 ? 1.629 16.016 2.289 1 95.25 190 ASP B N 1
ATOM 3389 C CA . ASP B 1 190 ? 2.67 17.031 2.176 1 95.25 190 ASP B CA 1
ATOM 3390 C C . ASP B 1 190 ? 3.648 16.703 1.054 1 95.25 190 ASP B C 1
ATOM 3392 O O . ASP B 1 190 ? 3.67 15.562 0.562 1 95.25 190 ASP B O 1
ATOM 3396 N N . ASP B 1 191 ? 4.305 17.688 0.527 1 92.75 191 ASP B N 1
ATOM 3397 C CA . ASP B 1 191 ? 5.453 17.594 -0.367 1 92.75 191 ASP B CA 1
ATOM 3398 C C . ASP B 1 191 ? 5.051 17.016 -1.723 1 92.75 191 ASP B C 1
ATOM 3400 O O . ASP B 1 191 ? 5.789 16.219 -2.312 1 92.75 191 ASP B O 1
ATOM 3404 N N . TYR B 1 192 ? 3.92 17.391 -2.199 1 92.69 192 TYR B N 1
ATOM 3405 C CA . TYR B 1 192 ? 3.418 16.859 -3.461 1 92.69 192 TYR B CA 1
ATOM 3406 C C . TYR B 1 192 ? 4.387 17.156 -4.602 1 92.69 192 TYR B C 1
ATOM 3408 O O . TYR B 1 192 ? 4.5 16.359 -5.547 1 92.69 192 TYR B O 1
ATOM 3416 N N . TRP B 1 193 ? 5.227 18.125 -4.504 1 87 193 TRP B N 1
ATOM 3417 C CA . TRP B 1 193 ? 6.094 18.516 -5.609 1 87 193 TRP B CA 1
ATOM 3418 C C . TRP B 1 193 ? 7.383 17.703 -5.602 1 87 193 TRP B C 1
ATOM 3420 O O . TRP B 1 193 ? 8.219 17.844 -6.5 1 87 193 TRP B O 1
ATOM 3430 N N . HIS B 1 194 ? 7.547 16.859 -4.656 1 88.75 194 HIS B N 1
ATOM 3431 C CA . HIS B 1 194 ? 8.75 16.031 -4.613 1 88.75 194 HIS B CA 1
ATOM 3432 C C . HIS B 1 194 ? 8.688 14.906 -5.648 1 88.75 194 HIS B C 1
ATOM 3434 O O . HIS B 1 194 ? 8 13.906 -5.441 1 88.75 194 HIS B O 1
ATOM 3440 N N . HIS B 1 195 ? 9.469 15.07 -6.645 1 89.38 195 HIS B N 1
ATOM 3441 C CA . HIS B 1 195 ? 9.523 14.094 -7.727 1 89.38 195 HIS B CA 1
ATOM 3442 C C . HIS B 1 195 ? 10.438 12.93 -7.371 1 89.38 195 HIS B C 1
ATOM 3444 O O . HIS B 1 195 ? 10.188 11.789 -7.773 1 89.38 195 HIS B O 1
ATOM 3450 N N . GLU B 1 196 ? 11.484 13.289 -6.711 1 93.31 196 GLU B N 1
ATOM 3451 C CA . GLU B 1 196 ? 12.461 12.289 -6.289 1 93.31 196 GLU B CA 1
ATOM 3452 C C . GLU B 1 196 ? 12.664 12.312 -4.777 1 93.31 196 GLU B C 1
ATOM 3454 O O . GLU B 1 196 ? 12.727 13.383 -4.172 1 93.31 196 GLU B O 1
ATOM 3459 N N . SER B 1 197 ? 12.727 11.109 -4.23 1 92.69 197 SER B N 1
ATOM 3460 C CA . SER B 1 197 ? 12.984 11.039 -2.797 1 92.69 197 SER B CA 1
ATOM 3461 C C . SER B 1 197 ? 14.43 11.375 -2.473 1 92.69 197 SER B C 1
ATOM 3463 O O . SER B 1 197 ? 15.281 11.398 -3.363 1 92.69 197 SER B O 1
ATOM 3465 N N . GLU B 1 198 ? 14.656 11.617 -1.241 1 90.38 198 GLU B N 1
ATOM 3466 C CA . GLU B 1 198 ? 15.992 11.984 -0.789 1 90.38 198 GLU B CA 1
ATOM 3467 C C . GLU B 1 198 ? 16.969 10.82 -0.955 1 90.38 198 GLU B C 1
ATOM 3469 O O . GLU B 1 198 ? 18.188 11.031 -1.025 1 90.38 198 GLU B O 1
ATOM 3474 N N . ILE B 1 199 ? 16.453 9.602 -1.07 1 92.5 199 ILE B N 1
ATOM 3475 C CA . ILE B 1 199 ? 17.344 8.445 -1.179 1 92.5 199 ILE B CA 1
ATOM 3476 C C . ILE B 1 199 ? 17.25 7.852 -2.582 1 92.5 199 ILE B C 1
ATOM 3478 O O . ILE B 1 199 ? 17.609 6.695 -2.803 1 92.5 199 ILE B O 1
ATOM 3482 N N . GLY B 1 200 ? 16.672 8.648 -3.445 1 92 200 GLY B N 1
ATOM 3483 C CA . GLY B 1 200 ? 16.562 8.227 -4.832 1 92 200 GLY B CA 1
ATOM 3484 C C . GLY B 1 200 ? 15.211 7.594 -5.152 1 92 200 GLY B C 1
ATOM 3485 O O . GLY B 1 200 ? 14.422 7.309 -4.246 1 92 200 GLY B O 1
ATOM 3486 N N . GLY B 1 201 ? 14.906 7.531 -6.457 1 95.19 201 GLY B N 1
ATOM 3487 C CA . GLY B 1 201 ? 13.672 6.91 -6.902 1 95.19 201 GLY B CA 1
ATOM 3488 C C . GLY B 1 201 ? 12.492 7.863 -6.906 1 95.19 201 GLY B C 1
ATOM 3489 O O . GLY B 1 201 ? 12.641 9.047 -6.605 1 95.19 201 GLY B O 1
ATOM 3490 N N . PRO B 1 202 ? 11.359 7.312 -7.305 1 96.31 202 PRO B N 1
ATOM 3491 C CA . PRO B 1 202 ? 10.164 8.156 -7.352 1 96.31 202 PRO B CA 1
ATOM 3492 C C . PRO B 1 202 ? 9.742 8.664 -5.973 1 96.31 202 PRO B C 1
ATOM 3494 O O . PRO B 1 202 ? 10.008 8 -4.965 1 96.31 202 PRO B O 1
ATOM 3497 N N . GLY B 1 203 ? 9.125 9.82 -6.016 1 96.19 203 GLY B N 1
ATOM 3498 C CA . GLY B 1 203 ? 8.789 10.477 -4.762 1 96.19 203 GLY B CA 1
ATOM 3499 C C . GLY B 1 203 ? 7.289 10.602 -4.543 1 96.19 203 GLY B C 1
ATOM 3500 O O . GLY B 1 203 ? 6.52 9.758 -4.996 1 96.19 203 GLY B O 1
ATOM 3501 N N . VAL B 1 204 ? 6.898 11.602 -3.814 1 96.5 204 VAL B N 1
ATOM 3502 C CA . VAL B 1 204 ? 5.531 11.828 -3.352 1 96.5 204 VAL B CA 1
ATOM 3503 C C . VAL B 1 204 ? 4.613 12.055 -4.547 1 96.5 204 VAL B C 1
ATOM 3505 O O . VAL B 1 204 ? 3.514 11.5 -4.613 1 96.5 204 VAL B O 1
ATOM 3508 N N . LYS B 1 205 ? 5.07 12.758 -5.496 1 95.06 205 LYS B N 1
ATOM 3509 C CA . LYS B 1 205 ? 4.25 13.133 -6.648 1 95.06 205 LYS B CA 1
ATOM 3510 C C . LYS B 1 205 ? 3.742 11.898 -7.383 1 95.06 205 LYS B C 1
ATOM 3512 O O . LYS B 1 205 ? 2.547 11.781 -7.656 1 95.06 205 LYS B O 1
ATOM 3517 N N . GLN B 1 206 ? 4.645 11.008 -7.711 1 96.25 206 GLN B N 1
ATOM 3518 C CA . GLN B 1 206 ? 4.277 9.82 -8.477 1 96.25 206 GLN B CA 1
ATOM 3519 C C . GLN B 1 206 ? 3.291 8.945 -7.699 1 96.25 206 GLN B C 1
ATOM 3521 O O . GLN B 1 206 ? 2.34 8.414 -8.273 1 96.25 206 GLN B O 1
ATOM 3526 N N . ALA B 1 207 ? 3.506 8.836 -6.395 1 97.62 207 ALA B N 1
ATOM 3527 C CA . ALA B 1 207 ? 2.621 8.031 -5.559 1 97.62 207 ALA B CA 1
ATOM 3528 C C . ALA B 1 207 ? 1.224 8.641 -5.492 1 97.62 207 ALA B C 1
ATOM 3530 O O . ALA B 1 207 ? 0.224 7.93 -5.645 1 97.62 207 ALA B O 1
ATOM 3531 N N . VAL B 1 208 ? 1.158 9.93 -5.328 1 97.5 208 VAL B N 1
ATOM 3532 C CA . VAL B 1 208 ? -0.12 10.625 -5.207 1 97.5 208 VAL B CA 1
ATOM 3533 C C . VAL B 1 208 ? -0.865 10.57 -6.539 1 97.5 208 VAL B C 1
ATOM 3535 O O . VAL B 1 208 ? -2.066 10.297 -6.574 1 97.5 208 VAL B O 1
ATOM 3538 N N . ASP B 1 209 ? -0.158 10.797 -7.625 1 96.56 209 ASP B N 1
ATOM 3539 C CA . ASP B 1 209 ? -0.764 10.75 -8.953 1 96.56 209 ASP B CA 1
ATOM 3540 C C . ASP B 1 209 ? -1.33 9.359 -9.242 1 96.56 209 ASP B C 1
ATOM 3542 O O . ASP B 1 209 ? -2.451 9.234 -9.742 1 96.56 209 ASP B O 1
ATOM 3546 N N . ALA B 1 210 ? -0.585 8.398 -8.93 1 97.31 210 ALA B N 1
ATOM 3547 C CA . ALA B 1 210 ? -1.015 7.02 -9.18 1 97.31 210 ALA B CA 1
ATOM 3548 C C . ALA B 1 210 ? -2.225 6.66 -8.32 1 97.31 210 ALA B C 1
ATOM 3550 O O . ALA B 1 210 ? -3.191 6.078 -8.812 1 97.31 210 ALA B O 1
ATOM 3551 N N . PHE B 1 211 ? -2.162 6.996 -7.039 1 98.38 211 PHE B N 1
ATOM 3552 C CA . PHE B 1 211 ? -3.26 6.715 -6.121 1 98.38 211 PHE B CA 1
ATOM 3553 C C . PHE B 1 211 ? -4.551 7.363 -6.605 1 98.38 211 PHE B C 1
ATOM 3555 O O . PHE B 1 211 ? -5.586 6.703 -6.703 1 98.38 211 PHE B O 1
ATOM 3562 N N . HIS B 1 212 ? -4.391 8.625 -6.906 1 97.5 212 HIS B N 1
ATOM 3563 C CA . HIS B 1 212 ? -5.582 9.344 -7.344 1 97.5 212 HIS B CA 1
ATOM 3564 C C . HIS B 1 212 ? -6.086 8.812 -8.68 1 97.5 212 HIS B C 1
ATOM 3566 O O . HIS B 1 212 ? -7.293 8.773 -8.93 1 97.5 212 HIS B O 1
ATOM 3572 N N . GLY B 1 213 ? -5.188 8.406 -9.547 1 96.5 213 GLY B N 1
ATOM 3573 C CA . GLY B 1 213 ? -5.594 7.809 -10.805 1 96.5 213 GLY B CA 1
ATOM 3574 C C . GLY B 1 213 ? -6.492 6.598 -10.633 1 96.5 213 GLY B C 1
ATOM 3575 O O . GLY B 1 213 ? -7.445 6.414 -11.391 1 96.5 213 GLY B O 1
ATOM 3576 N N . VAL B 1 214 ? -6.273 5.855 -9.633 1 97.5 214 VAL B N 1
ATOM 3577 C CA . VAL B 1 214 ? -7.012 4.617 -9.398 1 97.5 214 VAL B CA 1
ATOM 3578 C C . VAL B 1 214 ? -8.289 4.914 -8.625 1 97.5 214 VAL B C 1
ATOM 3580 O O . VAL B 1 214 ? -9.344 4.332 -8.898 1 97.5 214 VAL B O 1
ATOM 3583 N N . PHE B 1 215 ? -8.242 5.875 -7.695 1 98.06 215 PHE B N 1
ATOM 3584 C CA . PHE B 1 215 ? -9.32 6 -6.723 1 98.06 215 PHE B CA 1
ATOM 3585 C C . PHE B 1 215 ? -10.008 7.355 -6.848 1 98.06 215 PHE B C 1
ATOM 3587 O O . PHE B 1 215 ? -10.688 7.801 -5.918 1 98.06 215 PHE B O 1
ATOM 3594 N N . ARG B 1 216 ? -9.883 8.023 -7.961 1 96.38 216 ARG B N 1
ATOM 3595 C CA . ARG B 1 216 ? -10.375 9.383 -8.164 1 96.38 216 ARG B CA 1
ATOM 3596 C C . ARG B 1 216 ? -11.875 9.461 -7.906 1 96.38 216 ARG B C 1
ATOM 3598 O O . ARG B 1 216 ? -12.383 10.492 -7.453 1 96.38 216 ARG B O 1
ATOM 3605 N N . ARG B 1 217 ? -12.633 8.375 -8.07 1 97.06 217 ARG B N 1
ATOM 3606 C CA . ARG B 1 217 ? -14.086 8.398 -7.91 1 97.06 217 ARG B CA 1
ATOM 3607 C C . ARG B 1 217 ? -14.469 8.438 -6.434 1 97.06 217 ARG B C 1
ATOM 3609 O O . ARG B 1 217 ? -15.617 8.734 -6.094 1 97.06 217 ARG B O 1
ATOM 3616 N N . TYR B 1 218 ? -13.516 8.188 -5.66 1 98.5 218 TYR B N 1
ATOM 3617 C CA . TYR B 1 218 ? -13.82 8.055 -4.242 1 98.5 218 TYR B CA 1
ATOM 3618 C C . TYR B 1 218 ? -13.375 9.281 -3.465 1 98.5 218 TYR B C 1
ATOM 3620 O O . TYR B 1 218 ? -13.602 9.383 -2.258 1 98.5 218 TYR B O 1
ATOM 3628 N N . PHE B 1 219 ? -12.711 10.234 -4.168 1 98.44 219 PHE B N 1
ATOM 3629 C CA . PHE B 1 219 ? -12.172 11.414 -3.496 1 98.44 219 PHE B CA 1
ATOM 3630 C C . PHE B 1 219 ? -12.5 12.68 -4.281 1 98.44 219 PHE B C 1
ATOM 3632 O O . PHE B 1 219 ? -12.406 12.695 -5.512 1 98.44 219 PHE B O 1
ATOM 3639 N N . ASP B 1 220 ? -12.875 13.727 -3.555 1 97.94 220 ASP B N 1
ATOM 3640 C CA . ASP B 1 220 ? -12.805 15.078 -4.098 1 97.94 220 ASP B CA 1
ATOM 3641 C C . ASP B 1 220 ? -11.43 15.695 -3.865 1 97.94 220 ASP B C 1
ATOM 3643 O O . ASP B 1 220 ? -10.844 15.531 -2.791 1 97.94 220 ASP B O 1
ATOM 3647 N N . ILE B 1 221 ? -10.93 16.328 -4.91 1 97.31 221 ILE B N 1
ATOM 3648 C CA . ILE B 1 221 ? -9.734 17.156 -4.727 1 97.31 221 ILE B CA 1
ATOM 3649 C C . ILE B 1 221 ? -10.102 18.469 -4.043 1 97.31 221 ILE B C 1
ATOM 3651 O O . ILE B 1 221 ? -10.68 19.359 -4.672 1 97.31 221 ILE B O 1
ATOM 3655 N N . THR B 1 222 ? -9.734 18.562 -2.805 1 96.12 222 THR B N 1
ATOM 3656 C CA . THR B 1 222 ? -10.195 19.672 -1.989 1 96.12 222 THR B CA 1
ATOM 3657 C C . THR B 1 222 ? -9.258 20.875 -2.143 1 96.12 222 THR B C 1
ATOM 3659 O O . THR B 1 222 ? -9.711 22.016 -2.178 1 96.12 222 THR B O 1
ATOM 3662 N N . ALA B 1 223 ? -7.996 20.641 -2.24 1 94.06 223 ALA B N 1
ATOM 3663 C CA . ALA B 1 223 ? -6.996 21.688 -2.438 1 94.06 223 ALA B CA 1
ATOM 3664 C C . ALA B 1 223 ? -5.707 21.109 -3.016 1 94.06 223 ALA B C 1
ATOM 3666 O O . ALA B 1 223 ? -5.363 19.953 -2.754 1 94.06 223 ALA B O 1
ATOM 3667 N N . VAL B 1 224 ? -5.027 21.891 -3.832 1 92.38 224 VAL B N 1
ATOM 3668 C CA . VAL B 1 224 ? -3.725 21.516 -4.375 1 92.38 224 VAL B CA 1
ATOM 3669 C C . VAL B 1 224 ? -2.766 22.703 -4.281 1 92.38 224 VAL B C 1
ATOM 3671 O O . VAL B 1 224 ? -3.086 23.812 -4.738 1 92.38 224 VAL B O 1
ATOM 3674 N N . TYR B 1 225 ? -1.674 22.516 -3.695 1 87.94 225 TYR B N 1
ATOM 3675 C CA . TYR B 1 225 ? -0.503 23.375 -3.607 1 87.94 225 TYR B CA 1
ATOM 3676 C C . TYR B 1 225 ? 0.763 22.562 -3.383 1 87.94 225 TYR B C 1
ATOM 3678 O O . TYR B 1 225 ? 0.993 21.562 -4.066 1 87.94 225 TYR B O 1
ATOM 3686 N N . ARG B 1 226 ? 1.568 22.922 -2.4 1 88.5 226 ARG B N 1
ATOM 3687 C CA . ARG B 1 226 ? 2.67 22.047 -2.004 1 88.5 226 ARG B CA 1
ATOM 3688 C C . ARG B 1 226 ? 2.154 20.781 -1.316 1 88.5 226 ARG B C 1
ATOM 3690 O O . ARG B 1 226 ? 2.838 19.766 -1.294 1 88.5 226 ARG B O 1
ATOM 3697 N N . GLN B 1 227 ? 0.919 21 -0.917 1 93.5 227 GLN B N 1
ATOM 3698 C CA . GLN B 1 227 ? 0.168 19.875 -0.352 1 93.5 227 GLN B CA 1
ATOM 3699 C C . GLN B 1 227 ? -1.052 19.547 -1.207 1 93.5 227 GLN B C 1
ATOM 3701 O O . GLN B 1 227 ? -1.539 20.406 -1.957 1 93.5 227 GLN B O 1
ATOM 3706 N N . VAL B 1 228 ? -1.517 18.312 -1.14 1 96 228 VAL B N 1
ATOM 3707 C CA . VAL B 1 228 ? -2.768 17.875 -1.753 1 96 228 VAL B CA 1
ATOM 3708 C C . VAL B 1 228 ? -3.746 17.438 -0.671 1 96 228 VAL B C 1
ATOM 3710 O O . VAL B 1 228 ? -3.406 16.594 0.173 1 96 228 VAL B O 1
ATOM 3713 N N . ALA B 1 229 ? -4.883 18.047 -0.656 1 97.69 229 ALA B N 1
ATOM 3714 C CA . ALA B 1 229 ? -5.957 17.625 0.238 1 97.69 229 ALA B CA 1
ATOM 3715 C C . ALA B 1 229 ? -7.039 16.875 -0.526 1 97.69 229 ALA B C 1
ATOM 3717 O O . ALA B 1 229 ? -7.531 17.344 -1.553 1 97.69 229 ALA B O 1
ATOM 3718 N N . LEU B 1 230 ? -7.359 15.672 -0.079 1 98.44 230 LEU B N 1
ATOM 3719 C CA . LEU B 1 230 ? -8.391 14.828 -0.665 1 98.44 230 LEU B CA 1
ATOM 3720 C C . LEU B 1 230 ? -9.492 14.531 0.352 1 98.44 230 LEU B C 1
ATOM 3722 O O . LEU B 1 230 ? -9.203 14.094 1.468 1 98.44 230 LEU B O 1
ATOM 3726 N N . THR B 1 231 ? -10.742 14.789 -0.018 1 98.62 231 THR B N 1
ATOM 3727 C CA . THR B 1 231 ? -11.891 14.438 0.813 1 98.62 231 THR B CA 1
ATOM 3728 C C . THR B 1 231 ? -12.547 13.148 0.317 1 98.62 231 THR B C 1
ATOM 3730 O O . THR B 1 231 ? -12.906 13.047 -0.857 1 98.62 231 THR B O 1
ATOM 3733 N N . LYS B 1 232 ? -12.641 12.195 1.218 1 98.75 232 LYS B N 1
ATOM 3734 C CA . LYS B 1 232 ? -13.266 10.93 0.854 1 98.75 232 LYS B CA 1
ATOM 3735 C C . LYS B 1 232 ? -14.781 11.078 0.735 1 98.75 232 LYS B C 1
ATOM 3737 O O . LYS B 1 232 ? -15.445 11.516 1.681 1 98.75 232 LYS B O 1
ATOM 3742 N N . ILE B 1 233 ? -15.336 10.672 -0.434 1 98.69 233 ILE B N 1
ATOM 3743 C CA . ILE B 1 233 ? -16.75 10.93 -0.652 1 98.69 233 ILE B CA 1
ATOM 3744 C C . ILE B 1 233 ? -17.516 9.609 -0.744 1 98.69 233 ILE B C 1
ATOM 3746 O O . ILE B 1 233 ? -18.75 9.586 -0.649 1 98.69 233 ILE B O 1
ATOM 3750 N N . LEU B 1 234 ? -16.797 8.516 -0.98 1 98.5 234 LEU B N 1
ATOM 3751 C CA . LEU B 1 234 ? -17.359 7.172 -1.026 1 98.5 234 LEU B CA 1
ATOM 3752 C C . LEU B 1 234 ? -16.406 6.16 -0.396 1 98.5 234 LEU B C 1
ATOM 3754 O O . LEU B 1 234 ? -15.195 6.359 -0.406 1 98.5 234 LEU B O 1
ATOM 3758 N N . GLU B 1 235 ? -17 5.098 0.14 1 97.94 235 GLU B N 1
ATOM 3759 C CA . GLU B 1 235 ? -16.156 4.027 0.658 1 97.94 235 GLU B CA 1
ATOM 3760 C C . GLU B 1 235 ? -15.453 3.277 -0.474 1 97.94 235 GLU B C 1
ATOM 3762 O O . GLU B 1 235 ? -16.062 2.986 -1.504 1 97.94 235 GLU B O 1
ATOM 3767 N N . ILE B 1 236 ? -14.188 3.016 -0.335 1 97.25 236 ILE B N 1
ATOM 3768 C CA . ILE B 1 236 ? -13.43 2.242 -1.309 1 97.25 236 ILE B CA 1
ATOM 3769 C C . ILE B 1 236 ? -13.68 0.752 -1.096 1 97.25 236 ILE B C 1
ATOM 3771 O O . ILE B 1 236 ? -13.508 0.24 0.013 1 97.25 236 ILE B O 1
ATOM 3775 N N . PRO B 1 237 ? -14.094 0.063 -2.15 1 95 237 PRO B N 1
ATOM 3776 C CA . PRO B 1 237 ? -14.195 -1.392 -2.014 1 95 237 PRO B CA 1
ATOM 3777 C C . PRO B 1 237 ? -12.852 -2.051 -1.689 1 95 237 PRO B C 1
ATOM 3779 O O . PRO B 1 237 ? -11.852 -1.775 -2.354 1 95 237 PRO B O 1
ATOM 3782 N N . ARG B 1 238 ? -12.906 -2.887 -0.604 1 90.94 238 ARG B N 1
ATOM 3783 C CA . ARG B 1 238 ? -11.641 -3.504 -0.222 1 90.94 238 ARG B CA 1
ATOM 3784 C C . ARG B 1 238 ? -11.859 -4.914 0.313 1 90.94 238 ARG B C 1
ATOM 3786 O O . ARG B 1 238 ? -11.047 -5.809 0.068 1 90.94 238 ARG B O 1
#

Secondary structure (DSSP, 8-state):
-HHHHHHHHT--TTTHHHHHHHHHTSPP-HHHHHHHHHHHHHHT---S--GGGGGHHHHHHHHHHHHHT-SSEEEEEE--TTSHHHHHHHHHSTT-EEEEEEE--S-TT--HHHHHTSHHHHHHHHHTT---SEEEEEES-HHHHHHHHHHTT--EEEEEE-S--SHHHHHHHHHHHHHHEEEEEEEEES-TT--B-TTSSB-HHHHHHHHHHHHGGGEEEEEESSSEEEEE-SPPP-/-HHHHHHHHT--TTTHHHHHHHHHTSPP-HHHHHHHHHHHHHHT---S--GGGGGHHHHHHHHHHHHHT-SSEEEEEE--TTSHHHHHHHHHSTT-EEEEEEE--S-TT--HHHHHTSHHHHHHHHHTT---SEEEEEES-HHHHHHHHHHTT--EEEEEE-S--SHHHHHHHHHHHHHHEEEEEEEEES-TT--B-TTSSB-HHHHHHHHHHHHGGGEEEEEESSSEEEEE-SPPP-

Foldseek 3Di:
DVLQVVCVVVPDPVCVVQQCCLVPPDFFPVCLLVVLVVVCVVLVQDDPDDVCSVCCRRCLVVVCVLPVVHAAFEEEEEDCQLNSVVSSCCVSPPARYAYEYEEQQPCVPPDPVSCCVGRVVSSVVRCVSGRYPHYHYHRDQCLPVLVVCVVVVAAGQEYEYDYFFALVSLLSVLVSNLQRYDQQGKYKYAQLSQQAGPVGDGTNVVNVSVSCVVCVVQWDFPHDDNMTMTHGHDRDDD/DVLVVVCLVPPDPVCVVQQCCLVPPDFFPVCLLVVLVVVCVVLVQDDPDDVCSVCCRRCLVVVCVLPVVHAAFEEEEEDCQLNSVVSSCCVSPPARYAYEYEEQQPCVVPDPVRCCVGRVVSSVVRCVSGRYPHYHYHRDQCLPVLVVCVVVVAAGQEYEYDYFFALVSLLSVLVSNLQRYDQQGKYKYAQLSQQAGPVGDGTNVVNVSVSCVVCVVQWDFPHDDNMTMTHGHDRDDD

Radius of gyration: 24.67 Å; Cα contacts (8 Å, |Δi|>4): 870; chains: 2; bounding box: 44×77×57 Å

Sequence (476 aa):
MADALRALATMNHRFAPQFAKTMLATPRADADAAAFARHCEAKGFEFTEGWADQNIPFVSPLLRDFAAQRGSVRYMEIGAYEGRNLAFMDWLLPAKLDVTVIDPWFDQDLNPEEKYHAVEPRFARNTAKLGFSKLTTHKGFSTYELPRMLERGEAYDLIYIDGSHTAWAVGVDLAYCAALLNVGGMMVLDDYWHHESEIGGPGVKQAVDAFHGVFRRYFDITAVYRQVALTKILEIPRMADALRALATMNHRFAPQFAKTMLATPRADADAAAFARHCEAKGFEFTEGWADQNIPFVSPLLRDFAAQRGSVRYMEIGAYEGRNLAFMDWLLPAKLDVTVIDPWFDQDLNPEEKYHAVEPRFARNTAKLGFSKLTTHKGFSTYELPRMLERGEAYDLIYIDGSHTAWAVGVDLAYCAALLNVGGMMVLDDYWHHESEIGGPGVKQAVDAFHGVFRRYFDITAVYRQVALTKILEIPR

pLDDT: mean 90.91, std 11.39, range [49.44, 98.94]

Organism: NCBI:txid2803784

InterPro domains:
  IPR029063 S-adenosyl-L-methionine-dependent methyltransferase superfamily [G3DSA:3.40.50.150] (28-225)
  IPR029063 S-adenosyl-L-methionine-dependent methyltransferase superfamily [SSF53335] (57-213)